Protein AF-0000000084984931 (afdb_homodimer)

Nearest PDB structures (foldseek):
  3od1-assembly1_A  TM=8.377E-01  e=1.224E-27  Halalkalibacterium halodurans
  3od1-assembly1_B  TM=8.258E-01  e=3.278E-27  Halalkalibacterium halodurans
  8oy0-assembly1_C  TM=7.424E-01  e=1.842E-23  Acinetobacter baumannii ATCC 17978
  8oy0-assembly1_D  TM=7.097E-01  e=2.322E-23  Acinetobacter baumannii ATCC 17978
  8oy0-assembly1_A  TM=7.352E-01  e=3.749E-22  Acinetobacter baumannii ATCC 17978

Foldseek 3Di:
DPPPLVPDQLLVSLVVVLVVLLVVVPAAEDDDPDFDAPCLCVVVVLQAPAPDWAWDADPVGGITTFAQDDVSVCLLPDPEEQVRKHKYKYWDWGWHQDPPPRDIDIFTKIKIKIKHADDLVNVLVQVVSVLVSQVSLPVAKAKEKAWLLQVVQLVVVQPFDPVLSVQLLVCLLVLPLPSNLVSCVVRVGDPLSNVLSNQLSVQKDQQVVSLVSQVVNDDDDSNVVQSVSSVSSLVSPCPDPCNVRYMYRNSPCPSSQFAHTMWMFMDGPPQPDTQKIWHKGVNSSVVSPHPITMIMMMGTSVSSSVVDDCPPQFPWQEEEAEAPPPPVVLVVVVQVVCVVVPTGYDYDNDDDPPGGYNFYWYDDPSDTHGDPPPD/DPPPLVVDQLLVSLVVVLVVLLVVVPAAEDDDPDFDAPCLCVVVVLQAPAPDWAWDADPVGGITTQAQDDVSVCLLPDPEEQVRKHKYKYWDWGWHQDPVPRDIDIFTKIKIKIKHADDLVNVLVQVVSVLVSQVSLPVAKAKEKAWLLQVVQLVVVQPFDPVLSVQLLVCLLVLPLPSNLVSCVVRVGDPLSNVLSNQLSVQKDQQVVSLVSQVVSDDDDSNVVQSVSSVSSLVSPCPDPCNVRYMYRNSPCPSSQFAHTMWMFMDGPPQPDTQKIWHKGCNSSVVSPHDITMIMMMGTSVSSSVVDDPPPQFPWQEEEAEAPPPPVVLVVVVQVVCVVVVTGYDYDNDDDPPGGYNFYWYDDPSDTHGDPPPD

InterPro domains:
  IPR004516 Histidine-tRNA ligase/ATP phosphoribosyltransferase regulatory subunit [PIRSF001549] (6-356)
  IPR004516 Histidine-tRNA ligase/ATP phosphoribosyltransferase regulatory subunit [PTHR43707] (7-310)
  IPR004517 ATP phosphoribosyltransferase regulatory subunit [MF_00125] (6-357)
  IPR041715 Class II Histidinyl-tRNA synthetase (HisRS)-like catalytic core domain [PF13393] (7-304)
  IPR045864 Class II Aminoacyl-tRNA synthetase/Biotinyl protein ligase (BPL) and lipoyl protein ligase (LPL) [G3DSA:3.30.930.10] (1-315)
  IPR045864 Class II Aminoacyl-tRNA synthetase/Biotinyl protein ligase (BPL) and lipoyl protein ligase (LPL) [SSF55681] (11-303)

Structure (mmCIF, N/CA/C/O backbone):
data_AF-0000000084984931-model_v1
#
loop_
_entity.id
_entity.type
_entity.pdbx_description
1 polymer 'ATP phosphoribosyltransferase regulatory subunit'
#
loop_
_atom_site.group_PDB
_atom_site.id
_atom_site.type_symbol
_atom_site.label_atom_id
_atom_site.label_alt_id
_atom_site.label_comp_id
_atom_site.label_asym_id
_atom_site.label_entity_id
_atom_site.label_seq_id
_atom_site.pdbx_PDB_ins_code
_atom_site.Cartn_x
_atom_site.Cartn_y
_atom_site.Cartn_z
_atom_site.occupancy
_atom_site.B_iso_or_equiv
_atom_site.auth_seq_id
_atom_site.auth_comp_id
_atom_site.auth_asym_id
_atom_site.auth_atom_id
_atom_site.pdbx_PDB_model_num
ATOM 1 N N . MET A 1 1 ? -5.527 3.311 -22.297 1 26.02 1 MET A N 1
ATOM 2 C CA . MET A 1 1 ? -6.633 2.643 -21.625 1 26.02 1 MET A CA 1
ATOM 3 C C . MET A 1 1 ? -7.109 3.461 -20.422 1 26.02 1 MET A C 1
ATOM 5 O O . MET A 1 1 ? -6.305 3.848 -19.578 1 26.02 1 MET A O 1
ATOM 9 N N . GLU A 1 2 ? -8.102 4.195 -20.562 1 30.39 2 GLU A N 1
ATOM 10 C CA . GLU A 1 2 ? -8.797 5 -19.562 1 30.39 2 GLU A CA 1
ATOM 11 C C . GLU A 1 2 ? -9.227 4.148 -18.375 1 30.39 2 GLU A C 1
ATOM 13 O O . GLU A 1 2 ? -9.812 3.074 -18.547 1 30.39 2 GLU A O 1
ATOM 18 N N . VAL A 1 3 ? -8.461 4.066 -17.375 1 37.25 3 VAL A N 1
ATOM 19 C CA . VAL A 1 3 ? -8.922 3.328 -16.203 1 37.25 3 VAL A CA 1
ATOM 20 C C . VAL A 1 3 ? -10.25 3.91 -15.719 1 37.25 3 VAL A C 1
ATOM 22 O O . VAL A 1 3 ? -10.359 5.113 -15.477 1 37.25 3 VAL A O 1
ATOM 25 N N . PHE A 1 4 ? -11.305 3.365 -16.062 1 36.44 4 PHE A N 1
ATOM 26 C CA . PHE A 1 4 ? -12.594 3.756 -15.508 1 36.44 4 PHE A CA 1
ATOM 27 C C . PHE A 1 4 ? -12.562 3.697 -13.984 1 36.44 4 PHE A C 1
ATOM 29 O O . PHE A 1 4 ? -12.492 2.613 -13.406 1 36.44 4 PHE A O 1
ATOM 36 N N . LEU A 1 5 ? -12.172 4.738 -13.297 1 42.72 5 LEU A N 1
ATOM 37 C CA . LEU A 1 5 ? -12.141 4.992 -11.859 1 42.72 5 LEU A CA 1
ATOM 38 C C . LEU A 1 5 ? -13.391 4.445 -11.18 1 42.72 5 LEU A C 1
ATOM 40 O O . LEU A 1 5 ? -13.367 4.125 -9.992 1 42.72 5 LEU A O 1
ATOM 44 N N . ASP A 1 6 ? -14.461 4.449 -11.906 1 42.84 6 ASP A N 1
ATOM 45 C CA . ASP A 1 6 ? -15.742 4.16 -11.281 1 42.84 6 ASP A CA 1
ATOM 46 C C . ASP A 1 6 ? -15.758 2.756 -10.68 1 42.84 6 ASP A C 1
ATOM 48 O O . ASP A 1 6 ? -16.516 2.484 -9.742 1 42.84 6 ASP A O 1
ATOM 52 N N . SER A 1 7 ? -14.883 1.911 -11.242 1 43.75 7 SER A N 1
ATOM 53 C CA . SER A 1 7 ? -14.953 0.525 -10.797 1 43.75 7 SER A CA 1
ATOM 54 C C . SER A 1 7 ? -14.031 0.281 -9.609 1 43.75 7 SER A C 1
ATOM 56 O O . SER A 1 7 ? -14.062 -0.791 -9 1 43.75 7 SER A O 1
ATOM 58 N N . LEU A 1 8 ? -13.281 1.268 -9.281 1 51.81 8 LEU A N 1
ATOM 59 C CA . LEU A 1 8 ? -12.312 1.102 -8.195 1 51.81 8 LEU A CA 1
ATOM 60 C C . LEU A 1 8 ? -12.984 1.285 -6.84 1 51.81 8 LEU A C 1
ATOM 62 O O . LEU A 1 8 ? -13.977 2.004 -6.723 1 51.81 8 LEU A O 1
ATOM 66 N N . ARG A 1 9 ? -12.414 0.412 -5.863 1 60.5 9 ARG A N 1
ATOM 67 C CA . ARG A 1 9 ? -12.805 0.757 -4.496 1 60.5 9 ARG A CA 1
ATOM 68 C C . ARG A 1 9 ? -12.453 2.205 -4.18 1 60.5 9 ARG A C 1
ATOM 70 O O . ARG A 1 9 ? -11.5 2.758 -4.738 1 60.5 9 ARG A O 1
ATOM 77 N N . LYS A 1 10 ? -13.242 2.779 -3.523 1 63.16 10 LYS A N 1
ATOM 78 C CA . LYS A 1 10 ? -13.141 4.203 -3.215 1 63.16 10 LYS A CA 1
ATOM 79 C C . LYS A 1 10 ? -11.766 4.543 -2.639 1 63.16 10 LYS A C 1
ATOM 81 O O . LYS A 1 10 ? -11.164 5.555 -3.008 1 63.16 10 LYS A O 1
ATOM 86 N N . GLU A 1 11 ? -11.125 3.631 -1.794 1 71.06 11 GLU A N 1
ATOM 87 C CA . GLU A 1 11 ? -9.828 3.914 -1.173 1 71.06 11 GLU A CA 1
ATOM 88 C C . GLU A 1 11 ? -8.727 4.027 -2.221 1 71.06 11 GLU A C 1
ATOM 90 O O . GLU A 1 11 ? -7.887 4.926 -2.148 1 71.06 11 GLU A O 1
ATOM 95 N N . GLU A 1 12 ? -8.789 3.203 -3.08 1 68.19 12 GLU A N 1
ATOM 96 C CA . GLU A 1 12 ? -7.766 3.207 -4.121 1 68.19 12 GLU A CA 1
ATOM 97 C C . GLU A 1 12 ? -7.922 4.414 -5.043 1 68.19 12 GLU A C 1
ATOM 99 O O . GLU A 1 12 ? -6.93 5.027 -5.441 1 68.19 12 GLU A O 1
ATOM 104 N N . GLN A 1 13 ? -9.188 4.621 -5.332 1 71.06 13 GLN A N 1
ATOM 105 C CA . GLN A 1 13 ? -9.445 5.809 -6.141 1 71.06 13 GLN A CA 1
ATOM 106 C C . GLN A 1 13 ? -8.93 7.066 -5.449 1 71.06 13 GLN A C 1
ATOM 108 O O . GLN A 1 13 ? -8.32 7.926 -6.086 1 71.06 13 GLN A O 1
ATOM 113 N N . VAL A 1 14 ? -9.172 7.051 -4.207 1 79.94 14 VAL A N 1
ATOM 114 C CA . VAL A 1 14 ? -8.758 8.203 -3.414 1 79.94 14 VAL A CA 1
ATOM 115 C C . VAL A 1 14 ? -7.234 8.305 -3.4 1 79.94 14 VAL A C 1
ATOM 117 O O . VAL A 1 14 ? -6.676 9.375 -3.625 1 79.94 14 VAL A O 1
ATOM 120 N N . THR A 1 15 ? -6.586 7.176 -3.209 1 81.75 15 THR A N 1
ATOM 121 C CA . THR A 1 15 ? -5.133 7.168 -3.119 1 81.75 15 THR 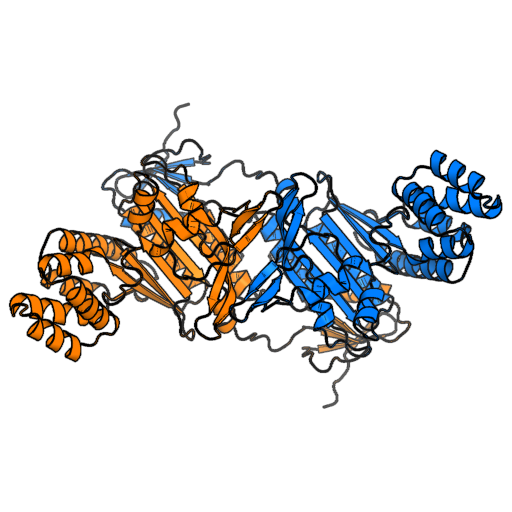A CA 1
ATOM 122 C C . THR A 1 15 ? -4.508 7.633 -4.434 1 81.75 15 THR A C 1
ATOM 124 O O . THR A 1 15 ? -3.562 8.422 -4.43 1 81.75 15 THR A O 1
ATOM 127 N N . LEU A 1 16 ? -5.031 7.203 -5.484 1 76.12 16 LEU A N 1
ATOM 128 C CA . LEU A 1 16 ? -4.504 7.582 -6.793 1 76.12 16 LEU A CA 1
ATOM 129 C C . LEU A 1 16 ? -4.723 9.07 -7.055 1 76.12 16 LEU A C 1
ATOM 131 O O . LEU A 1 16 ? -3.836 9.75 -7.574 1 76.12 16 LEU A O 1
ATOM 135 N N . ASN A 1 17 ? -5.906 9.492 -6.727 1 81.81 17 ASN A N 1
ATOM 136 C CA . ASN A 1 17 ? -6.227 10.906 -6.926 1 81.81 17 ASN A CA 1
ATOM 137 C C . ASN A 1 17 ? -5.363 11.805 -6.051 1 81.81 17 ASN A C 1
ATOM 139 O O . ASN A 1 17 ? -4.953 12.883 -6.48 1 81.81 17 ASN A O 1
ATOM 143 N N . LEU A 1 18 ? -5.098 11.367 -4.883 1 89.44 18 LEU A N 1
ATOM 144 C CA . LEU A 1 18 ? -4.285 12.156 -3.965 1 89.44 18 LEU A CA 1
ATOM 145 C C . LEU A 1 18 ? -2.832 12.203 -4.43 1 89.44 18 LEU A C 1
ATOM 147 O O . LEU A 1 18 ? -2.178 13.242 -4.332 1 89.44 18 LEU A O 1
ATOM 151 N N . ARG A 1 19 ? -2.342 11.133 -4.809 1 86.56 19 ARG A N 1
ATOM 152 C CA . ARG A 1 19 ? -0.99 11.109 -5.359 1 86.56 19 ARG A CA 1
ATOM 153 C C . ARG A 1 19 ? -0.849 12.109 -6.504 1 86.56 19 ARG A C 1
ATOM 155 O O . ARG A 1 19 ? 0.124 12.859 -6.559 1 86.56 19 ARG A O 1
ATOM 162 N N . ARG A 1 20 ? -1.78 12.016 -7.43 1 82.12 20 ARG A N 1
ATOM 163 C CA . ARG A 1 20 ? -1.776 12.945 -8.555 1 82.12 20 ARG A CA 1
ATOM 164 C C . ARG A 1 20 ? -1.791 14.391 -8.07 1 82.12 20 ARG A C 1
ATOM 166 O O . ARG A 1 20 ? -1.036 15.227 -8.57 1 82.12 20 ARG A O 1
ATOM 173 N N . LEU A 1 21 ? -2.646 14.617 -7.191 1 88.75 21 LEU A N 1
ATOM 174 C CA . LEU A 1 21 ? -2.771 15.953 -6.625 1 88.75 21 LEU A CA 1
ATOM 175 C C . LEU A 1 21 ? -1.436 16.438 -6.066 1 88.75 21 LEU A C 1
ATOM 177 O O . LEU A 1 21 ? -0.985 17.531 -6.379 1 88.75 21 LEU A O 1
ATOM 181 N N . TYR A 1 22 ? -0.757 15.617 -5.266 1 93.75 22 TYR A N 1
ATOM 182 C CA . TYR A 1 22 ? 0.495 16 -4.625 1 93.75 22 TYR A CA 1
ATOM 183 C C . TYR A 1 22 ? 1.601 16.188 -5.656 1 93.75 22 TYR A C 1
ATOM 185 O O . TYR A 1 22 ? 2.375 17.141 -5.57 1 93.75 22 TYR A O 1
ATOM 193 N N . GLU A 1 23 ? 1.607 15.344 -6.598 1 87.81 23 GLU A N 1
ATOM 194 C CA . GLU A 1 23 ? 2.629 15.445 -7.633 1 87.81 23 GLU A CA 1
ATOM 195 C C . GLU A 1 23 ? 2.402 16.672 -8.516 1 87.81 23 GLU A C 1
ATOM 197 O O . GLU A 1 23 ? 3.357 17.297 -8.992 1 87.81 23 GLU A O 1
ATOM 202 N N . GLN A 1 24 ? 1.129 17 -8.742 1 88.19 24 GLN A N 1
ATOM 203 C CA . GLN A 1 24 ? 0.806 18.188 -9.516 1 88.19 24 GLN A CA 1
ATOM 204 C C . GLN A 1 24 ? 1.32 19.453 -8.828 1 88.19 24 GLN A C 1
ATOM 206 O O . GLN A 1 24 ? 1.617 20.453 -9.492 1 88.19 24 GLN A O 1
ATOM 211 N N . PHE A 1 25 ? 1.457 19.391 -7.547 1 93.25 25 PHE A N 1
ATOM 212 C CA . PHE A 1 25 ? 1.976 20.531 -6.809 1 93.25 25 PHE A CA 1
ATOM 213 C C . PHE A 1 25 ? 3.475 20.391 -6.57 1 93.25 25 PHE A C 1
ATOM 215 O O . PHE A 1 25 ? 4.051 21.109 -5.754 1 93.25 25 PHE A O 1
ATOM 222 N N . GLY A 1 26 ? 4.082 19.359 -7.219 1 89.06 26 GLY A N 1
ATOM 223 C CA . GLY A 1 26 ? 5.535 19.234 -7.234 1 89.06 26 GLY A CA 1
ATOM 224 C C . GLY A 1 26 ? 6.078 18.438 -6.074 1 89.06 26 GLY A C 1
ATOM 225 O O . GLY A 1 26 ? 7.281 18.453 -5.805 1 89.06 26 GLY A O 1
ATOM 226 N N . TYR A 1 27 ? 5.242 17.75 -5.324 1 93.25 27 TYR A N 1
ATOM 227 C CA . TYR A 1 27 ? 5.719 16.875 -4.262 1 93.25 27 TYR A CA 1
ATOM 228 C C . TYR A 1 27 ? 6.273 15.57 -4.832 1 93.25 27 TYR A C 1
ATOM 230 O O . TYR A 1 27 ? 5.75 15.055 -5.82 1 93.25 27 TYR A O 1
ATOM 238 N N . LYS A 1 28 ? 7.312 15.117 -4.125 1 88.94 28 LYS A N 1
ATOM 239 C CA . LYS A 1 28 ? 7.938 13.859 -4.539 1 88.94 28 LYS A CA 1
ATOM 240 C C . LYS A 1 28 ? 7.641 12.742 -3.545 1 88.94 28 LYS A C 1
ATOM 242 O O . LYS A 1 28 ? 7.551 12.984 -2.338 1 88.94 28 LYS A O 1
ATOM 247 N N . LYS A 1 29 ? 7.551 11.547 -4.094 1 87.81 29 LYS A N 1
ATOM 248 C CA . LYS A 1 29 ? 7.27 10.398 -3.238 1 87.81 29 LYS A CA 1
ATOM 249 C C . LYS A 1 29 ? 8.469 10.062 -2.355 1 87.81 29 LYS A C 1
ATOM 251 O O . LYS A 1 29 ? 9.594 9.961 -2.844 1 87.81 29 LYS A O 1
ATOM 256 N N . TYR A 1 30 ? 8.18 9.984 -1.112 1 89.31 30 TYR A N 1
ATOM 257 C CA . TYR A 1 30 ? 9.156 9.516 -0.136 1 89.31 30 TYR A CA 1
ATOM 258 C C . TYR A 1 30 ? 9.031 8.016 0.082 1 89.31 30 TYR A C 1
ATOM 260 O O . TYR A 1 30 ? 7.922 7.492 0.223 1 89.31 30 TYR A O 1
ATOM 268 N N . ARG A 1 31 ? 10.078 7.254 0 1 78.25 31 ARG A N 1
ATOM 269 C CA . ARG A 1 31 ? 10.078 5.824 0.29 1 78.25 31 ARG A CA 1
ATOM 270 C C . ARG A 1 31 ? 11.086 5.488 1.384 1 78.25 31 ARG A C 1
ATOM 272 O O . ARG A 1 31 ? 12.266 5.844 1.284 1 78.25 31 ARG A O 1
ATOM 279 N N . MET A 1 32 ? 10.453 4.891 2.387 1 74.81 32 MET A N 1
ATOM 280 C CA . MET A 1 32 ? 11.344 4.426 3.451 1 74.81 32 MET A CA 1
ATOM 281 C C . MET A 1 32 ? 11.984 3.092 3.082 1 74.81 32 MET A C 1
ATOM 283 O O . MET A 1 32 ? 11.281 2.111 2.83 1 74.81 32 MET A O 1
ATOM 287 N N . GLY A 1 33 ? 13.133 3.055 2.803 1 67.94 33 GLY A N 1
ATOM 288 C CA . GLY A 1 33 ? 13.734 1.833 2.299 1 67.94 33 GLY A CA 1
ATOM 289 C C . GLY A 1 33 ? 14.188 0.892 3.398 1 67.94 33 GLY A C 1
ATOM 290 O O . GLY A 1 33 ? 14.469 -0.282 3.145 1 67.94 33 GLY A O 1
ATOM 291 N N . LYS A 1 34 ? 14.328 1.352 4.594 1 78.12 34 LYS A N 1
ATOM 292 C CA . LYS A 1 34 ? 14.914 0.522 5.645 1 78.12 34 LYS A CA 1
ATOM 293 C C . LYS A 1 34 ? 14.203 0.747 6.977 1 78.12 34 LYS A C 1
ATOM 295 O O . LYS A 1 34 ? 13.547 1.771 7.172 1 78.12 34 LYS A O 1
ATOM 300 N N . PHE A 1 35 ? 14.344 -0.281 7.84 1 89 35 PHE A N 1
ATOM 301 C CA . PHE A 1 35 ? 13.852 -0.129 9.203 1 89 35 PHE A CA 1
ATOM 302 C C . PHE A 1 35 ? 14.711 0.856 9.984 1 89 35 PHE A C 1
ATOM 304 O O . PHE A 1 35 ? 15.938 0.877 9.828 1 89 35 PHE A O 1
ATOM 311 N N . GLU A 1 36 ? 14.062 1.7 10.773 1 91.62 36 GLU A N 1
ATOM 312 C CA . GLU A 1 36 ? 14.789 2.604 11.664 1 91.62 36 GLU A CA 1
ATOM 313 C C . GLU A 1 36 ? 15.164 1.911 12.977 1 91.62 36 GLU A C 1
ATOM 315 O O . GLU A 1 36 ? 14.508 0.944 13.375 1 91.62 36 GLU A O 1
ATOM 320 N N . GLU A 1 37 ? 16.203 2.396 13.516 1 93.56 37 GLU A N 1
ATOM 321 C CA . GLU A 1 37 ? 16.562 1.922 14.852 1 93.56 37 GLU A CA 1
ATOM 322 C C . GLU A 1 37 ? 15.523 2.361 15.883 1 93.56 37 GLU A C 1
ATOM 324 O O . GLU A 1 37 ? 14.992 3.471 15.805 1 93.56 37 GLU A O 1
ATOM 329 N N . TYR A 1 38 ? 15.297 1.455 16.891 1 94.12 38 TYR A N 1
ATOM 330 C CA . TYR A 1 38 ? 14.391 1.757 18 1 94.12 38 TYR A CA 1
ATOM 331 C C . TYR A 1 38 ? 14.773 3.066 18.672 1 94.12 38 TYR A C 1
ATOM 333 O O . TYR A 1 38 ? 13.898 3.818 19.125 1 94.12 38 TYR A O 1
ATOM 341 N N . ALA A 1 39 ? 16 3.367 18.719 1 94.12 39 ALA A N 1
ATOM 342 C CA . ALA A 1 39 ? 16.531 4.547 19.391 1 94.12 39 ALA A CA 1
ATOM 343 C C . ALA A 1 39 ? 15.922 5.828 18.812 1 94.12 39 ALA A C 1
ATOM 345 O O . ALA A 1 39 ? 15.695 6.789 19.547 1 94.12 39 ALA A O 1
ATOM 346 N N . LEU A 1 40 ? 15.648 5.855 17.578 1 93.56 40 LEU A N 1
ATOM 347 C CA . LEU A 1 40 ? 15.055 7.027 16.938 1 93.56 40 LEU A CA 1
ATOM 348 C C . LEU A 1 40 ? 13.727 7.383 17.609 1 93.56 40 LEU A C 1
ATOM 350 O O . LEU A 1 40 ? 13.477 8.547 17.922 1 93.56 40 LEU A O 1
ATOM 354 N N . TYR A 1 41 ? 12.984 6.402 17.891 1 92.69 41 TYR A N 1
ATOM 355 C CA . TYR A 1 41 ? 11.617 6.625 18.344 1 92.69 41 TYR A CA 1
ATOM 356 C C . TYR A 1 41 ? 11.57 6.859 19.844 1 92.69 41 TYR A C 1
ATOM 358 O O . TYR A 1 41 ? 10.852 7.742 20.328 1 92.69 41 TYR A O 1
ATOM 366 N N . ILE A 1 42 ? 12.383 6.137 20.547 1 91.25 42 ILE A N 1
ATOM 367 C CA . ILE A 1 42 ? 12.344 6.273 22 1 91.25 42 ILE A CA 1
ATOM 368 C C . ILE A 1 42 ? 12.93 7.625 22.406 1 91.25 42 ILE A C 1
ATOM 370 O O . ILE A 1 42 ? 12.477 8.234 23.375 1 91.25 42 ILE A O 1
ATOM 374 N N . GLU A 1 43 ? 13.922 8.109 21.688 1 92.19 43 GLU A N 1
ATOM 375 C CA . GLU A 1 43 ? 14.531 9.398 21.984 1 92.19 43 GLU A CA 1
ATOM 376 C C . GLU A 1 43 ? 13.586 10.547 21.641 1 92.19 43 GLU A C 1
ATOM 378 O O . GLU A 1 43 ? 13.758 11.672 22.125 1 92.19 43 GLU A O 1
ATOM 383 N N . ASN A 1 44 ? 12.625 10.273 20.812 1 91.06 44 ASN A N 1
ATOM 384 C CA . ASN A 1 44 ? 11.68 11.305 20.375 1 91.06 44 ASN A CA 1
ATOM 385 C C . ASN A 1 44 ? 10.242 10.93 20.734 1 91.06 44 ASN A C 1
ATOM 387 O O . ASN A 1 44 ? 9.312 11.25 19.984 1 91.06 44 ASN A O 1
ATOM 391 N N . LYS A 1 45 ? 10.062 10.242 21.797 1 87.62 45 LYS A N 1
ATOM 392 C CA . LYS A 1 45 ? 8.781 9.68 22.203 1 87.62 45 LYS A CA 1
ATOM 393 C C . LYS A 1 45 ? 7.734 10.773 22.391 1 87.62 45 LYS A C 1
ATOM 395 O O . LYS A 1 45 ? 6.543 10.555 22.172 1 87.62 45 LYS A O 1
ATOM 400 N N . ASN A 1 46 ? 8.164 11.961 22.703 1 82.62 46 ASN A N 1
ATOM 401 C CA . ASN A 1 46 ? 7.262 13.078 22.953 1 82.62 46 ASN A CA 1
ATOM 402 C C . ASN A 1 46 ? 6.559 13.531 21.688 1 82.62 46 ASN A C 1
ATOM 404 O O . ASN A 1 46 ? 5.547 14.227 21.734 1 82.62 46 ASN A O 1
ATOM 408 N N . PHE A 1 47 ? 7.094 13.047 20.562 1 83.62 47 PHE A N 1
ATOM 409 C CA . PHE A 1 47 ? 6.523 13.438 19.281 1 83.62 47 PHE A CA 1
ATOM 410 C C . PHE A 1 47 ? 5.699 12.305 18.688 1 83.62 47 PHE A C 1
ATOM 412 O O . PHE A 1 47 ? 5.273 12.383 17.531 1 83.62 47 PHE A O 1
ATOM 419 N N . LEU A 1 48 ? 5.527 11.258 19.438 1 84.38 48 LEU A N 1
ATOM 420 C CA . LEU A 1 48 ? 4.781 10.102 18.953 1 84.38 48 LEU A CA 1
ATOM 421 C C . LEU A 1 48 ? 3.389 10.047 19.562 1 84.38 48 LEU A C 1
ATOM 423 O O . LEU A 1 48 ? 3.195 10.477 20.703 1 84.38 48 LEU A O 1
ATOM 427 N N . GLN A 1 49 ? 2.457 9.57 18.828 1 73.06 49 GLN A N 1
ATOM 428 C CA . GLN A 1 49 ? 1.084 9.422 19.297 1 73.06 49 GLN A CA 1
ATOM 429 C C . GLN A 1 49 ? 0.913 8.125 20.094 1 73.06 49 GLN A C 1
ATOM 431 O O . GLN A 1 49 ? -0.12 7.918 20.734 1 73.06 49 GLN A O 1
ATOM 436 N N . SER A 1 50 ? 1.849 7.223 19.859 1 70.25 50 SER A N 1
ATOM 437 C CA . SER A 1 50 ? 1.772 5.949 20.578 1 70.25 50 SER A CA 1
ATOM 438 C C . SER A 1 50 ? 3.033 5.695 21.391 1 70.25 50 SER A C 1
ATOM 440 O O . SER A 1 50 ? 4.141 5.988 20.938 1 70.25 50 SER A O 1
ATOM 442 N N . GLU A 1 51 ? 2.736 5.203 22.562 1 72.12 51 GLU A N 1
ATOM 443 C CA . GLU A 1 51 ? 3.879 4.871 23.406 1 72.12 51 GLU A CA 1
ATOM 444 C C . GLU A 1 51 ? 4.414 3.477 23.078 1 72.12 51 GLU A C 1
ATOM 446 O O . GLU A 1 51 ? 5.609 3.215 23.234 1 72.12 51 GLU A O 1
ATOM 451 N N . ALA A 1 52 ? 3.545 2.695 22.625 1 84.69 52 ALA A N 1
ATOM 452 C CA . ALA A 1 52 ? 4 1.331 22.375 1 84.69 52 ALA A CA 1
ATOM 453 C C . ALA A 1 52 ? 4.539 1.187 20.953 1 84.69 52 ALA A C 1
ATOM 455 O O . ALA A 1 52 ? 3.891 1.604 19.984 1 84.69 52 ALA A O 1
ATOM 456 N N . ILE A 1 53 ? 5.77 0.723 20.906 1 91.69 53 ILE A N 1
ATOM 457 C CA . ILE A 1 53 ? 6.461 0.548 19.625 1 91.69 53 ILE A CA 1
ATOM 458 C C . ILE A 1 53 ? 6.867 -0.913 19.453 1 91.69 53 ILE A C 1
ATOM 460 O O . ILE A 1 53 ? 7.465 -1.506 20.359 1 91.69 53 ILE A O 1
ATOM 464 N N . ILE A 1 54 ? 6.531 -1.497 18.359 1 92.12 54 ILE A N 1
ATOM 465 C CA . ILE A 1 54 ? 6.949 -2.865 18.062 1 92.12 54 ILE A CA 1
ATOM 466 C C . ILE A 1 54 ? 8.438 -2.891 17.719 1 92.12 54 ILE A C 1
ATOM 468 O O . ILE A 1 54 ? 8.898 -2.133 16.859 1 92.12 54 ILE A O 1
ATOM 472 N N . THR A 1 55 ? 9.141 -3.762 18.453 1 92.69 55 THR A N 1
ATOM 473 C CA . THR A 1 55 ? 10.578 -3.865 18.203 1 92.69 55 THR A CA 1
ATOM 474 C C . THR A 1 55 ? 10.961 -5.297 17.844 1 92.69 55 THR A C 1
ATOM 476 O O . THR A 1 55 ? 10.211 -6.234 18.109 1 92.69 55 THR A O 1
ATOM 479 N N . PHE A 1 56 ? 12.047 -5.422 17.125 1 91.19 56 PHE A N 1
ATOM 480 C CA . PHE A 1 56 ? 12.641 -6.707 16.781 1 91.19 56 PHE A CA 1
ATOM 481 C C . PHE A 1 56 ? 14.148 -6.562 16.578 1 91.19 56 PHE A C 1
ATOM 483 O O . PHE A 1 56 ? 14.648 -5.457 16.375 1 91.19 56 PHE A O 1
ATOM 490 N N . ASN A 1 57 ? 14.883 -7.648 16.656 1 90.94 57 ASN A N 1
ATOM 491 C CA . ASN A 1 57 ? 16.328 -7.625 16.438 1 90.94 57 ASN A CA 1
ATOM 492 C C . ASN A 1 57 ? 16.688 -8.016 15.016 1 90.94 57 ASN A C 1
ATOM 494 O O . ASN A 1 57 ? 16.094 -8.93 14.445 1 90.94 57 ASN A O 1
ATOM 498 N N . ASP A 1 58 ? 17.656 -7.188 14.531 1 87.62 58 ASP A N 1
ATOM 499 C CA . ASP A 1 58 ? 18.203 -7.668 13.266 1 87.62 58 ASP A CA 1
ATOM 500 C C . ASP A 1 58 ? 19.219 -8.789 13.5 1 87.62 58 ASP A C 1
ATOM 502 O O . ASP A 1 58 ? 19.359 -9.281 14.617 1 87.62 58 ASP A O 1
ATOM 506 N N . LEU A 1 59 ? 19.891 -9.258 12.461 1 84 59 LEU A N 1
ATOM 507 C CA . LEU A 1 59 ? 20.781 -10.406 12.547 1 84 59 LEU A CA 1
ATOM 508 C C . LEU A 1 59 ? 22.031 -10.07 13.344 1 84 59 LEU A C 1
ATOM 510 O O . LEU A 1 59 ? 22.703 -10.969 13.875 1 84 59 LEU A O 1
ATOM 514 N N . GLU A 1 60 ? 22.375 -8.797 13.422 1 87.06 60 GLU A N 1
ATOM 515 C CA . GLU A 1 60 ? 23.547 -8.352 14.164 1 87.06 60 GLU A CA 1
ATOM 516 C C . GLU A 1 60 ? 23.188 -7.969 15.594 1 87.06 60 GLU A C 1
ATOM 518 O O . GLU A 1 60 ? 24.047 -7.543 16.359 1 87.06 60 GLU A O 1
ATOM 523 N N . GLY A 1 61 ? 21.969 -8.07 15.875 1 88.19 61 GLY A N 1
ATOM 524 C CA . GLY A 1 61 ? 21.531 -7.789 17.234 1 88.19 61 GLY A CA 1
ATOM 525 C C . GLY A 1 61 ? 21.078 -6.359 17.438 1 88.19 61 GLY A C 1
ATOM 526 O O . GLY A 1 61 ? 20.719 -5.965 18.547 1 88.19 61 GLY A O 1
ATOM 527 N N . LYS A 1 62 ? 21.094 -5.621 16.391 1 90.75 62 LYS A N 1
ATOM 528 C CA . LYS A 1 62 ? 20.594 -4.25 16.484 1 90.75 62 LYS A CA 1
ATOM 529 C C . LYS A 1 62 ? 19.078 -4.227 16.656 1 90.75 62 LYS A C 1
ATOM 531 O O . LYS A 1 62 ? 18.359 -4.941 15.953 1 90.75 62 LYS A O 1
ATOM 536 N N . LEU A 1 63 ? 18.672 -3.395 17.609 1 93.88 63 LEU A N 1
ATOM 537 C CA . LEU A 1 63 ? 17.234 -3.291 17.891 1 93.88 63 LEU A CA 1
ATOM 538 C C . LEU A 1 63 ? 16.562 -2.346 16.891 1 93.88 63 LEU A C 1
ATOM 540 O O . LEU A 1 63 ? 16.828 -1.142 16.906 1 93.88 63 LEU A O 1
ATOM 544 N N . LEU A 1 64 ? 15.711 -2.902 16.062 1 93.75 64 LEU A N 1
ATOM 545 C CA . LEU A 1 64 ? 14.953 -2.146 15.062 1 93.75 64 LEU A CA 1
ATOM 546 C C . LEU A 1 64 ? 13.5 -2.002 15.484 1 93.75 64 LEU A C 1
ATOM 548 O O . LEU A 1 64 ? 13.07 -2.621 16.469 1 93.75 64 LEU A O 1
ATOM 552 N N . ALA A 1 65 ? 12.789 -1.108 14.844 1 93.31 65 ALA A N 1
ATOM 553 C CA . ALA A 1 65 ? 11.391 -0.873 15.188 1 93.31 65 ALA A CA 1
ATOM 554 C C . ALA A 1 65 ? 10.523 -0.815 13.938 1 93.31 65 ALA A C 1
ATOM 556 O O . ALA A 1 65 ? 10.984 -0.405 12.867 1 93.31 65 ALA A O 1
ATOM 557 N N . LEU A 1 66 ? 9.289 -1.346 14.117 1 91.94 66 LEU A N 1
ATOM 558 C CA . LEU A 1 66 ? 8.273 -0.974 13.141 1 91.94 66 LEU A CA 1
ATOM 559 C C . LEU A 1 66 ? 7.828 0.469 13.344 1 91.94 66 LEU A C 1
ATOM 561 O O . LEU A 1 66 ? 7.562 0.889 14.477 1 91.94 66 LEU A O 1
ATOM 565 N N . LYS A 1 67 ? 7.859 1.191 12.312 1 91.31 67 LYS A N 1
ATOM 566 C CA . LYS A 1 67 ? 7.695 2.639 12.422 1 91.31 67 LYS A CA 1
ATOM 567 C C . LYS A 1 67 ? 6.309 2.996 12.953 1 91.31 67 LYS A C 1
ATOM 569 O O . LYS A 1 67 ? 5.297 2.662 12.336 1 91.31 67 LYS A O 1
ATOM 574 N N . PRO A 1 68 ? 6.203 3.674 14.062 1 92.62 68 PRO A N 1
ATOM 575 C CA . PRO A 1 68 ? 4.938 4.227 14.555 1 92.62 68 PRO A CA 1
ATOM 576 C C . PRO A 1 68 ? 4.594 5.566 13.914 1 92.62 68 PRO A C 1
ATOM 578 O O . PRO A 1 68 ? 3.477 6.066 14.078 1 92.62 68 PRO A O 1
ATOM 581 N N . ASP A 1 69 ? 5.586 6.109 13.172 1 91.81 69 ASP A N 1
ATOM 582 C CA . ASP A 1 69 ? 5.461 7.434 12.57 1 91.81 69 ASP A CA 1
ATOM 583 C C . ASP A 1 69 ? 6.387 7.578 11.367 1 91.81 69 ASP A C 1
ATOM 585 O O . ASP A 1 69 ? 7.555 7.184 11.43 1 91.81 69 ASP A O 1
ATOM 589 N N . VAL A 1 70 ? 5.875 8.164 10.305 1 93.31 70 VAL A N 1
ATOM 590 C CA . VAL A 1 70 ? 6.66 8.328 9.086 1 93.31 70 VAL A CA 1
ATOM 591 C C . VAL A 1 70 ? 7.453 9.633 9.148 1 93.31 70 VAL A C 1
ATOM 593 O O . VAL A 1 70 ? 8.586 9.703 8.664 1 93.31 70 VAL A O 1
ATOM 596 N N . THR A 1 71 ? 6.879 10.648 9.758 1 93.88 71 THR A N 1
ATOM 597 C CA . THR A 1 71 ? 7.43 12 9.766 1 93.88 71 THR A CA 1
ATOM 598 C C . THR A 1 71 ? 8.812 12.016 10.406 1 93.88 71 THR A C 1
ATOM 600 O O . THR A 1 71 ? 9.703 12.742 9.961 1 93.88 71 THR A O 1
ATOM 603 N N . LEU A 1 72 ? 8.992 11.25 11.484 1 93.44 72 LEU A N 1
ATOM 604 C CA . LEU A 1 72 ? 10.281 11.227 12.172 1 93.44 72 LEU A CA 1
ATOM 605 C C . LEU A 1 72 ? 11.398 10.797 11.227 1 93.44 72 LEU A C 1
ATOM 607 O O . LEU A 1 72 ? 12.492 11.352 11.258 1 93.44 72 LEU A O 1
ATOM 611 N N . SER A 1 73 ? 11.07 9.766 10.453 1 93.25 73 SER A N 1
ATOM 612 C CA . SER A 1 73 ? 12.055 9.297 9.484 1 93.25 73 SER A CA 1
ATOM 613 C C . SER A 1 73 ? 12.352 10.359 8.43 1 93.25 73 SER A C 1
ATOM 615 O O . SER A 1 73 ? 13.508 10.555 8.047 1 93.25 73 SER A O 1
ATOM 617 N N . ILE A 1 74 ? 11.352 11.047 7.922 1 95.75 74 ILE A N 1
ATOM 618 C CA . ILE A 1 74 ? 11.516 12.086 6.91 1 95.75 74 ILE A CA 1
ATOM 619 C C . ILE A 1 74 ? 12.391 13.211 7.461 1 95.75 74 ILE A C 1
ATOM 621 O O . ILE A 1 74 ? 13.32 13.664 6.797 1 95.75 74 ILE A O 1
ATOM 625 N N . VAL A 1 75 ? 12.102 13.625 8.68 1 95.25 75 VAL A N 1
ATOM 626 C CA . VAL A 1 75 ? 12.828 14.727 9.305 1 95.25 75 VAL A CA 1
ATOM 627 C C . VAL A 1 75 ? 14.281 14.312 9.539 1 95.25 75 VAL A C 1
ATOM 629 O O . VAL A 1 75 ? 15.203 15.109 9.312 1 95.25 75 VAL A O 1
ATOM 632 N N . LYS A 1 76 ? 14.5 13.086 10.008 1 94.12 76 LYS A N 1
ATOM 633 C CA . LYS A 1 76 ? 15.844 12.578 10.25 1 94.12 76 LYS A CA 1
ATOM 634 C C . LYS A 1 76 ? 16.703 12.648 8.992 1 94.12 76 LYS A C 1
ATOM 636 O O . LYS A 1 76 ? 17.891 12.984 9.055 1 94.12 76 LYS A O 1
ATOM 641 N N . HIS A 1 77 ? 16.109 12.414 7.828 1 93.75 77 HIS A N 1
ATOM 642 C CA . HIS A 1 77 ? 16.906 12.203 6.625 1 93.75 77 HIS A CA 1
ATOM 643 C C . HIS A 1 77 ? 16.812 13.398 5.688 1 93.75 77 HIS A C 1
ATOM 645 O O . HIS A 1 77 ? 17.531 13.461 4.68 1 93.75 77 HIS A O 1
ATOM 651 N N . THR A 1 78 ? 15.992 14.398 5.957 1 94.44 78 THR A N 1
ATOM 652 C CA . THR A 1 78 ? 15.789 15.523 5.055 1 94.44 78 THR A CA 1
ATOM 653 C C . THR A 1 78 ? 17.062 16.344 4.926 1 94.44 78 THR A C 1
ATOM 655 O O . THR A 1 78 ? 17.812 16.5 5.898 1 94.44 78 THR A O 1
ATOM 658 N N . ASN A 1 79 ? 17.25 16.859 3.75 1 91 79 ASN A N 1
ATOM 659 C CA . ASN A 1 79 ? 18.344 17.781 3.475 1 91 79 ASN A CA 1
ATOM 660 C C . ASN A 1 79 ? 17.828 19.188 3.148 1 91 79 ASN A C 1
ATOM 662 O O . ASN A 1 79 ? 18.531 19.984 2.523 1 91 79 ASN A O 1
ATOM 666 N N . ALA A 1 80 ? 16.609 19.422 3.541 1 92.62 80 ALA A N 1
ATOM 667 C CA . ALA A 1 80 ? 16 20.719 3.248 1 92.62 80 ALA A CA 1
ATOM 668 C C . ALA A 1 80 ? 16.797 21.859 3.865 1 92.62 80 ALA A C 1
ATOM 670 O O . ALA A 1 80 ? 17.359 21.703 4.957 1 92.62 80 ALA A O 1
ATOM 671 N N . THR A 1 81 ? 16.844 22.953 3.148 1 90.19 81 THR A N 1
ATOM 672 C CA . THR A 1 81 ? 17.438 24.203 3.625 1 90.19 81 THR A CA 1
ATOM 673 C C . THR A 1 81 ? 16.453 25.359 3.475 1 90.19 81 THR A C 1
ATOM 675 O O . THR A 1 81 ? 15.367 25.188 2.934 1 90.19 81 THR A O 1
ATOM 678 N N . ARG A 1 82 ? 16.859 26.453 4.004 1 87.31 82 ARG A N 1
ATOM 679 C CA . ARG A 1 82 ? 16.031 27.641 3.861 1 87.31 82 ARG A CA 1
ATOM 680 C C . ARG A 1 82 ? 15.875 28.031 2.396 1 87.31 82 ARG A C 1
ATOM 682 O O . ARG A 1 82 ? 14.859 28.625 2.006 1 87.31 82 ARG A O 1
ATOM 689 N N . LYS A 1 83 ? 16.781 27.625 1.559 1 83.81 83 LYS A N 1
ATOM 690 C CA . LYS A 1 83 ? 16.797 28 0.148 1 83.81 83 LYS A CA 1
ATOM 691 C C . LYS A 1 83 ? 16.188 26.891 -0.722 1 83.81 83 LYS A C 1
ATOM 693 O O . LYS A 1 83 ? 15.836 27.125 -1.876 1 83.81 83 LYS A O 1
ATOM 698 N N . SER A 1 84 ? 16.156 25.812 -0.099 1 86.94 84 SER A N 1
ATOM 699 C CA . SER A 1 84 ? 15.664 24.672 -0.854 1 86.94 84 SER A CA 1
ATOM 700 C C . SER A 1 84 ? 14.742 23.797 -0.004 1 86.94 84 SER A C 1
ATOM 702 O O . SER A 1 84 ? 15.203 22.953 0.751 1 86.94 84 SER A O 1
ATOM 704 N N . ALA A 1 85 ? 13.438 23.984 -0.293 1 93.19 85 ALA A N 1
ATOM 705 C CA . ALA A 1 85 ? 12.453 23.234 0.485 1 93.19 85 ALA A CA 1
ATOM 706 C C . ALA A 1 85 ? 12.359 21.781 0.001 1 93.19 85 ALA A C 1
ATOM 708 O O . ALA A 1 85 ? 12.617 21.5 -1.17 1 93.19 85 ALA A O 1
ATOM 709 N N . GLU A 1 86 ? 12.125 20.906 0.859 1 95.06 86 GLU A N 1
ATOM 710 C CA . GLU A 1 86 ? 11.789 19.531 0.52 1 95.06 86 GLU A CA 1
ATOM 711 C C . GLU A 1 86 ? 10.289 19.281 0.641 1 95.06 86 GLU A C 1
ATOM 713 O O . GLU A 1 86 ? 9.711 19.453 1.715 1 95.06 86 GLU A O 1
ATOM 718 N N . LYS A 1 87 ? 9.703 19.047 -0.494 1 95.81 87 LYS A N 1
ATOM 719 C CA . LYS A 1 87 ? 8.281 18.703 -0.585 1 95.81 87 LYS A CA 1
ATOM 720 C C . LYS A 1 87 ? 8.094 17.234 -0.923 1 95.81 87 LYS A C 1
ATOM 722 O O . LYS A 1 87 ? 8.352 16.812 -2.053 1 95.81 87 LYS A O 1
ATOM 727 N N . VAL A 1 88 ? 7.566 16.484 0.113 1 95.75 88 VAL A N 1
ATOM 728 C CA . VAL A 1 88 ? 7.457 15.047 -0.123 1 95.75 88 VAL A CA 1
ATOM 729 C C . VAL A 1 88 ? 6.078 14.555 0.316 1 95.75 88 VAL A C 1
ATOM 731 O O . VAL A 1 88 ? 5.438 15.172 1.174 1 95.75 88 VAL A O 1
ATOM 734 N N . TYR A 1 89 ? 5.59 13.531 -0.339 1 95.94 89 TYR A N 1
ATOM 735 C CA . TYR A 1 89 ? 4.418 12.789 0.12 1 95.94 89 TYR A CA 1
ATOM 736 C C . TYR A 1 89 ? 4.738 11.312 0.292 1 95.94 89 TYR A C 1
ATOM 738 O O . TYR A 1 89 ? 5.773 10.836 -0.179 1 95.94 89 TYR A O 1
ATOM 746 N N . TYR A 1 90 ? 3.951 10.672 1.067 1 92.38 90 TYR A N 1
ATOM 747 C CA . TYR A 1 90 ? 4.195 9.25 1.312 1 92.38 90 TYR A CA 1
ATOM 748 C C . TYR A 1 90 ? 2.887 8.477 1.397 1 92.38 90 TYR A C 1
ATOM 750 O O . TYR A 1 90 ? 1.838 9.055 1.701 1 92.38 90 TYR A O 1
ATOM 758 N N . THR A 1 91 ? 2.938 7.258 1 1 88.38 91 THR A N 1
ATOM 759 C CA . THR A 1 91 ? 1.956 6.223 1.296 1 88.38 91 THR A CA 1
ATOM 760 C C . THR A 1 91 ? 2.602 5.07 2.064 1 88.38 91 THR A C 1
ATOM 762 O O . THR A 1 91 ? 3.324 4.258 1.483 1 88.38 91 THR A O 1
ATOM 765 N N . GLU A 1 92 ? 2.408 5.055 3.309 1 88.5 92 GLU A N 1
ATOM 766 C CA . GLU A 1 92 ? 3.119 4.113 4.164 1 88.5 92 GLU A CA 1
ATOM 767 C C . GLU A 1 92 ? 2.189 3.51 5.215 1 88.5 92 GLU A C 1
ATOM 769 O O . GLU A 1 92 ? 1.136 4.074 5.516 1 88.5 92 GLU A O 1
ATOM 774 N N . ASN A 1 93 ? 2.564 2.355 5.672 1 86 93 ASN A N 1
ATOM 775 C CA . ASN A 1 93 ? 1.924 1.771 6.844 1 86 93 ASN A CA 1
ATOM 776 C C . ASN A 1 93 ? 2.678 2.117 8.125 1 86 93 ASN A C 1
ATOM 778 O O . ASN A 1 93 ? 3.91 2.148 8.141 1 86 93 ASN A O 1
ATOM 782 N N . ILE A 1 94 ? 1.919 2.434 9.086 1 90.12 94 ILE A N 1
ATOM 783 C CA . ILE A 1 94 ? 2.486 2.607 10.422 1 90.12 94 ILE A CA 1
ATOM 784 C C . ILE A 1 94 ? 1.832 1.626 11.391 1 90.12 94 ILE A C 1
ATOM 786 O O . ILE A 1 94 ? 0.79 1.042 11.086 1 90.12 94 ILE A O 1
ATOM 790 N N . TYR A 1 95 ? 2.49 1.426 12.523 1 90.31 95 TYR A N 1
ATOM 791 C CA . TYR A 1 95 ? 2.027 0.445 13.5 1 90.31 95 TYR A CA 1
ATOM 792 C C . TYR A 1 95 ? 1.845 1.084 14.875 1 90.31 95 TYR A C 1
ATOM 794 O O . TYR A 1 95 ? 2.77 1.703 15.398 1 90.31 95 TYR A O 1
ATOM 802 N N . ARG A 1 96 ? 0.649 0.922 15.375 1 89.19 96 ARG A N 1
ATOM 803 C CA . ARG A 1 96 ? 0.342 1.518 16.672 1 89.19 96 ARG A CA 1
ATOM 804 C C . ARG A 1 96 ? -0.523 0.584 17.516 1 89.19 96 ARG A C 1
ATOM 806 O O . ARG A 1 96 ? -1.108 -0.367 16.984 1 89.19 96 ARG A O 1
ATOM 813 N N . LEU A 1 97 ? -0.441 0.873 18.781 1 86.75 97 LEU A N 1
ATOM 814 C CA . LEU A 1 97 ? -1.325 0.161 19.688 1 86.75 97 LEU A CA 1
ATOM 815 C C . LEU A 1 97 ? -2.717 0.785 19.703 1 86.75 97 LEU A C 1
ATOM 817 O O . LEU A 1 97 ? -2.857 1.994 19.891 1 86.75 97 LEU A O 1
ATOM 821 N N . SER A 1 98 ? -3.646 -0.106 19.375 1 80.94 98 SER A N 1
ATOM 822 C CA . SER A 1 98 ? -5.023 0.369 19.438 1 80.94 98 SER A CA 1
ATOM 823 C C . SER A 1 98 ? -5.465 0.588 20.891 1 80.94 98 SER A C 1
ATOM 825 O O . SER A 1 98 ? -5.32 -0.302 21.719 1 80.94 98 SER A O 1
ATOM 827 N N . LYS A 1 99 ? -5.996 1.75 21.141 1 71.69 99 LYS A N 1
ATOM 828 C CA . LYS A 1 99 ? -6.484 2.055 22.484 1 71.69 99 LYS A CA 1
ATOM 829 C C . LYS A 1 99 ? -7.758 1.273 22.797 1 71.69 99 LYS A C 1
ATOM 831 O O . LYS A 1 99 ? -8.031 0.961 23.953 1 71.69 99 LYS A O 1
ATOM 836 N N . ARG A 1 100 ? -8.445 0.865 21.703 1 71.19 100 ARG A N 1
ATOM 837 C CA . ARG A 1 100 ? -9.75 0.229 21.859 1 71.19 100 ARG A CA 1
ATOM 838 C C . ARG A 1 100 ? -9.594 -1.237 22.25 1 71.19 100 ARG A C 1
ATOM 840 O O . ARG A 1 100 ? -10.234 -1.697 23.203 1 71.19 100 ARG A O 1
ATOM 847 N N . ASN A 1 101 ? -8.781 -1.949 21.516 1 75.25 101 ASN A N 1
ATOM 848 C CA . ASN A 1 101 ? -8.727 -3.393 21.734 1 75.25 101 ASN A CA 1
ATOM 849 C C . ASN A 1 101 ? -7.367 -3.824 22.281 1 75.25 101 ASN A C 1
ATOM 851 O O . ASN A 1 101 ? -7.137 -5.012 22.5 1 75.25 101 ASN A O 1
ATOM 855 N N . HIS A 1 102 ? -6.516 -2.789 22.469 1 80.38 102 HIS A N 1
ATOM 856 C CA . HIS A 1 102 ? -5.191 -3.031 23.031 1 80.38 102 HIS A CA 1
ATOM 857 C C . HIS A 1 102 ? -4.398 -4.016 22.188 1 80.38 102 HIS A C 1
ATOM 859 O O . HIS A 1 102 ? -3.764 -4.93 22.703 1 80.38 102 HIS A O 1
ATOM 865 N N . GLU A 1 103 ? -4.676 -3.961 20.922 1 85.25 103 GLU A N 1
ATOM 866 C CA . GLU A 1 103 ? -3.912 -4.738 19.938 1 85.25 103 GLU A CA 1
ATOM 867 C C . GLU A 1 103 ? -3.172 -3.828 18.969 1 85.25 103 GLU A C 1
ATOM 869 O O . GLU A 1 103 ? -3.648 -2.738 18.641 1 85.25 103 GLU A O 1
ATOM 874 N N . TYR A 1 104 ? -1.994 -4.332 18.641 1 87.06 104 TYR A N 1
ATOM 875 C CA . TYR A 1 104 ? -1.279 -3.604 17.609 1 87.06 104 TYR A CA 1
ATOM 876 C C . TYR A 1 104 ? -2.035 -3.66 16.281 1 87.06 104 TYR A C 1
ATOM 878 O O . TYR A 1 104 ? -2.602 -4.695 15.93 1 87.06 104 TYR A O 1
ATOM 886 N N . LYS A 1 105 ? -2.047 -2.541 15.695 1 84.38 105 LYS A N 1
ATOM 887 C CA . LYS A 1 105 ? -2.723 -2.467 14.406 1 84.38 105 LYS A CA 1
ATOM 888 C C . LYS A 1 105 ? -1.832 -1.807 13.352 1 84.38 105 LYS A C 1
ATOM 890 O O . LYS A 1 105 ? -0.996 -0.963 13.688 1 84.38 105 LYS A O 1
ATOM 895 N N . GLU A 1 106 ? -1.972 -2.314 12.18 1 86.44 106 GLU A N 1
ATOM 896 C CA . GLU A 1 106 ? -1.379 -1.674 11.008 1 86.44 106 GLU A CA 1
ATOM 897 C C . GLU A 1 106 ? -2.305 -0.604 10.438 1 86.44 106 GLU A C 1
ATOM 899 O O . GLU A 1 106 ? -3.49 -0.855 10.211 1 86.44 106 GLU A O 1
ATOM 904 N N . ILE A 1 107 ? -1.761 0.589 10.258 1 86.5 107 ILE A N 1
ATOM 905 C CA . ILE A 1 107 ? -2.549 1.711 9.758 1 86.5 107 ILE A CA 1
ATOM 906 C C . ILE A 1 107 ? -1.956 2.213 8.445 1 86.5 107 ILE A C 1
ATOM 908 O O . ILE A 1 107 ? -0.776 2.564 8.383 1 86.5 107 ILE A O 1
ATOM 912 N N . SER A 1 108 ? -2.768 2.234 7.414 1 85.62 108 SER A N 1
ATOM 913 C CA . SER A 1 108 ? -2.336 2.799 6.137 1 85.62 108 SER A CA 1
ATOM 914 C C . SER A 1 108 ? -2.537 4.309 6.105 1 85.62 108 SER A C 1
ATOM 916 O O . SER A 1 108 ? -3.645 4.801 6.34 1 85.62 108 SER A O 1
ATOM 918 N N . GLN A 1 109 ? -1.469 4.996 5.828 1 90.19 109 GLN A N 1
ATOM 919 C CA . GLN A 1 109 ? -1.528 6.453 5.828 1 90.19 109 GLN A CA 1
ATOM 920 C C . GLN A 1 109 ? -0.917 7.027 4.555 1 90.19 109 GLN A C 1
ATOM 922 O O . GLN A 1 109 ? 0.054 6.484 4.023 1 90.19 109 GLN A O 1
ATOM 927 N N . MET A 1 110 ? -1.569 8.086 4.176 1 92.62 110 MET A N 1
ATOM 928 C CA . MET A 1 110 ? -0.976 8.961 3.17 1 92.62 110 MET A CA 1
ATOM 929 C C . MET A 1 110 ? -0.753 10.359 3.73 1 92.62 110 MET A C 1
ATOM 931 O O . MET A 1 110 ? -1.596 10.883 4.465 1 92.62 110 MET A O 1
ATOM 935 N N . GLY A 1 111 ? 0.406 10.891 3.428 1 95.31 111 GLY A N 1
ATOM 936 C CA . GLY A 1 111 ? 0.658 12.219 3.955 1 95.31 111 GLY A CA 1
ATOM 937 C C . GLY A 1 111 ? 1.651 13.016 3.125 1 95.31 111 GLY A C 1
ATOM 938 O O . GLY A 1 111 ? 2.125 12.531 2.092 1 95.31 111 GLY A O 1
ATOM 939 N N . LEU A 1 112 ? 1.833 14.258 3.471 1 97.19 112 LEU A N 1
ATOM 940 C CA . LEU A 1 112 ? 2.83 15.102 2.816 1 97.19 112 LEU A CA 1
ATOM 941 C C . LEU A 1 112 ? 3.531 16 3.826 1 97.19 112 LEU A C 1
ATOM 943 O O . LEU A 1 112 ? 2.998 16.266 4.906 1 97.19 112 LEU A O 1
ATOM 947 N N . GLU A 1 113 ? 4.746 16.297 3.533 1 97.75 113 GLU A N 1
ATOM 948 C CA . GLU A 1 113 ? 5.598 17.172 4.344 1 97.75 113 GLU A CA 1
ATOM 949 C C . GLU A 1 113 ? 6.195 18.297 3.51 1 97.75 113 GLU A C 1
ATOM 951 O O . GLU A 1 113 ? 6.695 18.062 2.408 1 97.75 113 GLU A O 1
ATOM 956 N N . PHE A 1 114 ? 5.977 19.469 3.992 1 97.94 114 PHE A N 1
ATOM 957 C CA . PHE A 1 114 ? 6.68 20.641 3.502 1 97.94 114 PHE A CA 1
ATOM 958 C C . PHE A 1 114 ? 7.73 21.109 4.508 1 97.94 114 PHE A C 1
ATOM 960 O O . PHE A 1 114 ? 7.395 21.578 5.594 1 97.94 114 PHE A O 1
ATOM 967 N N . ILE A 1 115 ? 9.008 20.922 4.18 1 97.69 115 ILE A N 1
ATOM 968 C CA . ILE A 1 115 ? 10.109 21.297 5.055 1 97.69 115 ILE A CA 1
ATOM 969 C C . ILE A 1 115 ? 10.961 22.375 4.395 1 97.69 115 ILE A C 1
ATOM 971 O O . ILE A 1 115 ? 11.43 22.203 3.268 1 97.69 115 ILE A O 1
ATOM 975 N N . GLY A 1 116 ? 11.117 23.484 5.035 1 95.88 116 GLY A N 1
ATOM 976 C CA . GLY A 1 116 ? 11.875 24.594 4.488 1 95.88 116 GLY A CA 1
ATOM 977 C C . GLY A 1 116 ? 11.547 25.922 5.152 1 95.88 116 GLY A C 1
ATOM 978 O O . GLY A 1 116 ? 11.273 25.969 6.355 1 95.88 116 GLY A O 1
ATOM 979 N N . ASP A 1 117 ? 11.703 26.938 4.375 1 91.88 117 ASP A N 1
ATOM 980 C CA . ASP A 1 117 ? 11.305 28.266 4.836 1 91.88 117 ASP A CA 1
ATOM 981 C C . ASP A 1 117 ? 9.789 28.438 4.77 1 91.88 117 ASP A C 1
ATOM 983 O O . ASP A 1 117 ? 9.227 28.594 3.684 1 91.88 117 ASP A O 1
ATOM 987 N N . LEU A 1 118 ? 9.156 28.453 5.926 1 93.56 118 LEU A N 1
ATOM 988 C CA . LEU A 1 118 ? 7.703 28.469 5.98 1 93.56 118 LEU A CA 1
ATOM 989 C C . LEU A 1 118 ? 7.176 29.906 5.949 1 93.56 118 LEU A C 1
ATOM 991 O O . LEU A 1 118 ? 6.949 30.516 6.996 1 93.56 118 LEU A O 1
ATOM 995 N N . ASP A 1 119 ? 6.961 30.375 4.828 1 92.19 119 ASP A N 1
ATOM 996 C CA . ASP A 1 119 ? 6.27 31.641 4.656 1 92.19 119 ASP A CA 1
ATOM 997 C C . ASP A 1 119 ? 4.766 31.438 4.504 1 92.19 119 ASP A C 1
ATOM 999 O O . ASP A 1 119 ? 4.281 30.312 4.559 1 92.19 119 ASP A O 1
ATOM 1003 N N . PRO A 1 120 ? 3.969 32.469 4.391 1 93.38 120 PRO A N 1
ATOM 1004 C CA . PRO A 1 120 ? 2.514 32.312 4.324 1 93.38 120 PRO A CA 1
ATOM 1005 C C . PRO A 1 120 ? 2.064 31.453 3.156 1 93.38 120 PRO A C 1
ATOM 1007 O O . PRO A 1 120 ? 1.066 30.734 3.266 1 93.38 120 PRO A O 1
ATOM 1010 N N . TYR A 1 121 ? 2.783 31.438 2.055 1 93.81 121 TYR A N 1
ATOM 1011 C CA . TYR A 1 121 ? 2.402 30.609 0.917 1 93.81 121 TYR A CA 1
ATOM 1012 C C . TYR A 1 121 ? 2.482 29.141 1.271 1 93.81 121 TYR A C 1
ATOM 1014 O O . TYR A 1 121 ? 1.621 28.344 0.872 1 93.81 121 TYR A O 1
ATOM 1022 N N . ALA A 1 122 ? 3.604 28.781 1.921 1 94.69 122 ALA A N 1
ATOM 1023 C CA . ALA A 1 122 ? 3.764 27.391 2.334 1 94.69 122 ALA A CA 1
ATOM 1024 C C . ALA A 1 122 ? 2.555 26.922 3.131 1 94.69 122 ALA A C 1
ATOM 1026 O O . ALA A 1 122 ? 2.066 25.797 2.924 1 94.69 122 ALA A O 1
ATOM 1027 N N . MET A 1 123 ? 2.062 27.781 4.023 1 95.75 123 MET A N 1
ATOM 1028 C CA . MET A 1 123 ? 0.896 27.453 4.836 1 95.75 123 MET A CA 1
ATOM 1029 C C . MET A 1 123 ? -0.346 27.297 3.965 1 95.75 123 MET A C 1
ATOM 1031 O O . MET A 1 123 ? -1.102 26.328 4.121 1 95.75 123 MET A O 1
ATOM 1035 N N . ILE A 1 124 ? -0.521 28.219 3.076 1 95.44 124 ILE A N 1
ATOM 1036 C CA . ILE A 1 124 ? -1.682 28.219 2.193 1 95.44 124 ILE A CA 1
ATOM 1037 C C . ILE A 1 124 ? -1.66 26.969 1.313 1 95.44 124 ILE A C 1
ATOM 1039 O O . ILE A 1 124 ? -2.689 26.328 1.124 1 95.44 124 ILE A O 1
ATOM 1043 N N . GLU A 1 125 ? -0.501 26.641 0.801 1 96.12 125 GLU A N 1
ATOM 1044 C CA . GLU A 1 125 ? -0.347 25.484 -0.074 1 96.12 125 GLU A CA 1
ATOM 1045 C C . GLU A 1 125 ? -0.712 24.188 0.651 1 96.12 125 GLU A C 1
ATOM 1047 O O . GLU A 1 125 ? -1.504 23.391 0.147 1 96.12 125 GLU A O 1
ATOM 1052 N N . VAL A 1 126 ? -0.159 24 1.861 1 97.94 126 VAL A N 1
ATOM 1053 C CA . VAL A 1 126 ? -0.367 22.766 2.602 1 97.94 126 VAL A CA 1
ATOM 1054 C C . VAL A 1 126 ? -1.829 22.656 3.027 1 97.94 126 VAL A C 1
ATOM 1056 O O . VAL A 1 126 ? -2.443 21.594 2.895 1 97.94 126 VAL A O 1
ATOM 1059 N N . ILE A 1 127 ? -2.395 23.75 3.482 1 98 127 ILE A N 1
ATOM 1060 C CA . ILE A 1 127 ? -3.793 23.734 3.898 1 98 127 ILE A CA 1
ATOM 1061 C C . ILE A 1 127 ? -4.691 23.547 2.678 1 98 127 ILE A C 1
ATOM 1063 O O . ILE A 1 127 ? -5.699 22.844 2.74 1 98 127 ILE A O 1
ATOM 1067 N N . GLY A 1 128 ? -4.348 24.203 1.6 1 96.38 128 GLY A N 1
ATOM 1068 C CA . GLY A 1 128 ? -5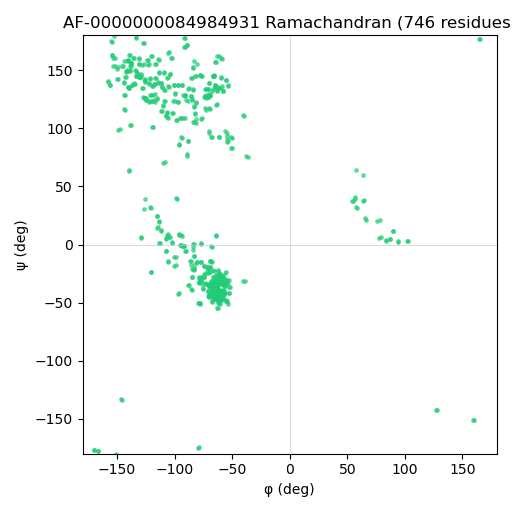.07 23.984 0.358 1 96.38 128 GLY A CA 1
ATOM 1069 C C . GLY A 1 128 ? -5.07 22.547 -0.087 1 96.38 128 GLY A C 1
ATOM 1070 O O . GLY A 1 128 ? -6.102 22.016 -0.512 1 96.38 128 GLY A O 1
ATOM 1071 N N . LEU A 1 129 ? -3.926 21.922 0.028 1 96.81 129 LEU A N 1
ATOM 1072 C CA . LEU A 1 129 ? -3.807 20.516 -0.34 1 96.81 129 LEU A CA 1
ATOM 1073 C C . LEU A 1 129 ? -4.605 19.641 0.614 1 96.81 129 LEU A C 1
ATOM 1075 O O . LEU A 1 129 ? -5.164 18.625 0.203 1 96.81 129 LEU A O 1
ATOM 1079 N N . ALA A 1 130 ? -4.613 20.047 1.893 1 97.94 130 ALA A N 1
ATOM 1080 C CA . ALA A 1 130 ? -5.445 19.328 2.852 1 97.94 130 ALA A CA 1
ATOM 1081 C C . ALA A 1 130 ? -6.918 19.391 2.453 1 97.94 130 ALA A C 1
ATOM 1083 O O . ALA A 1 130 ? -7.613 18.375 2.453 1 97.94 130 ALA A O 1
ATOM 1084 N N . LEU A 1 131 ? -7.398 20.547 2.064 1 96.94 131 LEU A N 1
ATOM 1085 C CA . LEU A 1 131 ? -8.781 20.75 1.642 1 96.94 131 LEU A CA 1
ATOM 1086 C C . LEU A 1 131 ? -9.086 19.938 0.389 1 96.94 131 LEU A C 1
ATOM 1088 O O . LEU A 1 131 ? -10.102 19.234 0.331 1 96.94 131 LEU A O 1
ATOM 1092 N N . SER A 1 132 ? -8.188 20 -0.534 1 94.81 132 SER A N 1
ATOM 1093 C CA . SER A 1 132 ? -8.367 19.234 -1.766 1 94.81 132 SER A CA 1
ATOM 1094 C C . SER A 1 132 ? -8.383 17.734 -1.49 1 94.81 132 SER A C 1
ATOM 1096 O O . SER A 1 132 ? -9.109 16.984 -2.141 1 94.81 132 SER A O 1
ATOM 1098 N N . SER A 1 133 ? -7.527 17.344 -0.571 1 95.12 133 SER A N 1
ATOM 1099 C CA . SER A 1 133 ? -7.473 15.922 -0.202 1 95.12 133 SER A CA 1
ATOM 1100 C C . SER A 1 133 ? -8.805 15.453 0.375 1 95.12 133 SER A C 1
ATOM 1102 O O . SER A 1 133 ? -9.312 14.398 -0.002 1 95.12 133 SER A O 1
ATOM 1104 N N . LEU A 1 134 ? -9.383 16.266 1.229 1 94.81 134 LEU A N 1
ATOM 1105 C CA . LEU A 1 134 ? -10.672 15.93 1.824 1 94.81 134 LEU A CA 1
ATOM 1106 C C . LEU A 1 134 ? -11.766 15.906 0.766 1 94.81 134 LEU A C 1
ATOM 1108 O O . LEU A 1 134 ? -12.617 15.008 0.763 1 94.81 134 LEU A O 1
ATOM 1112 N N . ASN A 1 135 ? -11.688 16.828 -0.113 1 92.44 135 ASN A N 1
ATOM 1113 C CA . ASN A 1 135 ? -12.672 16.891 -1.188 1 92.44 135 ASN A CA 1
ATOM 1114 C C . ASN A 1 135 ? -12.609 15.664 -2.086 1 92.44 135 ASN A C 1
ATOM 1116 O O . ASN A 1 135 ? -13.633 15.227 -2.621 1 92.44 135 ASN A O 1
ATOM 1120 N N . THR A 1 136 ? -11.391 15.211 -2.26 1 86.12 136 THR A N 1
ATOM 1121 C CA . THR A 1 136 ? -11.203 13.992 -3.045 1 86.12 136 THR A CA 1
ATOM 1122 C C . THR A 1 136 ? -11.906 12.812 -2.387 1 86.12 136 THR A C 1
ATOM 1124 O O . THR A 1 136 ? -12.406 11.914 -3.074 1 86.12 136 THR A O 1
ATOM 1127 N N . ILE A 1 137 ? -11.953 12.828 -1.089 1 85.94 137 ILE A N 1
ATOM 1128 C CA . ILE A 1 137 ? -12.594 11.758 -0.333 1 85.94 137 ILE A CA 1
ATOM 1129 C C . ILE A 1 137 ? -14.109 11.93 -0.368 1 85.94 137 ILE A C 1
ATOM 1131 O O . ILE A 1 137 ? -14.844 10.977 -0.654 1 85.94 137 ILE A O 1
ATOM 1135 N N . SER A 1 138 ? -14.578 13.133 -0.047 1 85.62 138 SER A N 1
ATOM 1136 C CA . SER A 1 138 ? -16 13.469 -0.017 1 85.62 138 SER A CA 1
ATOM 1137 C C . SER A 1 138 ? -16.219 14.969 -0.163 1 85.62 138 SER A C 1
ATOM 1139 O O . SER A 1 138 ? -15.477 15.766 0.415 1 85.62 138 SER A O 1
ATOM 1141 N N . PRO A 1 139 ? -17.266 15.281 -0.943 1 87.31 139 PRO A N 1
ATOM 1142 C CA . PRO A 1 139 ? -17.578 16.719 -1.012 1 87.31 139 PRO A CA 1
ATOM 1143 C C . PRO A 1 139 ? -18.125 17.266 0.307 1 87.31 139 PRO A C 1
ATOM 1145 O O . PRO A 1 139 ? -18.156 18.484 0.506 1 87.31 139 PRO A O 1
ATOM 1148 N N . GLN A 1 140 ? -18.609 16.328 1.147 1 92.88 140 GLN A N 1
ATOM 1149 C CA . GLN A 1 140 ? -19.125 16.734 2.457 1 92.88 140 GLN A CA 1
ATOM 1150 C C . GLN A 1 140 ? -18.047 16.578 3.529 1 92.88 140 GLN A C 1
ATOM 1152 O O . GLN A 1 140 ? -17.984 15.555 4.215 1 92.88 140 GLN A O 1
ATOM 1157 N N . PHE A 1 141 ? -17.25 17.562 3.66 1 96 141 PHE A N 1
ATOM 1158 C CA . PHE A 1 141 ? -16.156 17.531 4.621 1 96 141 PHE A CA 1
ATOM 1159 C C . PHE A 1 141 ? -16.016 18.875 5.324 1 96 141 PHE A C 1
ATOM 1161 O O . PHE A 1 141 ? -16.625 19.859 4.914 1 96 141 PHE A O 1
ATOM 1168 N N . LEU A 1 142 ? -15.289 18.844 6.465 1 97.25 142 LEU A N 1
ATOM 1169 C CA . LEU A 1 142 ? -14.938 20.047 7.215 1 97.25 142 LEU A CA 1
ATOM 1170 C C . LEU A 1 142 ? -13.484 20 7.676 1 97.25 142 LEU A C 1
ATOM 1172 O O . LEU A 1 142 ? -12.992 18.938 8.078 1 97.25 142 LEU A O 1
ATOM 1176 N N . LEU A 1 143 ? -12.836 21.094 7.539 1 98.12 143 LEU A N 1
ATOM 1177 C CA . LEU A 1 143 ? -11.492 21.25 8.086 1 98.12 143 LEU A CA 1
ATOM 1178 C C . LEU A 1 143 ? -11.5 22.234 9.258 1 98.12 143 LEU A C 1
ATOM 1180 O O . LEU A 1 143 ? -11.797 23.422 9.086 1 98.12 143 LEU A O 1
ATOM 1184 N N . ASP A 1 144 ? -11.195 21.719 10.438 1 97.31 144 ASP A N 1
ATOM 1185 C CA . ASP A 1 144 ? -11.039 22.562 11.617 1 97.31 144 ASP A CA 1
ATOM 1186 C C . ASP A 1 144 ? -9.586 23.016 11.781 1 97.31 144 ASP A C 1
ATOM 1188 O O . ASP A 1 144 ? -8.672 22.188 11.766 1 97.31 144 ASP A O 1
ATOM 1192 N N . ILE A 1 145 ? -9.453 24.266 11.906 1 97.75 145 ILE A N 1
ATOM 1193 C CA . ILE A 1 145 ? -8.117 24.844 12.008 1 97.75 145 ILE A CA 1
ATOM 1194 C C . ILE A 1 145 ? -7.953 25.531 13.359 1 97.75 145 ILE A C 1
ATOM 1196 O O . ILE A 1 145 ? -8.891 26.156 13.859 1 97.75 145 ILE A O 1
ATOM 1200 N N . SER A 1 146 ? -6.844 25.375 13.977 1 96.81 146 SER A N 1
ATOM 1201 C CA . SER A 1 146 ? -6.438 26.031 15.219 1 96.81 146 SER A CA 1
ATOM 1202 C C . SER A 1 146 ? -5.016 26.578 15.117 1 96.81 146 SER A C 1
ATOM 1204 O O . SER A 1 146 ? -4.418 26.562 14.039 1 96.81 146 SER A O 1
ATOM 1206 N N . HIS A 1 147 ? -4.594 27.203 16.156 1 96.81 147 HIS A N 1
ATOM 1207 C CA . HIS A 1 147 ? -3.232 27.719 16.203 1 96.81 147 HIS A CA 1
ATOM 1208 C C . HIS A 1 147 ? -2.641 27.594 17.609 1 96.81 147 HIS A C 1
ATOM 1210 O O . HIS A 1 147 ? -3.076 28.281 18.531 1 96.81 147 HIS A O 1
ATOM 1216 N N . MET A 1 148 ? -1.622 26.828 17.703 1 94.31 148 MET A N 1
ATOM 1217 C CA . MET A 1 148 ? -1.022 26.547 19 1 94.31 148 MET A CA 1
ATOM 1218 C C . MET A 1 148 ? -0.348 27.797 19.562 1 94.31 148 MET A C 1
ATOM 1220 O O . MET A 1 148 ? -0.297 27.984 20.781 1 94.31 148 MET A O 1
ATOM 1224 N N . GLY A 1 149 ? 0.178 28.672 18.703 1 94.12 149 GLY A N 1
ATOM 1225 C CA . GLY A 1 149 ? 0.76 29.922 19.156 1 94.12 149 GLY A CA 1
ATOM 1226 C C . GLY A 1 149 ? -0.229 30.812 19.891 1 94.12 149 GLY A C 1
ATOM 1227 O O . GLY A 1 149 ? 0.145 31.531 20.812 1 94.12 149 GLY A O 1
ATOM 1228 N N . PHE A 1 150 ? -1.488 30.734 19.484 1 96.06 150 PHE A N 1
ATOM 1229 C CA . PHE A 1 150 ? -2.523 31.516 20.156 1 96.06 150 PHE A CA 1
ATOM 1230 C C . PHE A 1 150 ? -2.795 30.984 21.562 1 96.06 150 PHE A C 1
ATOM 1232 O O . PHE A 1 150 ? -2.857 31.75 22.516 1 96.06 150 PHE A O 1
ATOM 1239 N N . VAL A 1 151 ? -2.895 29.688 21.625 1 93.44 151 VAL A N 1
ATOM 1240 C CA . VAL A 1 151 ? -3.205 29.016 22.891 1 93.44 151 VAL A CA 1
ATOM 1241 C C . VAL A 1 151 ? -2.041 29.188 23.859 1 93.44 151 VAL A C 1
ATOM 1243 O O . VAL A 1 151 ? -2.234 29.578 25.016 1 93.44 151 VAL A O 1
ATOM 1246 N N . THR A 1 152 ? -0.874 28.906 23.406 1 91.88 152 THR A N 1
ATOM 1247 C CA . THR A 1 152 ? 0.293 29 24.281 1 91.88 152 THR A CA 1
ATOM 1248 C C . THR A 1 152 ? 0.557 30.438 24.688 1 91.88 152 THR A C 1
ATOM 1250 O O . THR A 1 152 ? 1.019 30.703 25.797 1 91.88 152 THR A O 1
ATOM 1253 N N . GLY A 1 153 ? 0.319 31.328 23.75 1 93.5 153 GLY A N 1
ATOM 1254 C CA . GLY A 1 153 ? 0.456 32.75 24.094 1 93.5 153 GLY A CA 1
ATOM 1255 C C . GLY A 1 153 ? -0.431 33.156 25.234 1 93.5 153 GLY A C 1
ATOM 1256 O O . GLY A 1 153 ? -0.009 33.938 26.109 1 93.5 153 GLY A O 1
ATOM 1257 N N . LEU A 1 154 ? -1.624 32.688 25.266 1 94.38 154 LEU A N 1
ATOM 1258 C CA . LEU A 1 154 ? -2.541 32.969 26.359 1 94.38 154 LEU A CA 1
ATOM 1259 C C . LEU A 1 154 ? -2.01 32.406 27.672 1 94.38 154 LEU A C 1
ATOM 1261 O O . LEU A 1 154 ? -1.998 33.094 28.688 1 94.38 154 LEU A O 1
ATOM 1265 N N . PHE A 1 155 ? -1.455 31.25 27.656 1 92.25 155 PHE A N 1
ATOM 1266 C CA . PHE A 1 155 ? -1.026 30.562 28.875 1 92.25 155 PHE A CA 1
ATOM 1267 C C . PHE A 1 155 ? 0.286 31.141 29.391 1 92.25 155 PHE A C 1
ATOM 1269 O O . PHE A 1 155 ? 0.534 31.156 30.594 1 92.25 155 PHE A O 1
ATOM 1276 N N . ASP A 1 156 ? 1.041 31.578 28.438 1 91.19 156 ASP A N 1
ATOM 1277 C CA . ASP A 1 156 ? 2.271 32.25 28.828 1 91.19 156 ASP A CA 1
ATOM 1278 C C . ASP A 1 156 ? 1.969 33.5 29.641 1 91.19 156 ASP A C 1
ATOM 1280 O O . ASP A 1 156 ? 2.752 33.906 30.516 1 91.19 156 ASP A O 1
ATOM 1284 N N . SER A 1 157 ? 0.886 34.094 29.406 1 90.62 157 SER A N 1
ATOM 1285 C CA . SER A 1 157 ? 0.504 35.312 30.062 1 90.62 157 SER A CA 1
ATOM 1286 C C . SER A 1 157 ? -0.123 35.062 31.422 1 90.62 157 SER A C 1
ATOM 1288 O O . SER A 1 157 ? -0.172 35.938 32.281 1 90.62 157 SER A O 1
ATOM 1290 N N . LEU A 1 158 ? -0.645 33.906 31.672 1 89.69 158 LEU A N 1
ATOM 1291 C CA . LEU A 1 158 ? -1.367 33.562 32.906 1 89.69 158 LEU A CA 1
ATOM 1292 C C . LEU A 1 158 ? -0.411 33.469 34.094 1 89.69 158 LEU A C 1
ATOM 1294 O O . LEU A 1 158 ? -0.784 33.781 35.219 1 89.69 158 LEU A O 1
ATOM 1298 N N . GLY A 1 159 ? 0.737 33.031 33.875 1 82.94 159 GLY A N 1
ATOM 1299 C CA . GLY A 1 159 ? 1.682 32.812 34.969 1 82.94 159 GLY A CA 1
ATOM 1300 C C . GLY A 1 159 ? 1.253 31.719 35.906 1 82.94 159 GLY A C 1
ATOM 1301 O O . GLY A 1 159 ? 1.608 31.75 37.094 1 82.94 159 GLY A O 1
ATOM 1302 N N . ALA A 1 160 ? 0.458 30.906 35.469 1 89.25 160 ALA A N 1
ATOM 1303 C CA . ALA A 1 160 ? -0.02 29.797 36.281 1 89.25 160 ALA A CA 1
ATOM 1304 C C . ALA A 1 160 ? 0.986 28.656 36.312 1 89.25 160 ALA A C 1
ATOM 1306 O O . ALA A 1 160 ? 1.803 28.516 35.406 1 89.25 160 ALA A O 1
ATOM 1307 N N . GLU A 1 161 ? 0.943 27.844 37.344 1 91.31 161 GLU A N 1
ATOM 1308 C CA . GLU A 1 161 ? 1.786 26.656 37.469 1 91.31 161 GLU A CA 1
ATOM 1309 C C . GLU A 1 161 ? 1.458 25.641 36.375 1 91.31 161 GLU A C 1
ATOM 1311 O O . GLU A 1 161 ? 0.337 25.609 35.844 1 91.31 161 GLU A O 1
ATOM 1316 N N . TYR A 1 162 ? 2.408 24.797 36.094 1 88.94 162 TYR A N 1
ATOM 1317 C CA . TYR A 1 162 ? 2.311 23.844 35 1 88.94 162 TYR A CA 1
ATOM 1318 C C . TYR A 1 162 ? 1.105 22.922 35.188 1 88.94 162 TYR A C 1
ATOM 1320 O O . TYR A 1 162 ? 0.361 22.672 34.25 1 88.94 162 TYR A O 1
ATOM 1328 N N . HIS A 1 163 ? 0.945 22.438 36.375 1 92 163 HIS A N 1
ATOM 1329 C CA . HIS A 1 163 ? -0.154 21.5 36.594 1 92 163 HIS A CA 1
ATOM 1330 C C . HIS A 1 163 ? -1.504 22.188 36.406 1 92 163 HIS A C 1
ATOM 1332 O O . HIS A 1 163 ? -2.441 21.562 35.875 1 92 163 HIS A O 1
ATOM 1338 N N . VAL A 1 164 ? -1.615 23.422 36.781 1 93.81 164 VAL A N 1
ATOM 1339 C CA . VAL A 1 164 ? -2.838 24.188 36.594 1 93.81 164 VAL A CA 1
ATOM 1340 C C . VAL A 1 164 ? -3.068 24.406 35.094 1 93.81 164 VAL A C 1
ATOM 1342 O O . VAL A 1 164 ? -4.195 24.281 34.625 1 93.81 164 VAL A O 1
ATOM 1345 N N . GLN A 1 165 ? -2.018 24.719 34.406 1 91.75 165 GLN A N 1
ATOM 1346 C CA . GLN A 1 165 ? -2.113 24.922 32.969 1 91.75 165 GLN A CA 1
ATOM 1347 C C . GLN A 1 165 ? -2.637 23.672 32.281 1 91.75 165 GLN A C 1
ATOM 1349 O O . GLN A 1 165 ? -3.482 23.781 31.391 1 91.75 165 GLN A O 1
ATOM 1354 N N . GLU A 1 166 ? -2.123 22.562 32.656 1 90.56 166 GLU A N 1
ATOM 1355 C CA . GLU A 1 166 ? -2.557 21.297 32.062 1 90.56 166 GLU A CA 1
ATOM 1356 C C . GLU A 1 166 ? -4.051 21.078 32.281 1 90.56 166 GLU A C 1
ATOM 1358 O O . GLU A 1 166 ? -4.746 20.594 31.391 1 90.56 166 GLU A O 1
ATOM 1363 N N . GLN A 1 167 ? -4.477 21.391 33.438 1 93.81 167 GLN A N 1
ATOM 1364 C CA . GLN A 1 167 ? -5.895 21.234 33.75 1 93.81 167 GLN A CA 1
ATOM 1365 C C . GLN A 1 167 ? -6.746 22.188 32.938 1 93.81 167 GLN A C 1
ATOM 1367 O O . GLN A 1 167 ? -7.797 21.797 32.406 1 93.81 167 GLN A O 1
ATOM 1372 N N . LEU A 1 168 ? -6.289 23.406 32.875 1 94.19 168 LEU A N 1
ATOM 1373 C CA . LEU A 1 168 ? -7.02 24.406 32.094 1 94.19 168 LEU A CA 1
ATOM 1374 C C . LEU A 1 168 ? -7.066 24.016 30.609 1 94.19 168 LEU A C 1
ATOM 1376 O O . LEU A 1 168 ? -8.109 24.156 29.969 1 94.19 168 LEU A O 1
ATOM 1380 N N . LEU A 1 169 ? -5.965 23.516 30.094 1 91.69 169 LEU A N 1
ATOM 1381 C CA . LEU A 1 169 ? -5.902 23.062 28.703 1 91.69 169 LEU A CA 1
ATOM 1382 C C . LEU A 1 169 ? -6.887 21.922 28.453 1 91.69 169 LEU A C 1
ATOM 1384 O O . LEU A 1 169 ? -7.539 21.875 27.406 1 91.69 169 LEU A O 1
ATOM 1388 N N . SER A 1 170 ? -6.926 21.078 29.391 1 92.19 170 SER A N 1
ATOM 1389 C CA . SER A 1 170 ? -7.879 19.969 29.297 1 92.19 170 SER A CA 1
ATOM 1390 C C . SER A 1 170 ? -9.312 20.484 29.234 1 92.19 170 SER A C 1
ATOM 1392 O O . SER A 1 170 ? -10.141 19.938 28.484 1 92.19 170 SER A O 1
ATOM 1394 N N . CYS A 1 171 ? -9.609 21.469 30.016 1 93.69 171 CYS A N 1
ATOM 1395 C CA . CYS A 1 171 ? -10.945 22.062 30.016 1 93.69 171 CYS A CA 1
ATOM 1396 C C . CYS A 1 171 ? -11.266 22.703 28.672 1 93.69 171 CYS A C 1
ATOM 1398 O O . CYS A 1 171 ? -12.391 22.609 28.188 1 93.69 171 CYS A O 1
ATOM 1400 N N . ILE A 1 172 ? -10.312 23.328 28.062 1 92.94 172 ILE A N 1
ATOM 1401 C CA . ILE A 1 172 ? -10.5 23.969 26.766 1 92.94 172 ILE A CA 1
ATOM 1402 C C . ILE A 1 172 ? -10.75 22.906 25.688 1 92.94 172 ILE A C 1
ATOM 1404 O O . ILE A 1 172 ? -11.656 23.047 24.875 1 92.94 172 ILE A O 1
ATOM 1408 N N . ARG A 1 173 ? -10.023 21.828 25.719 1 91.31 173 ARG A N 1
ATOM 1409 C CA . ARG A 1 173 ? -10.164 20.719 24.781 1 91.31 173 ARG A CA 1
ATOM 1410 C C . ARG A 1 173 ? -11.578 20.156 24.812 1 91.31 173 ARG A C 1
ATOM 1412 O O . ARG A 1 173 ? -12.141 19.812 23.766 1 91.31 173 ARG A O 1
ATOM 1419 N N . SER A 1 174 ? -12.062 20.078 26.047 1 92.25 174 SER A N 1
ATOM 1420 C CA . SER A 1 174 ? -13.375 19.469 26.219 1 92.25 174 SER A CA 1
ATOM 1421 C C . SER A 1 174 ? -14.477 20.531 26.234 1 92.25 174 SER A C 1
ATOM 1423 O O . SER A 1 174 ? -15.648 20.203 26.469 1 92.25 174 SER A O 1
ATOM 1425 N N . LYS A 1 175 ? -14.078 21.734 26.109 1 92.56 175 LYS A N 1
ATOM 1426 C CA . LYS A 1 175 ? -15.016 22.859 26.125 1 92.56 175 LYS A CA 1
ATOM 1427 C C . LYS A 1 175 ? -15.844 22.859 27.406 1 92.56 175 LYS A C 1
ATOM 1429 O O . LYS A 1 175 ? -17.062 23.047 27.359 1 92.56 175 LYS A O 1
ATOM 1434 N N . ASN A 1 176 ? -15.164 22.562 28.422 1 94.06 176 ASN A N 1
ATOM 1435 C CA . ASN A 1 176 ? -15.805 22.531 29.734 1 94.06 176 ASN A CA 1
ATOM 1436 C C . ASN A 1 176 ? -15.625 23.859 30.469 1 94.06 176 ASN A C 1
ATOM 1438 O O . ASN A 1 176 ? -14.75 23.984 31.328 1 94.06 176 ASN A O 1
ATOM 1442 N N . LEU A 1 177 ? -16.578 24.719 30.297 1 94.38 177 LEU A N 1
ATOM 1443 C CA . LEU A 1 177 ? -16.5 26.078 30.828 1 94.38 177 LEU A CA 1
ATOM 1444 C C . LEU A 1 177 ? -16.641 26.078 32.344 1 94.38 177 LEU A C 1
ATOM 1446 O O . LEU A 1 177 ? -15.961 26.844 33.031 1 94.38 177 LEU A O 1
ATOM 1450 N N . HIS A 1 178 ? -17.5 25.266 32.844 1 94.75 178 HIS A N 1
ATOM 1451 C CA . HIS A 1 178 ? -17.766 25.219 34.281 1 94.75 178 HIS A CA 1
ATOM 1452 C C . HIS A 1 178 ? -16.516 24.812 35.031 1 94.75 178 HIS A C 1
ATOM 1454 O O . HIS A 1 178 ? -16.109 25.484 36 1 94.75 178 HIS A O 1
ATOM 1460 N N . GLU A 1 179 ? -15.93 23.797 34.625 1 96.12 179 GLU A N 1
ATOM 1461 C CA . GLU A 1 179 ? -14.719 23.312 35.25 1 96.12 179 GLU A CA 1
ATOM 1462 C C . GLU A 1 179 ? -13.562 24.297 35.094 1 96.12 179 GLU A C 1
ATOM 1464 O O . GLU A 1 179 ? -12.75 24.469 36 1 96.12 179 GLU A O 1
ATOM 1469 N N . LEU A 1 180 ? -13.5 24.891 33.938 1 96.12 180 LEU A N 1
ATOM 1470 C CA . LEU A 1 180 ? -12.469 25.891 33.688 1 96.12 180 LEU A CA 1
ATOM 1471 C C . LEU A 1 180 ? -12.539 27.047 34.688 1 96.12 180 LEU A C 1
ATOM 1473 O O . LEU A 1 180 ? -11.523 27.438 35.25 1 96.12 180 LEU A O 1
ATOM 1477 N N . ARG A 1 181 ? -13.695 27.5 34.969 1 95.12 181 ARG A N 1
ATOM 1478 C CA . ARG A 1 181 ? -13.922 28.609 35.875 1 95.12 181 ARG A CA 1
ATOM 1479 C C . ARG A 1 181 ? -13.484 28.234 37.312 1 95.12 181 ARG A C 1
ATOM 1481 O O . ARG A 1 181 ? -12.828 29.016 38 1 95.12 181 ARG A O 1
ATOM 1488 N N . SER A 1 182 ? -13.859 27.047 37.625 1 96.38 182 SER A N 1
ATOM 1489 C CA . SER A 1 182 ? -13.539 26.562 38.969 1 96.38 182 SER A CA 1
ATOM 1490 C C . SER A 1 182 ? -12.031 26.469 39.156 1 96.38 182 SER A C 1
ATOM 1492 O O . SER A 1 182 ? -11.492 26.953 40.156 1 96.38 182 SER A O 1
ATOM 1494 N N . ILE A 1 183 ? -11.352 25.906 38.219 1 96.5 183 ILE A N 1
ATOM 1495 C CA . ILE A 1 183 ? -9.914 25.719 38.312 1 96.5 183 ILE A CA 1
ATOM 1496 C C . ILE A 1 183 ? -9.211 27.062 38.312 1 96.5 183 ILE A C 1
ATOM 1498 O O . ILE A 1 183 ? -8.281 27.297 39.094 1 96.5 183 ILE A O 1
ATOM 1502 N N . ALA A 1 184 ? -9.656 27.984 37.469 1 95.69 184 ALA A N 1
ATOM 1503 C CA . ALA A 1 184 ? -9.047 29.312 37.375 1 95.69 184 ALA A CA 1
ATOM 1504 C C . ALA A 1 184 ? -9.219 30.094 38.688 1 95.69 184 ALA A C 1
ATOM 1506 O O . ALA A 1 184 ? -8.281 30.766 39.125 1 95.69 184 ALA A O 1
ATOM 1507 N N . ALA A 1 185 ? -10.375 29.969 39.281 1 94.06 185 ALA A N 1
ATOM 1508 C CA . ALA A 1 185 ? -10.648 30.656 40.531 1 94.06 185 ALA A CA 1
ATOM 1509 C C . ALA A 1 185 ? -9.797 30.094 41.656 1 94.06 185 ALA A C 1
ATOM 1511 O O . ALA A 1 185 ? -9.219 30.844 42.438 1 94.06 185 ALA A O 1
ATOM 1512 N N . GLN A 1 186 ? -9.727 28.844 41.688 1 95.38 186 GLN A N 1
ATOM 1513 C CA . GLN A 1 186 ? -8.961 28.172 42.719 1 95.38 186 GLN A CA 1
ATOM 1514 C C . GLN A 1 186 ? -7.473 28.5 42.594 1 95.38 186 GLN A C 1
ATOM 1516 O O . GLN A 1 186 ? -6.762 28.562 43.625 1 95.38 186 GLN A O 1
ATOM 1521 N N . ALA A 1 187 ? -7.031 28.703 41.406 1 94.94 187 ALA A N 1
ATOM 1522 C CA . ALA A 1 187 ? -5.617 28.969 41.156 1 94.94 187 ALA A CA 1
ATOM 1523 C C . ALA A 1 187 ? -5.285 30.438 41.344 1 94.94 187 ALA A C 1
ATOM 1525 O O . ALA A 1 187 ? -4.125 30.844 41.25 1 94.94 187 ALA A O 1
ATOM 1526 N N . GLY A 1 188 ? -6.273 31.297 41.656 1 93.31 188 GLY A N 1
ATOM 1527 C CA . GLY A 1 188 ? -6.055 32.719 41.906 1 93.31 188 GLY A CA 1
ATOM 1528 C C . GLY A 1 188 ? -5.816 33.531 40.656 1 93.31 188 GLY A C 1
ATOM 1529 O O . GLY A 1 188 ? -5.156 34.562 40.688 1 93.31 188 GLY A O 1
ATOM 1530 N N . ILE A 1 189 ? -6.234 32.969 39.562 1 94.56 189 ILE A N 1
ATOM 1531 C CA . ILE A 1 189 ? -6.109 33.719 38.312 1 94.56 189 ILE A CA 1
ATOM 1532 C C . ILE A 1 189 ? -7.027 34.938 38.344 1 94.56 189 ILE A C 1
ATOM 1534 O O . ILE A 1 189 ? -8.18 34.844 38.75 1 94.56 189 ILE A O 1
ATOM 1538 N N . SER A 1 190 ? -6.562 36.094 37.969 1 94.06 190 SER A N 1
ATOM 1539 C CA . SER A 1 190 ? -7.309 37.344 38.031 1 94.06 190 SER A CA 1
ATOM 1540 C C . SER A 1 190 ? -8.539 37.312 37.125 1 94.06 190 SER A C 1
ATOM 1542 O O . SER A 1 190 ? -8.602 36.531 36.188 1 94.06 190 SER A O 1
ATOM 1544 N N . ASP A 1 191 ? -9.461 38.188 37.344 1 93.88 191 ASP A N 1
ATOM 1545 C CA . ASP A 1 191 ? -10.688 38.281 36.562 1 93.88 191 ASP A CA 1
ATOM 1546 C C . ASP A 1 191 ? -10.383 38.594 35.094 1 93.88 191 ASP A C 1
ATOM 1548 O O . ASP A 1 191 ? -11.078 38.125 34.188 1 93.88 191 ASP A O 1
ATOM 1552 N N . PHE A 1 192 ? -9.383 39.344 34.938 1 94.88 192 PHE A N 1
ATOM 1553 C CA . PHE A 1 192 ? -8.977 39.75 33.594 1 94.88 192 PHE A CA 1
ATOM 1554 C C . PHE A 1 192 ? -8.602 38.531 32.781 1 94.88 192 PHE A C 1
ATOM 1556 O O . PHE A 1 192 ? -9.109 38.312 31.672 1 94.88 192 PHE A O 1
ATOM 1563 N N . TYR A 1 193 ? -7.77 37.719 33.344 1 94.69 193 TYR A N 1
ATOM 1564 C CA . TYR A 1 193 ? -7.297 36.531 32.625 1 94.69 193 TYR A CA 1
ATOM 1565 C C . TYR A 1 193 ? -8.359 35.438 32.625 1 94.69 193 TYR A C 1
ATOM 1567 O O . TYR A 1 193 ? -8.461 34.688 31.641 1 94.69 193 TYR A O 1
ATOM 1575 N N . ARG A 1 194 ? -9.148 35.344 33.594 1 94.31 194 ARG A N 1
ATOM 1576 C CA . ARG A 1 194 ? -10.25 34.375 33.625 1 94.31 194 ARG A CA 1
ATOM 1577 C C . ARG A 1 194 ? -11.242 34.625 32.5 1 94.31 194 ARG A C 1
ATOM 1579 O O . ARG A 1 194 ? -11.742 33.688 31.891 1 94.31 194 ARG A O 1
ATOM 1586 N N . ASP A 1 195 ? -11.523 35.875 32.312 1 95.19 195 ASP A N 1
ATOM 1587 C CA . ASP A 1 195 ? -12.406 36.25 31.203 1 95.19 195 ASP A CA 1
ATOM 1588 C C . ASP A 1 195 ? -11.867 35.781 29.859 1 95.19 195 ASP A C 1
ATOM 1590 O O . ASP A 1 195 ? -12.617 35.25 29.031 1 95.19 195 ASP A O 1
ATOM 1594 N N . LYS A 1 196 ? -10.586 35.938 29.656 1 95.44 196 LYS A N 1
ATOM 1595 C CA . LYS A 1 196 ? -9.945 35.5 28.422 1 95.44 196 LYS A CA 1
ATOM 1596 C C . LYS A 1 196 ? -10 33.969 28.281 1 95.44 196 LYS A C 1
ATOM 1598 O O . LYS A 1 196 ? -10.25 33.469 27.188 1 95.44 196 LYS A O 1
ATOM 1603 N N . LEU A 1 197 ? -9.789 33.312 29.375 1 95.06 197 LEU A N 1
ATOM 1604 C CA . LEU A 1 197 ? -9.844 31.844 29.406 1 95.06 197 LEU A CA 1
ATOM 1605 C C . LEU A 1 197 ? -11.234 31.344 29.031 1 95.06 197 LEU A C 1
ATOM 1607 O O . LEU A 1 197 ? -11.367 30.375 28.297 1 95.06 197 LEU A O 1
ATOM 1611 N N . GLU A 1 198 ? -12.18 31.969 29.531 1 95 198 GLU A N 1
ATOM 1612 C CA . GLU A 1 198 ? -13.555 31.594 29.219 1 95 198 GLU A CA 1
ATOM 1613 C C . GLU A 1 198 ? -13.875 31.828 27.75 1 95 198 GLU A C 1
ATOM 1615 O O . GLU A 1 198 ? -14.531 31 27.109 1 95 198 GLU A O 1
ATOM 1620 N N . LYS A 1 199 ? -13.414 32.906 27.266 1 95 199 LYS A N 1
ATOM 1621 C CA . LYS A 1 199 ? -13.703 33.281 25.891 1 95 199 LYS A CA 1
ATOM 1622 C C . LYS A 1 199 ? -13.055 32.312 24.906 1 95 199 LYS A C 1
ATOM 1624 O O . LYS A 1 199 ? -13.633 31.969 23.875 1 95 199 LYS A O 1
ATOM 1629 N N . ILE A 1 200 ? -11.812 31.891 25.219 1 94.88 200 ILE A N 1
ATOM 1630 C CA . ILE A 1 200 ? -11.125 31 24.297 1 94.88 200 ILE A CA 1
ATOM 1631 C C . ILE A 1 200 ? -11.906 29.703 24.141 1 94.88 200 ILE A C 1
ATOM 1633 O O . ILE A 1 200 ? -11.922 29.109 23.062 1 94.88 200 ILE A O 1
ATOM 1637 N N . THR A 1 201 ? -12.609 29.266 25.156 1 93.06 201 THR A N 1
ATOM 1638 C CA . THR A 1 201 ? -13.406 28.047 25.125 1 93.06 201 THR A CA 1
ATOM 1639 C C . THR A 1 201 ? -14.586 28.188 24.172 1 93.06 201 THR A C 1
ATOM 1641 O O . THR A 1 201 ? -15.164 27.188 23.75 1 93.06 201 THR A O 1
ATOM 1644 N N . LEU A 1 202 ? -14.859 29.438 23.797 1 93.88 202 LEU A N 1
ATOM 1645 C CA . LEU A 1 202 ? -16.016 29.703 22.938 1 93.88 202 LEU A CA 1
ATOM 1646 C C . LEU A 1 202 ? -15.562 30.062 21.516 1 93.88 202 LEU A C 1
ATOM 1648 O O . LEU A 1 202 ? -16.391 30.406 20.672 1 93.88 202 LEU A O 1
ATOM 1652 N N . LEU A 1 203 ? -14.281 29.953 21.297 1 96.06 203 LEU A N 1
ATOM 1653 C CA . LEU A 1 203 ? -13.742 30.344 20 1 96.06 203 LEU A CA 1
ATOM 1654 C C . LEU A 1 203 ? -13.75 29.172 19.031 1 96.06 203 LEU A C 1
ATOM 1656 O O . LEU A 1 203 ? -12.695 28.625 18.703 1 96.06 203 LEU A O 1
ATOM 1660 N N . TYR A 1 204 ? -14.93 28.891 18.5 1 96.31 204 TYR A N 1
ATOM 1661 C CA . TYR A 1 204 ? -15.109 27.891 17.453 1 96.31 204 TYR A CA 1
ATOM 1662 C C . TYR A 1 204 ? -16.281 28.25 16.547 1 96.31 204 TYR A C 1
ATOM 1664 O O . TYR A 1 204 ? -17.203 28.938 16.969 1 96.31 204 TYR A O 1
ATOM 1672 N N . GLY A 1 205 ? -16.219 27.828 15.305 1 96.38 205 GLY A N 1
ATOM 1673 C CA . GLY A 1 205 ? -17.297 28.094 14.375 1 96.38 205 GLY A CA 1
ATOM 1674 C C . GLY A 1 205 ? -16.828 28.734 13.086 1 96.38 205 GLY A C 1
ATOM 1675 O O . GLY A 1 205 ? -15.781 28.359 12.547 1 96.38 205 GLY A O 1
ATOM 1676 N N . ASP A 1 206 ? -17.641 29.641 12.602 1 96.5 206 ASP A N 1
ATOM 1677 C CA . ASP A 1 206 ? -17.328 30.328 11.359 1 96.5 206 ASP A CA 1
ATOM 1678 C C . ASP A 1 206 ? -15.938 30.969 11.414 1 96.5 206 ASP A C 1
ATOM 1680 O O . ASP A 1 206 ? -15.586 31.609 12.406 1 96.5 206 ASP A O 1
ATOM 1684 N N . PHE A 1 207 ? -15.195 30.859 10.367 1 97.31 207 PHE A N 1
ATOM 1685 C CA . PHE A 1 207 ? -13.789 31.219 10.375 1 97.31 207 PHE A CA 1
ATOM 1686 C C . PHE A 1 207 ? -13.617 32.719 10.656 1 97.31 207 PHE A C 1
ATOM 1688 O O . PHE A 1 207 ? -12.914 33.094 11.586 1 97.31 207 PHE A O 1
ATOM 1695 N N . GLU A 1 208 ? -14.234 33.562 9.914 1 95.94 208 GLU A N 1
ATOM 1696 C CA . GLU A 1 208 ? -14.062 35 10.008 1 95.94 208 GLU A CA 1
ATOM 1697 C C . GLU A 1 208 ? -14.578 35.531 11.344 1 95.94 208 GLU A C 1
ATOM 1699 O O . GLU A 1 208 ? -13.898 36.312 12.016 1 95.94 208 GLU A O 1
ATOM 1704 N N . GLN A 1 209 ? -15.742 35.094 11.742 1 97.25 209 GLN A N 1
ATOM 1705 C CA . GLN A 1 209 ? -16.344 35.562 13 1 97.25 209 GLN A CA 1
ATOM 1706 C C . GLN A 1 209 ? -15.492 35.125 14.195 1 97.25 209 GLN A C 1
ATOM 1708 O O . GLN A 1 209 ? -15.273 35.938 15.109 1 97.25 209 GLN A O 1
ATOM 1713 N N . THR A 1 210 ? -15.07 33.906 14.133 1 98.12 210 THR A N 1
ATOM 1714 C CA . THR A 1 210 ? -14.25 33.375 15.227 1 98.12 210 THR A CA 1
ATOM 1715 C C . THR A 1 210 ? -12.906 34.094 15.281 1 98.12 210 THR A C 1
ATOM 1717 O O . THR A 1 210 ? -12.383 34.375 16.359 1 98.12 210 THR A O 1
ATOM 1720 N N . LEU A 1 211 ? -12.367 34.406 14.133 1 97.81 211 LEU A N 1
ATOM 1721 C CA . LEU A 1 211 ? -11.102 35.125 14.047 1 97.81 211 LEU A CA 1
ATOM 1722 C C . LEU A 1 211 ? -11.242 36.531 14.633 1 97.81 211 LEU A C 1
ATOM 1724 O O . LEU A 1 211 ? -10.352 37 15.352 1 97.81 211 LEU A O 1
ATOM 1728 N N . ASP A 1 212 ? -12.336 37.188 14.344 1 97.81 212 ASP A N 1
ATOM 1729 C CA . ASP A 1 212 ? -12.609 38.5 14.898 1 97.81 212 ASP A CA 1
ATOM 1730 C C . ASP A 1 212 ? -12.742 38.438 16.422 1 97.81 212 ASP A C 1
ATOM 1732 O O . ASP A 1 212 ? -12.227 39.312 17.125 1 97.81 212 ASP A O 1
ATOM 1736 N N . ALA A 1 213 ? -13.438 37.469 16.875 1 97.88 213 ALA A N 1
ATOM 1737 C CA . ALA A 1 213 ? -13.578 37.281 18.312 1 97.88 213 ALA A CA 1
ATOM 1738 C C . ALA A 1 213 ? -12.227 37 18.969 1 97.88 213 ALA A C 1
ATOM 1740 O O . ALA A 1 213 ? -11.961 37.469 20.078 1 97.88 213 ALA A O 1
ATOM 1741 N N . ALA A 1 214 ? -11.398 36.219 18.312 1 98.25 214 ALA A N 1
ATOM 1742 C CA . ALA A 1 214 ? -10.055 35.938 18.812 1 98.25 214 ALA A CA 1
ATOM 1743 C C . ALA A 1 214 ? -9.219 37.219 18.938 1 98.25 214 ALA A C 1
ATOM 1745 O O . ALA A 1 214 ? -8.469 37.375 19.891 1 98.25 214 ALA A O 1
ATOM 1746 N N . GLN A 1 215 ? -9.359 38.062 17.953 1 97.94 215 GLN A N 1
ATOM 1747 C CA . GLN A 1 215 ? -8.633 39.344 17.953 1 97.94 215 GLN A CA 1
ATOM 1748 C C . GLN A 1 215 ? -8.922 40.156 19.219 1 97.94 215 GLN A C 1
ATOM 1750 O O . GLN A 1 215 ? -8.047 40.844 19.734 1 97.94 215 GLN A O 1
ATOM 1755 N N . GLU A 1 216 ? -10.039 40 19.75 1 97 216 GLU A N 1
ATOM 1756 C CA . GLU A 1 216 ? -10.5 40.781 20.891 1 97 216 GLU A CA 1
ATOM 1757 C C . GLU A 1 216 ? -9.812 40.344 22.172 1 97 216 GLU A C 1
ATOM 1759 O O . GLU A 1 216 ? -9.82 41.094 23.172 1 97 216 GLU A O 1
ATOM 1764 N N . ILE A 1 217 ? -9.258 39.188 22.156 1 96.56 217 ILE A N 1
ATOM 1765 C CA . ILE A 1 217 ? -8.719 38.719 23.438 1 96.56 217 ILE A CA 1
ATOM 1766 C C . ILE A 1 217 ? -7.195 38.594 23.344 1 96.56 217 ILE A C 1
ATOM 1768 O O . ILE A 1 217 ? -6.566 37.969 24.172 1 96.56 217 ILE A O 1
ATOM 1772 N N . VAL A 1 218 ? -6.602 39.156 22.344 1 97.56 218 VAL A N 1
ATOM 1773 C CA . VAL A 1 218 ? -5.156 39.094 22.141 1 97.56 218 VAL A CA 1
ATOM 1774 C C . VAL A 1 218 ? -4.453 39.844 23.297 1 97.56 218 VAL A C 1
ATOM 1776 O O . VAL A 1 218 ? -4.82 40.969 23.641 1 97.56 218 VAL A O 1
ATOM 1779 N N . LEU A 1 219 ? -3.4 39.219 23.812 1 96.44 219 LEU A N 1
ATOM 1780 C CA . LEU A 1 219 ? -2.727 39.781 24.984 1 96.44 219 LEU A CA 1
ATOM 1781 C C . LEU A 1 219 ? -1.266 40.094 24.672 1 96.44 219 LEU A C 1
ATOM 1783 O O . LEU A 1 219 ? -0.623 40.844 25.406 1 96.44 219 LEU A O 1
ATOM 1787 N N . ASN A 1 220 ? -0.688 39.469 23.734 1 96.75 220 ASN A N 1
ATOM 1788 C CA . ASN A 1 220 ? 0.739 39.594 23.453 1 96.75 220 ASN A CA 1
ATOM 1789 C C . ASN A 1 220 ? 1.044 39.375 21.969 1 96.75 220 ASN A C 1
ATOM 1791 O O . ASN A 1 220 ? 0.14 39.094 21.188 1 96.75 220 ASN A O 1
ATOM 1795 N N . ASP A 1 221 ? 2.312 39.469 21.641 1 97.06 221 ASP A N 1
ATOM 1796 C CA . ASP A 1 221 ? 2.736 39.406 20.25 1 97.06 221 ASP A CA 1
ATOM 1797 C C . ASP A 1 221 ? 2.549 38.031 19.672 1 97.06 221 ASP A C 1
ATOM 1799 O O . ASP A 1 221 ? 2.252 37.875 18.484 1 97.06 221 ASP A O 1
ATOM 1803 N N . GLN A 1 222 ? 2.73 37.062 20.5 1 96.25 222 GLN A N 1
ATOM 1804 C CA . GLN A 1 222 ? 2.576 35.688 20.047 1 96.25 222 GLN A CA 1
ATOM 1805 C C . GLN A 1 222 ? 1.148 35.406 19.594 1 96.25 222 GLN A C 1
ATOM 1807 O O . GLN A 1 222 ? 0.934 34.812 18.531 1 96.25 222 GLN A O 1
ATOM 1812 N N . MET A 1 223 ? 0.202 35.844 20.359 1 97.38 223 MET A N 1
ATOM 1813 C CA . MET A 1 223 ? -1.209 35.688 20.016 1 97.38 223 MET A CA 1
ATOM 1814 C C . MET A 1 223 ? -1.549 36.531 18.781 1 97.38 223 MET A C 1
ATOM 1816 O O . MET A 1 223 ? -2.275 36.062 17.906 1 97.38 223 MET A O 1
ATOM 1820 N N . GLN A 1 224 ? -0.969 37.688 18.719 1 97.94 224 GLN A N 1
ATOM 1821 C CA . GLN A 1 224 ? -1.217 38.562 17.562 1 97.94 224 GLN A CA 1
ATOM 1822 C C . GLN A 1 224 ? -0.684 37.938 16.281 1 97.94 224 GLN A C 1
ATOM 1824 O O . GLN A 1 224 ? -1.338 38 15.242 1 97.94 224 GLN A O 1
ATOM 1829 N N . ASN A 1 225 ? 0.529 37.438 16.359 1 96.75 225 ASN A N 1
ATOM 1830 C CA . ASN A 1 225 ? 1.118 36.75 15.211 1 96.75 225 ASN A CA 1
ATOM 1831 C C . ASN A 1 225 ? 0.248 35.594 14.734 1 96.75 225 ASN A C 1
ATOM 1833 O O . ASN A 1 225 ? 0.096 35.375 13.531 1 96.75 225 ASN A O 1
ATOM 1837 N N . ALA A 1 226 ? -0.289 34.844 15.688 1 97.19 226 ALA A N 1
ATOM 1838 C CA . ALA A 1 226 ? -1.172 33.75 15.359 1 97.19 226 ALA A CA 1
ATOM 1839 C C . ALA A 1 226 ? -2.406 34.219 14.602 1 97.19 226 ALA A C 1
ATOM 1841 O O . ALA A 1 226 ? -2.779 33.656 13.578 1 97.19 226 ALA A O 1
ATOM 1842 N N . VAL A 1 227 ? -3.018 35.281 15.062 1 97.88 227 VAL A N 1
ATOM 1843 C CA . VAL A 1 227 ? -4.207 35.844 14.43 1 97.88 227 VAL A CA 1
ATOM 1844 C C . VAL A 1 227 ? -3.859 36.344 13.031 1 97.88 227 VAL A C 1
ATOM 1846 O O . VAL A 1 227 ? -4.629 36.156 12.086 1 97.88 227 VAL A O 1
ATOM 1849 N N . SER A 1 228 ? -2.723 36.969 12.914 1 96.31 228 SER A N 1
ATOM 1850 C CA . SER A 1 228 ? -2.287 37.469 11.625 1 96.31 228 SER A CA 1
ATOM 1851 C C . SER A 1 228 ? -2.08 36.375 10.609 1 96.31 228 SER A C 1
ATOM 1853 O O . SER A 1 228 ? -2.451 36.5 9.445 1 96.31 228 SER A O 1
ATOM 1855 N N . GLU A 1 229 ? -1.485 35.312 11.055 1 96.06 229 GLU A N 1
ATOM 1856 C CA . GLU A 1 229 ? -1.266 34.156 10.188 1 96.06 229 GLU A CA 1
ATOM 1857 C C . GLU A 1 229 ? -2.59 33.531 9.734 1 96.06 229 GLU A C 1
ATOM 1859 O O . GLU A 1 229 ? -2.756 33.188 8.562 1 96.06 229 GLU A O 1
ATOM 1864 N N . LEU A 1 230 ? -3.494 33.438 10.664 1 97.81 230 LEU A N 1
ATOM 1865 C CA . LEU A 1 230 ? -4.805 32.875 10.352 1 97.81 230 LEU A CA 1
ATOM 1866 C C . LEU A 1 230 ? -5.578 33.781 9.406 1 97.81 230 LEU A C 1
ATOM 1868 O O . LEU A 1 230 ? -6.316 33.312 8.539 1 97.81 230 LEU A O 1
ATOM 1872 N N . ARG A 1 231 ? -5.43 35.062 9.609 1 95.81 231 ARG A N 1
ATOM 1873 C CA . ARG A 1 231 ? -6.09 36 8.727 1 95.81 231 ARG A CA 1
ATOM 1874 C C . ARG A 1 231 ? -5.566 35.906 7.301 1 95.81 231 ARG A C 1
ATOM 1876 O O . ARG A 1 231 ? -6.34 35.938 6.344 1 95.81 231 ARG A O 1
ATOM 1883 N N . ALA A 1 232 ? -4.25 35.812 7.176 1 93.06 232 ALA A N 1
ATOM 1884 C CA . ALA A 1 232 ? -3.65 35.625 5.859 1 93.06 232 ALA A CA 1
ATOM 1885 C C . ALA A 1 232 ? -4.176 34.344 5.188 1 93.06 232 ALA A C 1
ATOM 1887 O O . ALA A 1 232 ? -4.457 34.344 3.988 1 93.06 232 ALA A O 1
ATOM 1888 N N . LEU A 1 233 ? -4.238 33.312 5.945 1 95.94 233 LEU A N 1
ATOM 1889 C CA . LEU A 1 233 ? -4.773 32.031 5.441 1 95.94 233 LEU A CA 1
ATOM 1890 C C . LEU A 1 233 ? -6.219 32.219 4.98 1 95.94 233 LEU A C 1
ATOM 1892 O O . LEU A 1 233 ? -6.582 31.766 3.891 1 95.94 233 LEU A O 1
ATOM 1896 N N . PHE A 1 234 ? -7.051 32.875 5.777 1 95.19 234 PHE A N 1
ATOM 1897 C CA . PHE A 1 234 ? -8.461 33.094 5.461 1 95.19 234 PHE A CA 1
ATOM 1898 C C . PHE A 1 234 ? -8.609 33.875 4.168 1 95.19 234 PHE A C 1
ATOM 1900 O O . PHE A 1 234 ? -9.43 33.531 3.314 1 95.19 234 PHE A O 1
ATOM 1907 N N . GLU A 1 235 ? -7.82 34.844 3.994 1 93.12 235 GLU A N 1
ATOM 1908 C CA . GLU A 1 235 ? -7.883 35.688 2.803 1 93.12 235 GLU A CA 1
ATOM 1909 C C . GLU A 1 235 ? -7.59 34.906 1.541 1 93.12 235 GLU A C 1
ATOM 1911 O O . GLU A 1 235 ? -8.18 35.156 0.487 1 93.12 235 GLU A O 1
ATOM 1916 N N . ALA A 1 236 ? -6.734 33.969 1.697 1 91.5 236 ALA A N 1
ATOM 1917 C CA . ALA A 1 236 ? -6.344 33.156 0.547 1 91.5 236 ALA A CA 1
ATOM 1918 C C . ALA A 1 236 ? -7.43 32.125 0.206 1 91.5 236 ALA A C 1
ATOM 1920 O O . ALA A 1 236 ? -7.586 31.766 -0.957 1 91.5 236 ALA A O 1
ATOM 1921 N N . LEU A 1 237 ? -8.203 31.703 1.236 1 93.44 237 LEU A N 1
ATOM 1922 C CA . LEU A 1 237 ? -9.078 30.547 1.034 1 93.44 237 LEU A CA 1
ATOM 1923 C C . LEU A 1 237 ? -10.531 30.984 0.913 1 93.44 237 LEU A C 1
ATOM 1925 O O . LEU A 1 237 ? -11.375 30.234 0.427 1 93.44 237 LEU A O 1
ATOM 1929 N N . LYS A 1 238 ? -10.875 32.219 1.28 1 91.88 238 LYS A N 1
ATOM 1930 C CA . LYS A 1 238 ? -12.258 32.656 1.387 1 91.88 238 LYS A CA 1
ATOM 1931 C C . LYS A 1 238 ? -12.93 32.688 0.017 1 91.88 238 LYS A C 1
ATOM 1933 O O . LYS A 1 238 ? -14.156 32.594 -0.084 1 91.88 238 LYS A O 1
ATOM 1938 N N . ASN A 1 239 ? -12.18 32.781 -1.074 1 87.12 239 ASN A N 1
ATOM 1939 C CA . ASN A 1 239 ? -12.766 32.875 -2.408 1 87.12 239 ASN A CA 1
ATOM 1940 C C . ASN A 1 239 ? -12.609 31.578 -3.18 1 87.12 239 ASN A C 1
ATOM 1942 O O . ASN A 1 239 ? -12.867 31.516 -4.383 1 87.12 239 ASN A O 1
ATOM 1946 N N . THR A 1 240 ? -12.164 30.578 -2.541 1 88.38 240 THR A N 1
ATOM 1947 C CA . THR A 1 240 ? -12.047 29.266 -3.17 1 88.38 240 THR A CA 1
ATOM 1948 C C . THR A 1 240 ? -13.328 28.469 -2.99 1 88.38 240 THR A C 1
ATOM 1950 O O . THR A 1 240 ? -14.242 28.891 -2.275 1 88.38 240 THR A O 1
ATOM 1953 N N . GLU A 1 241 ? -13.422 27.359 -3.633 1 88.19 241 GLU A N 1
ATOM 1954 C CA . GLU A 1 241 ? -14.586 26.484 -3.535 1 88.19 241 GLU A CA 1
ATOM 1955 C C . GLU A 1 241 ? -14.688 25.859 -2.148 1 88.19 241 GLU A C 1
ATOM 1957 O O . GLU A 1 241 ? -15.727 25.281 -1.798 1 88.19 241 GLU A O 1
ATOM 1962 N N . PHE A 1 242 ? -13.695 26.188 -1.279 1 92.88 242 PHE A N 1
ATOM 1963 C CA . PHE A 1 242 ? -13.656 25.516 0.018 1 92.88 242 PHE A CA 1
ATOM 1964 C C . PHE A 1 242 ? -13.977 26.5 1.14 1 92.88 242 PHE A C 1
ATOM 1966 O O . PHE A 1 242 ? -13.852 26.156 2.318 1 92.88 242 PHE A O 1
ATOM 1973 N N . ALA A 1 243 ? -14.445 27.625 0.773 1 92.06 243 ALA A N 1
ATOM 1974 C CA . ALA A 1 243 ? -14.672 28.688 1.746 1 92.06 243 ALA A CA 1
ATOM 1975 C C . ALA A 1 243 ? -15.625 28.219 2.846 1 92.06 243 ALA A C 1
ATOM 1977 O O . ALA A 1 243 ? -15.461 28.594 4.012 1 92.06 243 ALA A O 1
ATOM 1978 N N . ASP A 1 244 ? -16.562 27.375 2.502 1 94.31 244 ASP A N 1
ATOM 1979 C CA . ASP A 1 244 ? -17.594 26.953 3.457 1 94.31 244 ASP A CA 1
ATOM 1980 C C . ASP A 1 244 ? -17.172 25.688 4.199 1 94.31 244 ASP A C 1
ATOM 1982 O O . ASP A 1 244 ? -17.859 25.234 5.102 1 94.31 244 ASP A O 1
ATOM 1986 N N . ASN A 1 245 ? -16.016 25.141 3.896 1 97.31 245 ASN A N 1
ATOM 1987 C CA . ASN A 1 245 ? -15.57 23.875 4.477 1 97.31 245 ASN A CA 1
ATOM 1988 C C . ASN A 1 245 ? -14.539 24.094 5.578 1 97.31 245 ASN A C 1
ATOM 1990 O O . ASN A 1 245 ? -14.016 23.141 6.152 1 97.31 245 ASN A O 1
ATOM 1994 N N . ILE A 1 246 ? -14.227 25.3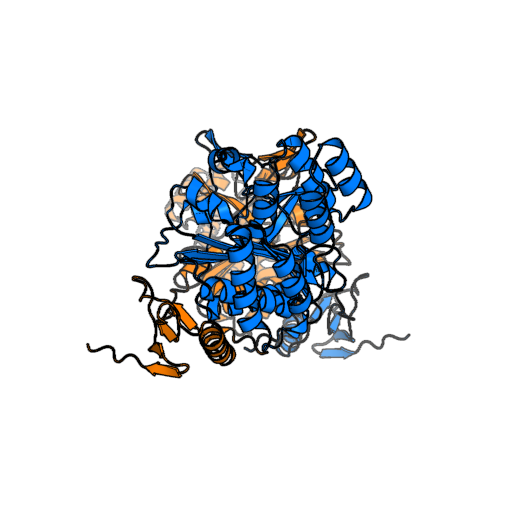75 5.867 1 97.75 246 ILE A N 1
ATOM 1995 C CA . ILE A 1 246 ? -13.188 25.656 6.844 1 97.75 246 ILE A CA 1
ATOM 1996 C C . ILE A 1 246 ? -13.797 26.344 8.07 1 97.75 246 ILE A C 1
ATOM 1998 O O . ILE A 1 246 ? -14.711 27.156 7.941 1 97.75 246 ILE A O 1
ATOM 2002 N N . ARG A 1 247 ? -13.344 25.969 9.227 1 97.88 247 ARG A N 1
ATOM 2003 C CA . ARG A 1 247 ? -13.742 26.547 10.5 1 97.88 247 ARG A CA 1
ATOM 2004 C C . ARG A 1 247 ? -12.547 26.719 11.422 1 97.88 247 ARG A C 1
ATOM 2006 O O . ARG A 1 247 ? -11.484 26.141 11.188 1 97.88 247 ARG A O 1
ATOM 2013 N N . LEU A 1 248 ? -12.711 27.609 12.328 1 97.81 248 LEU A N 1
ATOM 2014 C CA . LEU A 1 248 ? -11.742 27.75 13.406 1 97.81 248 LEU A CA 1
ATOM 2015 C C . LEU A 1 248 ? -12.242 27.078 14.68 1 97.81 248 LEU A C 1
ATOM 2017 O O . LEU A 1 248 ? -13.438 27.156 14.992 1 97.81 248 LEU A O 1
ATOM 2021 N N . ASP A 1 249 ? -11.383 26.391 15.344 1 97 249 ASP A N 1
ATOM 2022 C CA . ASP A 1 249 ? -11.695 25.766 16.625 1 97 249 ASP A CA 1
ATOM 2023 C C . ASP A 1 249 ? -10.461 25.703 17.516 1 97 249 ASP A C 1
ATOM 2025 O O . ASP A 1 249 ? -9.68 24.75 17.453 1 97 249 ASP A O 1
ATOM 2029 N N . PHE A 1 250 ? -10.367 26.641 18.422 1 95.75 250 PHE A N 1
ATOM 2030 C CA . PHE A 1 250 ? -9.164 26.766 19.234 1 95.75 250 PHE A CA 1
ATOM 2031 C C . PHE A 1 250 ? -9.133 25.703 20.328 1 95.75 250 PHE A C 1
ATOM 2033 O O . PHE A 1 250 ? -8.164 25.609 21.094 1 95.75 250 PHE A O 1
ATOM 2040 N N . SER A 1 251 ? -10.156 24.844 20.359 1 92.94 251 SER A N 1
ATOM 2041 C CA . SER A 1 251 ? -10.125 23.719 21.297 1 92.94 251 SER A CA 1
ATOM 2042 C C . SER A 1 251 ? -9.266 22.578 20.75 1 92.94 251 SER A C 1
ATOM 2044 O O . SER A 1 251 ? -8.922 21.656 21.484 1 92.94 251 SER A O 1
ATOM 2046 N N . ILE A 1 252 ? -8.977 22.656 19.438 1 91.62 252 ILE A N 1
ATOM 2047 C CA . ILE A 1 252 ? -8.055 21.688 18.875 1 91.62 252 ILE A CA 1
ATOM 2048 C C . ILE A 1 252 ? -6.641 21.953 19.375 1 91.62 252 ILE A C 1
ATOM 2050 O O . ILE A 1 252 ? -5.961 22.859 18.859 1 91.62 252 ILE A O 1
ATOM 2054 N N . ILE A 1 253 ? -6.23 21.266 20.391 1 82.81 253 ILE A N 1
ATOM 2055 C CA . ILE A 1 253 ? -4.949 21.453 21.047 1 82.81 253 ILE A CA 1
ATOM 2056 C C . ILE A 1 253 ? -4.184 20.125 21.094 1 82.81 253 ILE A C 1
ATOM 2058 O O . ILE A 1 253 ? -3.225 19.984 21.844 1 82.81 253 ILE A O 1
ATOM 2062 N N . ASN A 1 254 ? -4.242 19.359 20.094 1 67.12 254 ASN A N 1
ATOM 2063 C CA . ASN A 1 254 ? -3.598 18.047 20.156 1 67.12 254 ASN A CA 1
ATOM 2064 C C . ASN A 1 254 ? -2.08 18.172 20.062 1 67.12 254 ASN A C 1
ATOM 2066 O O . ASN A 1 254 ? -1.567 19.016 19.312 1 67.12 254 ASN A O 1
ATOM 2070 N N . ASP A 1 255 ? -1.429 17.453 20.938 1 67 255 ASP A N 1
ATOM 2071 C CA . ASP A 1 255 ? 0.012 17.234 20.984 1 67 255 ASP A CA 1
ATOM 2072 C C . ASP A 1 255 ? 0.774 18.547 21.078 1 67 255 ASP A C 1
ATOM 2074 O O . ASP A 1 255 ? 1.528 18.906 20.172 1 67 255 ASP A O 1
ATOM 2078 N N . VAL A 1 256 ? 0.63 19.266 22.078 1 63.19 256 VAL A N 1
ATOM 2079 C CA . VAL A 1 256 ? 1.173 20.594 22.328 1 63.19 256 VAL A CA 1
ATOM 2080 C C . VAL A 1 256 ? 2.691 20.578 22.172 1 63.19 256 VAL A C 1
ATOM 2082 O O . VAL A 1 256 ? 3.297 21.578 21.781 1 63.19 256 VAL A O 1
ATOM 2085 N N . ASN A 1 257 ? 3.166 19.516 22.328 1 73.19 257 ASN A N 1
ATOM 2086 C CA . ASN A 1 257 ? 4.613 19.406 22.188 1 73.19 257 ASN A CA 1
ATOM 2087 C C . ASN A 1 257 ? 5.02 19.172 20.734 1 73.19 257 ASN A C 1
ATOM 2089 O O . ASN A 1 257 ? 6.176 19.391 20.375 1 73.19 257 ASN A O 1
ATOM 2093 N N . TYR A 1 258 ? 4.086 18.844 20.031 1 81.94 258 TYR A N 1
ATOM 2094 C CA . TYR A 1 258 ? 4.383 18.469 18.656 1 81.94 258 TYR A CA 1
ATOM 2095 C C . TYR A 1 258 ? 4.176 19.641 17.703 1 81.94 258 TYR A C 1
ATOM 2097 O O . TYR A 1 258 ? 5.09 20.016 16.969 1 81.94 258 TYR A O 1
ATOM 2105 N N . TYR A 1 259 ? 3.133 20.344 17.938 1 88.25 259 TYR A N 1
ATOM 2106 C CA . TYR A 1 259 ? 2.797 21.438 17.047 1 88.25 259 TYR A CA 1
ATOM 2107 C C . TYR A 1 259 ? 3.088 22.781 17.688 1 88.25 259 TYR A C 1
ATOM 2109 O O . TYR A 1 259 ? 2.869 22.969 18.891 1 88.25 259 TYR A O 1
ATOM 2117 N N . ASN A 1 260 ? 3.559 23.812 16.938 1 91.12 260 ASN A N 1
ATOM 2118 C CA . ASN A 1 260 ? 3.865 25.141 17.484 1 91.12 260 ASN A CA 1
ATOM 2119 C C . ASN A 1 260 ? 3.195 26.25 16.672 1 91.12 260 ASN A C 1
ATOM 2121 O O . ASN A 1 260 ? 3.461 27.422 16.891 1 91.12 260 ASN A O 1
ATOM 2125 N N . GLY A 1 261 ? 2.396 26 15.758 1 94.56 261 GLY A N 1
ATOM 2126 C CA . GLY A 1 261 ? 1.678 26.938 14.906 1 94.56 261 GLY A CA 1
ATOM 2127 C C . GLY A 1 261 ? 0.296 26.438 14.516 1 94.56 261 GLY A C 1
ATOM 2128 O O . GLY A 1 261 ? -0.494 26.047 15.375 1 94.56 261 GLY A O 1
ATOM 2129 N N . ILE A 1 262 ? 0.048 26.562 13.273 1 96.56 262 ILE A N 1
ATOM 2130 C CA . ILE A 1 262 ? -1.238 26.125 12.742 1 96.56 262 ILE A CA 1
ATOM 2131 C C . ILE A 1 262 ? -1.382 24.609 12.93 1 96.56 262 ILE A C 1
ATOM 2133 O O . ILE A 1 262 ? -0.425 23.859 12.727 1 96.56 262 ILE A O 1
ATOM 2137 N N . ILE A 1 263 ? -2.506 24.172 13.43 1 96.62 263 ILE A N 1
ATOM 2138 C CA . ILE A 1 263 ? -2.895 22.766 13.539 1 96.62 263 ILE A CA 1
ATOM 2139 C C . ILE A 1 263 ? -4.289 22.578 12.953 1 96.62 263 ILE A C 1
ATOM 2141 O O . ILE A 1 263 ? -5.117 23.484 12.977 1 96.62 263 ILE A O 1
ATOM 2145 N N . PHE A 1 264 ? -4.5 21.453 12.375 1 97.06 264 PHE A N 1
ATOM 2146 C CA . PHE A 1 264 ? -5.797 21.281 11.734 1 97.06 264 PHE A CA 1
ATOM 2147 C C . PHE A 1 264 ? -6.188 19.797 11.68 1 97.06 264 PHE A C 1
ATOM 2149 O O . PHE A 1 264 ? -5.324 18.922 11.711 1 97.06 264 PHE A O 1
ATOM 2156 N N . ARG A 1 265 ? -7.492 19.594 11.641 1 96.56 265 ARG A N 1
ATOM 2157 C CA . ARG A 1 265 ? -8.109 18.266 11.539 1 96.56 265 ARG A CA 1
ATOM 2158 C C . ARG A 1 265 ? -9.242 18.281 10.516 1 96.56 265 ARG A C 1
ATOM 2160 O O . ARG A 1 265 ? -9.992 19.25 10.422 1 96.56 265 ARG A O 1
ATOM 2167 N N . GLY A 1 266 ? -9.281 17.234 9.773 1 96.62 266 GLY A N 1
ATOM 2168 C CA . GLY A 1 266 ? -10.312 17.094 8.758 1 96.62 266 GLY A CA 1
ATOM 2169 C C . GLY A 1 266 ? -11.305 15.992 9.062 1 96.62 266 GLY A C 1
ATOM 2170 O O . GLY A 1 266 ? -10.914 14.906 9.5 1 96.62 266 GLY A O 1
ATOM 2171 N N . TYR A 1 267 ? -12.562 16.359 8.766 1 95.12 267 TYR A N 1
ATOM 2172 C CA . TYR A 1 267 ? -13.664 15.438 9.008 1 95.12 267 TYR A CA 1
ATOM 2173 C C . TYR A 1 267 ? -14.492 15.227 7.746 1 95.12 267 TYR A C 1
ATOM 2175 O O . TYR A 1 267 ? -14.664 16.141 6.949 1 95.12 267 TYR A O 1
ATOM 2183 N N . VAL A 1 268 ? -14.867 14.023 7.59 1 91.69 268 VAL A N 1
ATOM 2184 C CA . VAL A 1 268 ? -15.781 13.68 6.508 1 91.69 268 VAL A CA 1
ATOM 2185 C C . VAL A 1 268 ? -17.109 13.219 7.09 1 91.69 268 VAL A C 1
ATOM 2187 O O . VAL A 1 268 ? -17.156 12.609 8.164 1 91.69 268 VAL A O 1
ATOM 2190 N N . GLU A 1 269 ? -18.125 13.5 6.348 1 88.5 269 GLU A N 1
ATOM 2191 C CA . GLU A 1 269 ? -19.453 13.141 6.809 1 88.5 269 GLU A CA 1
ATOM 2192 C C . GLU A 1 269 ? -19.578 11.633 7.035 1 88.5 269 GLU A C 1
ATOM 2194 O O . GLU A 1 269 ? -19.062 10.844 6.246 1 88.5 269 GLU A O 1
ATOM 2199 N N . ASN A 1 270 ? -20.141 11.18 8.086 1 82.25 270 ASN A N 1
ATOM 2200 C CA . ASN A 1 270 ? -20.469 9.797 8.445 1 82.25 270 ASN A CA 1
ATOM 2201 C C . ASN A 1 270 ? -19.234 9.055 8.953 1 82.25 270 ASN A C 1
ATOM 2203 O O . ASN A 1 270 ? -19.25 7.824 9.086 1 82.25 270 ASN A O 1
ATOM 2207 N N . VAL A 1 271 ? -18.188 9.773 9.094 1 85.06 271 VAL A N 1
ATOM 2208 C CA . VAL A 1 271 ? -17.031 9.195 9.758 1 85.06 271 VAL A CA 1
ATOM 2209 C C . VAL A 1 271 ? -16.828 9.852 11.125 1 85.06 271 VAL A C 1
ATOM 2211 O O . VAL A 1 271 ? -16.688 11.07 11.219 1 85.06 271 VAL A O 1
ATOM 2214 N N . PRO A 1 272 ? -16.891 9.094 12.117 1 82.75 272 PRO A N 1
ATOM 2215 C CA . PRO A 1 272 ? -16.906 9.672 13.469 1 82.75 272 PRO A CA 1
ATOM 2216 C C . PRO A 1 272 ? -15.547 10.25 13.875 1 82.75 272 PRO A C 1
ATOM 2218 O O . PRO A 1 272 ? -15.477 11.078 14.781 1 82.75 272 PRO A O 1
ATOM 2221 N N . ARG A 1 273 ? -14.508 9.883 13.273 1 88.06 273 ARG A N 1
ATOM 2222 C CA . ARG A 1 273 ? -13.18 10.359 13.641 1 88.06 273 ARG A CA 1
ATOM 2223 C C . ARG A 1 273 ? -12.578 11.219 12.531 1 88.06 273 ARG A C 1
ATOM 2225 O O . ARG A 1 273 ? -13.031 11.164 11.383 1 88.06 273 ARG A O 1
ATOM 2232 N N . ALA A 1 274 ? -11.617 12.023 12.953 1 92.31 274 ALA A N 1
ATOM 2233 C CA . ALA A 1 274 ? -10.891 12.797 11.945 1 92.31 274 ALA A CA 1
ATOM 2234 C C . ALA A 1 274 ? -10.164 11.875 10.969 1 92.31 274 ALA A C 1
ATOM 2236 O O . ALA A 1 274 ? -9.547 10.883 11.375 1 92.31 274 ALA A O 1
ATOM 2237 N N . VAL A 1 275 ? -10.266 12.164 9.688 1 93.25 275 VAL A N 1
ATOM 2238 C CA . VAL A 1 275 ? -9.609 11.336 8.68 1 93.25 275 VAL A CA 1
ATOM 2239 C C . VAL A 1 275 ? -8.297 11.984 8.242 1 93.25 275 VAL A C 1
ATOM 2241 O O . VAL A 1 275 ? -7.504 11.367 7.523 1 93.25 275 VAL A O 1
ATOM 2244 N N . LEU A 1 276 ? -8.125 13.242 8.68 1 96.12 276 LEU A N 1
ATOM 2245 C CA . LEU A 1 276 ? -6.926 14.008 8.344 1 96.12 276 LEU A CA 1
ATOM 2246 C C . LEU A 1 276 ? -6.461 14.836 9.531 1 96.12 276 LEU A C 1
ATOM 2248 O O . LEU A 1 276 ? -7.281 15.43 10.234 1 96.12 276 LEU A O 1
ATOM 2252 N N . ALA A 1 277 ? -5.176 14.844 9.805 1 95.12 277 ALA A N 1
ATOM 2253 C CA . ALA A 1 277 ? -4.594 15.672 10.859 1 95.12 277 ALA A CA 1
ATOM 2254 C C . ALA A 1 277 ? -3.213 16.188 10.461 1 95.12 277 ALA A C 1
ATOM 2256 O O . ALA A 1 277 ? -2.43 15.453 9.844 1 95.12 277 ALA A O 1
ATOM 2257 N N . GLY A 1 278 ? -2.953 17.422 10.781 1 95.75 278 GLY A N 1
ATOM 2258 C CA . GLY A 1 278 ? -1.66 18 10.469 1 95.75 278 GLY A CA 1
ATOM 2259 C C . GLY A 1 278 ? -1.402 19.312 11.188 1 95.75 278 GLY A C 1
ATOM 2260 O O . GLY A 1 278 ? -2.178 19.703 12.055 1 95.75 278 GLY A O 1
ATOM 2261 N N . GLY A 1 279 ? -0.246 19.859 10.875 1 96.56 279 GLY A N 1
ATOM 2262 C CA . GLY A 1 279 ? 0.143 21.125 11.477 1 96.56 279 GLY A CA 1
ATOM 2263 C C . GLY A 1 279 ? 1.614 21.438 11.289 1 96.56 279 GLY A C 1
ATOM 2264 O O . GLY A 1 279 ? 2.342 20.688 10.641 1 96.56 279 GLY A O 1
ATOM 2265 N N . ARG A 1 280 ? 1.87 22.609 11.789 1 96.69 280 ARG A N 1
ATOM 2266 C CA . ARG A 1 280 ? 3.256 23.062 11.789 1 96.69 280 ARG A CA 1
ATOM 2267 C C . ARG A 1 280 ? 4.012 22.516 13 1 96.69 280 ARG A C 1
ATOM 2269 O O . ARG A 1 280 ? 3.521 22.594 14.133 1 96.69 280 ARG A O 1
ATOM 2276 N N . TYR A 1 281 ? 5.273 21.953 12.797 1 95.25 281 TYR A N 1
ATOM 2277 C CA . TYR A 1 281 ? 5.965 21.266 13.867 1 95.25 281 TYR A CA 1
ATOM 2278 C C . TYR A 1 281 ? 7.453 21.594 13.867 1 95.25 281 TYR A C 1
ATOM 2280 O O . TYR A 1 281 ? 8.297 20.703 13.875 1 95.25 281 TYR A O 1
ATOM 2288 N N . ASP A 1 282 ? 7.781 22.828 14.094 1 94.75 282 ASP A N 1
ATOM 2289 C CA . ASP A 1 282 ? 9.156 23.328 14.062 1 94.75 282 ASP A CA 1
ATOM 2290 C C . ASP A 1 282 ? 9.977 22.719 15.211 1 94.75 282 ASP A C 1
ATOM 2292 O O . ASP A 1 282 ? 11.195 22.609 15.109 1 94.75 282 ASP A O 1
ATOM 2296 N N . ASN A 1 283 ? 9.32 22.375 16.281 1 91.62 283 ASN A N 1
ATOM 2297 C CA . ASN A 1 283 ? 10.039 21.859 17.438 1 91.62 283 ASN A CA 1
ATOM 2298 C C . ASN A 1 283 ? 10.75 20.547 17.109 1 91.62 283 ASN A C 1
ATOM 2300 O O . ASN A 1 283 ? 11.812 20.25 17.656 1 91.62 283 ASN A O 1
ATOM 2304 N N . LEU A 1 284 ? 10.125 19.734 16.281 1 92.88 284 LEU A N 1
ATOM 2305 C CA . LEU A 1 284 ? 10.766 18.5 15.859 1 92.88 284 LEU A CA 1
ATOM 2306 C C . LEU A 1 284 ? 12.016 18.797 15.031 1 92.88 284 LEU A C 1
ATOM 2308 O O . LEU A 1 284 ? 13.031 18.109 15.172 1 92.88 284 LEU A O 1
ATOM 2312 N N . MET A 1 285 ? 11.938 19.812 14.219 1 95.62 285 MET A N 1
ATOM 2313 C CA . MET A 1 285 ? 13.094 20.203 13.422 1 95.62 285 MET A CA 1
ATOM 2314 C C . MET A 1 285 ? 14.25 20.641 14.32 1 95.62 285 MET A C 1
ATOM 2316 O O . MET A 1 285 ? 15.398 20.266 14.086 1 95.62 285 MET A O 1
ATOM 2320 N N . LYS A 1 286 ? 13.938 21.375 15.312 1 93.19 286 LYS A N 1
ATOM 2321 C CA . LYS A 1 286 ? 14.953 21.844 16.266 1 93.19 286 LYS A CA 1
ATOM 2322 C C . LYS A 1 286 ? 15.609 20.672 16.984 1 93.19 286 LYS A C 1
ATOM 2324 O O . LYS A 1 286 ? 16.812 20.672 17.219 1 93.19 286 LYS A O 1
ATOM 2329 N N . ARG A 1 287 ? 14.773 19.75 17.344 1 92.62 287 ARG A N 1
ATOM 2330 C CA . ARG A 1 287 ? 15.281 18.547 18.016 1 92.62 287 ARG A CA 1
ATOM 2331 C C . ARG A 1 287 ? 16.344 17.859 17.156 1 92.62 287 ARG A C 1
ATOM 2333 O O . ARG A 1 287 ? 17.266 17.25 17.688 1 92.62 287 ARG A O 1
ATOM 2340 N N . PHE A 1 288 ? 16.203 17.891 15.883 1 94.88 288 PHE A N 1
ATOM 2341 C CA . PHE A 1 288 ? 17.141 17.25 14.969 1 94.88 288 PHE A CA 1
ATOM 2342 C C . PHE A 1 288 ? 18.203 18.234 14.508 1 94.88 288 PHE A C 1
ATOM 2344 O O . PHE A 1 288 ? 18.922 17.969 13.547 1 94.88 288 PHE A O 1
ATOM 2351 N N . ASN A 1 289 ? 18.234 19.453 15.102 1 94.19 289 ASN A N 1
ATOM 2352 C CA . ASN A 1 289 ? 19.219 20.5 14.836 1 94.19 289 ASN A CA 1
ATOM 2353 C C . ASN A 1 289 ? 19.109 21 13.398 1 94.19 289 ASN A C 1
ATOM 2355 O O . ASN A 1 289 ? 20.125 21.203 12.734 1 94.19 289 ASN A O 1
ATOM 2359 N N . LYS A 1 290 ? 17.953 21.078 12.984 1 94.69 290 LYS A N 1
ATOM 2360 C CA . LYS A 1 290 ? 17.688 21.641 11.664 1 94.69 290 LYS A CA 1
ATOM 2361 C C . LYS A 1 290 ? 17.109 23.047 11.766 1 94.69 290 LYS A C 1
ATOM 2363 O O . LYS A 1 290 ? 16.203 23.281 12.562 1 94.69 290 LYS A O 1
ATOM 2368 N N . ASP A 1 291 ? 17.594 23.953 10.961 1 93.5 291 ASP A N 1
ATOM 2369 C CA . ASP A 1 291 ? 17.219 25.359 11.039 1 93.5 291 ASP A CA 1
ATOM 2370 C C . ASP A 1 291 ? 16.141 25.703 10.016 1 93.5 291 ASP A C 1
ATOM 2372 O O . ASP A 1 291 ? 16.25 26.688 9.297 1 93.5 291 ASP A O 1
ATOM 2376 N N . VAL A 1 292 ? 15.219 24.859 9.805 1 95.88 292 VAL A N 1
ATOM 2377 C CA . VAL A 1 292 ? 14.086 25.078 8.914 1 95.88 292 VAL A CA 1
ATOM 2378 C C . VAL A 1 292 ? 12.789 24.719 9.633 1 95.88 292 VAL A C 1
ATOM 2380 O O . VAL A 1 292 ? 12.812 24.094 10.688 1 95.88 292 VAL A O 1
ATOM 2383 N N . GLY A 1 293 ? 11.711 25.266 9.094 1 96.44 293 GLY A N 1
ATOM 2384 C CA . GLY A 1 293 ? 10.398 24.891 9.586 1 96.44 293 GLY A CA 1
ATOM 2385 C C . GLY A 1 293 ? 9.789 23.719 8.828 1 96.44 293 GLY A C 1
ATOM 2386 O O . GLY A 1 293 ? 10.344 23.266 7.836 1 96.44 293 GLY A O 1
ATOM 2387 N N . ALA A 1 294 ? 8.68 23.203 9.383 1 97.44 294 ALA A N 1
ATOM 2388 C CA . ALA A 1 294 ? 8 22.094 8.727 1 97.44 294 ALA A CA 1
ATOM 2389 C C . ALA A 1 294 ? 6.5 22.125 9 1 97.44 294 ALA A C 1
ATOM 2391 O O . ALA A 1 294 ? 6.07 22.531 10.086 1 97.44 294 ALA A O 1
ATOM 2392 N N . ILE A 1 295 ? 5.738 21.797 8.062 1 97.69 295 ILE A N 1
ATOM 2393 C CA . ILE A 1 295 ? 4.293 21.609 8.164 1 97.69 295 ILE A CA 1
ATOM 2394 C C . ILE A 1 295 ? 3.854 20.438 7.293 1 97.69 295 ILE A C 1
ATOM 2396 O O . ILE A 1 295 ? 4.465 20.156 6.258 1 97.69 295 ILE A O 1
ATOM 2400 N N . GLY A 1 296 ? 2.924 19.719 7.703 1 97.56 296 GLY A N 1
ATOM 2401 C CA . GLY A 1 296 ? 2.412 18.594 6.941 1 97.56 296 GLY A CA 1
ATOM 2402 C C . GLY A 1 296 ? 1.133 18.016 7.52 1 97.56 296 GLY A C 1
ATOM 2403 O O . GLY A 1 296 ? 0.523 18.609 8.414 1 97.56 296 GLY A O 1
ATOM 2404 N N . PHE A 1 297 ? 0.703 16.953 6.875 1 97.69 297 PHE A N 1
ATOM 2405 C CA . PHE A 1 297 ? -0.475 16.266 7.387 1 97.69 297 PHE A CA 1
ATOM 2406 C C . PHE A 1 297 ? -0.471 14.797 6.961 1 97.69 297 PHE A C 1
ATOM 2408 O O . PHE A 1 297 ? 0.32 14.398 6.102 1 97.69 297 PHE A O 1
ATOM 2415 N N . ALA A 1 298 ? -1.271 14.07 7.645 1 95.75 298 ALA A N 1
ATOM 2416 C CA . ALA A 1 298 ? -1.52 12.68 7.297 1 95.75 298 ALA A CA 1
ATOM 2417 C C . ALA A 1 298 ? -3.012 12.406 7.133 1 95.75 298 ALA A C 1
ATOM 2419 O O . ALA A 1 298 ? -3.836 12.992 7.836 1 95.75 298 ALA A O 1
ATOM 2420 N N . LEU A 1 299 ? -3.287 11.586 6.156 1 94.5 299 LEU A N 1
ATOM 2421 C CA . LEU A 1 299 ? -4.625 11.07 5.898 1 94.5 299 LEU A CA 1
ATOM 2422 C C . LEU A 1 299 ? -4.715 9.594 6.258 1 94.5 299 LEU A C 1
ATOM 2424 O O . LEU A 1 299 ? -3.863 8.797 5.852 1 94.5 299 LEU A O 1
ATOM 2428 N N . TYR A 1 300 ? -5.777 9.227 6.984 1 89.31 300 TYR A N 1
ATOM 2429 C CA . TYR A 1 300 ? -5.977 7.852 7.418 1 89.31 300 TYR A CA 1
ATOM 2430 C C . TYR A 1 300 ? -6.945 7.125 6.496 1 89.31 300 TYR A C 1
ATOM 2432 O O . TYR A 1 300 ? -8.164 7.285 6.609 1 89.31 300 TYR A O 1
ATOM 2440 N N . LEU A 1 301 ? -6.402 6.23 5.699 1 81.38 301 LEU A N 1
ATOM 2441 C CA . LEU A 1 301 ? -7.137 5.625 4.594 1 81.38 301 LEU A CA 1
ATOM 2442 C C . LEU A 1 301 ? -8.07 4.527 5.09 1 81.38 301 LEU A C 1
ATOM 2444 O O . LEU A 1 301 ? -9.094 4.25 4.469 1 81.38 301 LEU A O 1
ATOM 2448 N N . ASP A 1 302 ? -7.715 3.898 6.172 1 74.75 302 ASP A N 1
ATOM 2449 C CA . ASP A 1 302 ? -8.516 2.793 6.691 1 74.75 302 ASP A CA 1
ATOM 2450 C C . ASP A 1 302 ? -9.922 3.258 7.055 1 74.75 302 ASP A C 1
ATOM 2452 O O . ASP A 1 302 ? -10.883 2.48 6.98 1 74.75 302 ASP A O 1
ATOM 2456 N N . GLU A 1 303 ? -10.039 4.48 7.402 1 71.69 303 GLU A N 1
ATOM 2457 C CA . GLU A 1 303 ? -11.32 5.035 7.824 1 71.69 303 GLU A CA 1
ATOM 2458 C C . GLU A 1 303 ? -12.219 5.312 6.625 1 71.69 303 GLU A C 1
ATOM 2460 O O . GLU A 1 303 ? -13.43 5.488 6.781 1 71.69 303 GLU A O 1
ATOM 2465 N N . LEU A 1 304 ? -11.609 5.309 5.484 1 73.5 304 LEU A N 1
ATOM 2466 C CA . LEU A 1 304 ? -12.352 5.66 4.281 1 73.5 304 LEU A CA 1
ATOM 2467 C C . LEU A 1 304 ? -13.203 4.484 3.809 1 73.5 304 LEU A C 1
ATOM 2469 O O . LEU A 1 304 ? -14.219 4.684 3.141 1 73.5 304 LEU A O 1
ATOM 2473 N N . GLY A 1 305 ? -12.703 3.311 4.051 1 62.75 305 GLY A N 1
ATOM 2474 C CA . GLY A 1 305 ? -13.469 2.137 3.666 1 62.75 305 GLY A CA 1
ATOM 2475 C C . GLY A 1 305 ? -14.852 2.09 4.301 1 62.75 305 GLY A C 1
ATOM 2476 O O . GLY A 1 305 ? -15.781 1.519 3.732 1 62.75 305 GLY A O 1
ATOM 2477 N N . ARG A 1 306 ? -14.875 2.715 5.426 1 58.38 306 ARG A N 1
ATOM 2478 C CA . ARG A 1 306 ? -16.141 2.693 6.148 1 58.38 306 ARG A CA 1
ATOM 2479 C C . ARG A 1 306 ? -17.156 3.621 5.496 1 58.38 306 ARG A C 1
ATOM 2481 O O . ARG A 1 306 ? -18.359 3.447 5.672 1 58.38 306 ARG A O 1
ATOM 2488 N N . THR A 1 307 ? -16.609 4.605 4.879 1 58.06 307 THR A N 1
ATOM 2489 C CA . THR A 1 307 ? -17.469 5.613 4.277 1 58.06 307 THR A CA 1
ATOM 2490 C C . THR A 1 307 ? -18.141 5.07 3.02 1 58.06 307 THR A C 1
ATOM 2492 O O . THR A 1 307 ? -19.141 5.621 2.555 1 58.06 307 THR A O 1
ATOM 2495 N N . TYR A 1 308 ? -17.469 4.09 2.441 1 53.16 308 TYR A N 1
ATOM 2496 C CA . TYR A 1 308 ? -18 3.686 1.145 1 53.16 308 TYR A CA 1
ATOM 2497 C C . TYR A 1 308 ? -18.641 2.305 1.223 1 53.16 308 TYR A C 1
ATOM 2499 O O . TYR A 1 308 ? -17.953 1.312 1.483 1 53.16 308 TYR A O 1
ATOM 2507 N N . LYS A 1 309 ? -19.75 2.297 1.906 1 50.56 309 LYS A N 1
ATOM 2508 C CA . LYS A 1 309 ? -20.516 1.063 1.699 1 50.56 309 LYS A CA 1
ATOM 2509 C C . LYS A 1 309 ? -20.453 0.623 0.239 1 50.56 309 LYS A C 1
ATOM 2511 O O . LYS A 1 309 ? -20.547 1.45 -0.669 1 50.56 309 LYS A O 1
ATOM 2516 N N . ASN A 1 310 ? -19.703 -0.549 0.052 1 50.69 310 ASN A N 1
ATOM 2517 C CA . ASN A 1 310 ? -19.797 -1.161 -1.27 1 50.69 310 ASN A CA 1
ATOM 2518 C C . ASN A 1 310 ? -21.188 -1.028 -1.857 1 50.69 310 ASN A C 1
ATOM 2520 O O . ASN A 1 310 ? -22.125 -1.698 -1.408 1 50.69 310 ASN A O 1
ATOM 2524 N N . THR A 1 311 ? -21.391 0.133 -2.258 1 53.66 311 THR A N 1
ATOM 2525 C CA . THR A 1 311 ? -22.719 0.365 -2.809 1 53.66 311 THR A CA 1
ATOM 2526 C C . THR A 1 311 ? -22.938 -0.471 -4.066 1 53.66 311 THR A C 1
ATOM 2528 O O . THR A 1 311 ? -23.969 -0.357 -4.723 1 53.66 311 THR A O 1
ATOM 2531 N N . LEU A 1 312 ? -21.906 -1.352 -4.258 1 60.12 312 LEU A N 1
ATOM 2532 C CA . LEU A 1 312 ? -22.203 -2.064 -5.492 1 60.12 312 LEU A CA 1
ATOM 2533 C C . LEU A 1 312 ? -23.344 -3.055 -5.277 1 60.12 312 LEU A C 1
ATOM 2535 O O . LEU A 1 312 ? -23.328 -3.844 -4.332 1 60.12 312 LEU A O 1
ATOM 2539 N N . GLN A 1 313 ? -24.453 -2.861 -5.93 1 69.25 313 GLN A N 1
ATOM 2540 C CA . GLN A 1 313 ? -25.609 -3.74 -5.898 1 69.25 313 GLN A CA 1
ATOM 2541 C C . GLN A 1 313 ? -25.219 -5.18 -6.23 1 69.25 313 GLN A C 1
ATOM 2543 O O . GLN A 1 313 ? -25.766 -6.121 -5.652 1 69.25 313 GLN A O 1
ATOM 2548 N N . TYR A 1 314 ? -24.156 -5.383 -7.094 1 84.5 314 TYR A N 1
ATOM 2549 C CA . TYR A 1 314 ? -23.734 -6.707 -7.539 1 84.5 314 TYR A CA 1
ATOM 2550 C C . TYR A 1 314 ? -22.219 -6.863 -7.418 1 84.5 314 TYR A C 1
ATOM 2552 O O . TYR A 1 314 ? -21.469 -5.887 -7.539 1 84.5 314 TYR A O 1
ATOM 2560 N N . ASP A 1 315 ? -21.812 -8.109 -7.133 1 84.38 315 ASP A N 1
ATOM 2561 C CA . ASP A 1 315 ? -20.391 -8.43 -7.066 1 84.38 315 ASP A CA 1
ATOM 2562 C C . ASP A 1 315 ? -19.781 -8.516 -8.461 1 84.38 315 ASP A C 1
ATOM 2564 O O . ASP A 1 315 ? -18.625 -8.125 -8.672 1 84.38 315 ASP A O 1
ATOM 2568 N N . VAL A 1 316 ? -20.609 -9.078 -9.367 1 90.94 316 VAL A N 1
ATOM 2569 C CA . VAL A 1 316 ? -20.172 -9.195 -10.758 1 90.94 316 VAL A CA 1
ATOM 2570 C C . VAL A 1 316 ? -21.328 -8.844 -11.688 1 90.94 316 VAL A C 1
ATOM 2572 O O . VAL A 1 316 ? -22.5 -8.953 -11.312 1 90.94 316 VAL A O 1
ATOM 2575 N N . ASP A 1 317 ? -20.922 -8.375 -12.898 1 90.25 317 ASP A N 1
ATOM 2576 C CA . ASP A 1 317 ? -21.938 -8.07 -13.906 1 90.25 317 ASP A CA 1
ATOM 2577 C C . ASP A 1 317 ? -22.531 -9.344 -14.5 1 90.25 317 ASP A C 1
ATOM 2579 O O . ASP A 1 317 ? -23.703 -9.391 -14.844 1 90.25 317 ASP A O 1
ATOM 2583 N N . ALA A 1 318 ? -21.734 -10.406 -14.625 1 94.38 318 ALA A N 1
ATOM 2584 C CA . ALA A 1 318 ? -22.203 -11.664 -15.203 1 94.38 318 ALA A CA 1
ATOM 2585 C C . ALA A 1 318 ? -21.578 -12.859 -14.5 1 94.38 318 ALA A C 1
ATOM 2587 O O . ALA A 1 318 ? -20.359 -12.898 -14.297 1 94.38 318 ALA A O 1
ATOM 2588 N N . LEU A 1 319 ? -22.438 -13.742 -14.102 1 95.81 319 LEU A N 1
ATOM 2589 C CA . LEU A 1 319 ? -22.016 -15.086 -13.695 1 95.81 319 LEU A CA 1
ATOM 2590 C C . LEU A 1 319 ? -22.188 -16.078 -14.836 1 95.81 319 LEU A C 1
ATOM 2592 O O . LEU A 1 319 ? -23.297 -16.219 -15.375 1 95.81 319 LEU A O 1
ATOM 2596 N N . ILE A 1 320 ? -21.109 -16.75 -15.234 1 95.88 320 ILE A N 1
ATOM 2597 C CA . ILE A 1 320 ? -21.188 -17.75 -16.297 1 95.88 320 ILE A CA 1
ATOM 2598 C C . ILE A 1 320 ? -21.078 -19.141 -15.695 1 95.88 320 ILE A C 1
ATOM 2600 O O . ILE A 1 320 ? -20.031 -19.516 -15.172 1 95.88 320 ILE A O 1
ATOM 2604 N N . LEU A 1 321 ? -22.109 -19.891 -15.781 1 95.31 321 LEU A N 1
ATOM 2605 C CA . LEU A 1 321 ? -22.109 -21.281 -15.344 1 95.31 321 LEU A CA 1
ATOM 2606 C C . LEU A 1 321 ? -21.656 -22.219 -16.469 1 95.31 321 LEU A C 1
ATOM 2608 O O . LEU A 1 321 ? -22.047 -22.031 -17.625 1 95.31 321 LEU A O 1
ATOM 2612 N N . TYR A 1 322 ? -20.766 -23.141 -16.109 1 94.75 322 TYR A N 1
ATOM 2613 C CA . TYR A 1 322 ? -20.328 -24.125 -17.094 1 94.75 322 TYR A CA 1
ATOM 2614 C C . TYR A 1 322 ? -20.297 -25.531 -16.5 1 94.75 322 TYR A C 1
ATOM 2616 O O . TYR A 1 322 ? -20.25 -25.688 -15.281 1 94.75 322 TYR A O 1
ATOM 2624 N N . ASP A 1 323 ? -20.312 -26.531 -17.328 1 92.44 323 ASP A N 1
ATOM 2625 C CA . ASP A 1 323 ? -20.375 -27.922 -16.891 1 92.44 323 ASP A CA 1
ATOM 2626 C C . ASP A 1 323 ? -19 -28.594 -17 1 92.44 323 ASP A C 1
ATOM 2628 O O . ASP A 1 323 ? -18.125 -28.094 -17.703 1 92.44 323 ASP A O 1
ATOM 2632 N N . GLU A 1 324 ? -18.922 -29.641 -16.281 1 90.81 324 GLU A N 1
ATOM 2633 C CA . GLU A 1 324 ? -17.719 -30.469 -16.422 1 90.81 324 GLU A CA 1
ATOM 2634 C C . GLU A 1 324 ? -17.547 -30.922 -17.859 1 90.81 324 GLU A C 1
ATOM 2636 O O . GLU A 1 324 ? -18.5 -31.344 -18.516 1 90.81 324 GLU A O 1
ATOM 2641 N N . GLY A 1 325 ? -16.297 -30.734 -18.312 1 89.5 325 GLY A N 1
ATOM 2642 C CA . GLY A 1 325 ? -16.016 -31.188 -19.672 1 89.5 325 GLY A CA 1
ATOM 2643 C C . GLY A 1 325 ? -16.328 -30.141 -20.719 1 89.5 325 GLY A C 1
ATOM 2644 O O . GLY A 1 325 ? -16.234 -30.422 -21.922 1 89.5 325 GLY A O 1
ATOM 2645 N N . ALA A 1 326 ? -16.703 -28.969 -20.266 1 91.81 326 ALA A N 1
ATOM 2646 C CA . ALA A 1 326 ? -16.938 -27.891 -21.219 1 91.81 326 ALA A CA 1
ATOM 2647 C C . ALA A 1 326 ? -15.695 -27.594 -22.047 1 91.81 326 ALA A C 1
ATOM 2649 O O . ALA A 1 326 ? -14.602 -28.062 -21.719 1 91.81 326 ALA A O 1
ATOM 2650 N N . ASP A 1 327 ? -15.938 -26.969 -23.156 1 93.69 327 ASP A N 1
ATOM 2651 C CA . ASP A 1 327 ? -14.805 -26.406 -23.891 1 93.69 327 ASP A CA 1
ATOM 2652 C C . ASP A 1 327 ? -14.164 -25.25 -23.125 1 93.69 327 ASP A C 1
ATOM 2654 O O . ASP A 1 327 ? -14.539 -24.094 -23.312 1 93.69 327 ASP A O 1
ATOM 2658 N N . TYR A 1 328 ? -13.18 -25.562 -22.344 1 92.62 328 TYR A N 1
ATOM 2659 C CA . TYR A 1 328 ? -12.609 -24.609 -21.406 1 92.62 328 TYR A CA 1
ATOM 2660 C C . TYR A 1 328 ? -11.898 -23.484 -22.141 1 92.62 328 TYR A C 1
ATOM 2662 O O . TYR A 1 328 ? -11.875 -22.344 -21.672 1 92.62 328 TYR A O 1
ATOM 2670 N N . ALA A 1 329 ? -11.289 -23.797 -23.312 1 91.81 329 ALA A N 1
ATOM 2671 C CA . ALA A 1 329 ? -10.648 -22.766 -24.125 1 91.81 329 ALA A CA 1
ATOM 2672 C C . ALA A 1 329 ? -11.672 -21.75 -24.609 1 91.81 329 ALA A C 1
ATOM 2674 O O . ALA A 1 329 ? -11.445 -20.547 -24.531 1 91.81 329 ALA A O 1
ATOM 2675 N N . ALA A 1 330 ? -12.773 -22.25 -25.078 1 93.25 330 ALA A N 1
ATOM 2676 C CA . ALA A 1 330 ? -13.844 -21.375 -25.578 1 93.25 330 ALA A CA 1
ATOM 2677 C C . ALA A 1 330 ? -14.461 -20.578 -24.422 1 93.25 330 ALA A C 1
ATOM 2679 O O . ALA A 1 330 ? -14.844 -19.422 -24.609 1 93.25 330 ALA A O 1
ATOM 2680 N N . LEU A 1 331 ? -14.609 -21.219 -23.312 1 94.06 331 LEU A N 1
ATOM 2681 C CA . LEU A 1 331 ? -15.133 -20.547 -22.125 1 94.06 331 LEU A CA 1
ATOM 2682 C C . LEU A 1 331 ? -14.25 -19.375 -21.734 1 94.06 331 LEU A C 1
ATOM 2684 O O . LEU A 1 331 ? -14.734 -18.281 -21.484 1 94.06 331 LEU A O 1
ATOM 2688 N N . PHE A 1 332 ? -12.961 -19.594 -21.688 1 93.12 332 PHE A N 1
ATOM 2689 C CA . PHE A 1 332 ? -12.023 -18.531 -21.312 1 93.12 332 PHE A CA 1
ATOM 2690 C C . PHE A 1 332 ? -12.07 -17.391 -22.312 1 93.12 332 PHE A C 1
ATOM 2692 O O . PHE A 1 332 ? -12.008 -16.219 -21.922 1 93.12 332 PHE A O 1
ATOM 2699 N N . ALA A 1 333 ? -12.141 -17.734 -23.594 1 91.44 333 ALA A N 1
ATOM 2700 C CA . ALA A 1 333 ? -12.258 -16.719 -24.641 1 91.44 333 ALA A CA 1
ATOM 2701 C C . ALA A 1 333 ? -13.508 -15.867 -24.438 1 91.44 333 ALA A C 1
ATOM 2703 O O . ALA A 1 333 ? -13.469 -14.648 -24.609 1 91.44 333 ALA A O 1
ATOM 2704 N N . ALA A 1 334 ? -14.578 -16.516 -24.062 1 92.75 334 ALA A N 1
ATOM 2705 C CA . ALA A 1 334 ? -15.836 -15.812 -23.844 1 92.75 334 ALA A CA 1
ATOM 2706 C C . ALA A 1 334 ? -15.734 -14.875 -22.641 1 92.75 334 ALA A C 1
ATOM 2708 O O . ALA A 1 334 ? -16.156 -13.719 -22.703 1 92.75 334 ALA A O 1
ATOM 2709 N N . VAL A 1 335 ? -15.172 -15.43 -21.547 1 94 335 VAL A N 1
ATOM 2710 C CA . VAL A 1 335 ? -14.984 -14.633 -20.344 1 94 335 VAL A CA 1
ATOM 2711 C C . VAL A 1 335 ? -14.086 -13.438 -20.641 1 94 335 VAL A C 1
ATOM 2713 O O . VAL A 1 335 ? -14.391 -12.305 -20.266 1 94 335 VAL A O 1
ATOM 2716 N N . SER A 1 336 ? -12.977 -13.68 -21.375 1 90.75 336 SER A N 1
ATOM 2717 C CA . SER A 1 336 ? -12.008 -12.641 -21.719 1 90.75 336 SER A CA 1
ATOM 2718 C C . SER A 1 336 ? -12.648 -11.547 -22.562 1 90.75 336 SER A C 1
ATOM 2720 O O . SER A 1 336 ? -12.391 -10.359 -22.359 1 90.75 336 SER A O 1
ATOM 2722 N N . LYS A 1 337 ? -13.469 -11.938 -23.484 1 87.62 337 LYS A N 1
ATOM 2723 C CA . LYS A 1 337 ? -14.148 -10.969 -24.344 1 87.62 337 LYS A CA 1
ATOM 2724 C C . LYS A 1 337 ? -15.062 -10.062 -23.516 1 87.62 337 LYS A C 1
ATOM 2726 O O . LYS A 1 337 ? -15.047 -8.844 -23.688 1 87.62 337 LYS A O 1
ATOM 2731 N N . LEU A 1 338 ? -15.828 -10.648 -22.594 1 90.31 338 LEU A N 1
ATOM 2732 C CA . LEU A 1 338 ? -16.75 -9.875 -21.766 1 90.31 338 LEU A CA 1
ATOM 2733 C C . LEU A 1 338 ? -15.977 -8.93 -20.844 1 90.31 338 LEU A C 1
ATOM 2735 O O . LEU A 1 338 ? -16.391 -7.785 -20.656 1 90.31 338 LEU A O 1
ATOM 2739 N N . THR A 1 339 ? -14.875 -9.422 -20.328 1 89.56 339 THR A N 1
ATOM 2740 C CA . THR A 1 339 ? -14.078 -8.594 -19.422 1 89.56 339 THR A CA 1
ATOM 2741 C C . THR A 1 339 ? -13.406 -7.461 -20.188 1 89.56 339 THR A C 1
ATOM 2743 O O . THR A 1 339 ? -13.25 -6.359 -19.656 1 89.56 339 THR A O 1
ATOM 2746 N N . GLN A 1 340 ? -12.984 -7.75 -21.422 1 80.81 340 GLN A N 1
ATOM 2747 C CA . GLN A 1 340 ? -12.391 -6.711 -22.266 1 80.81 340 GLN A CA 1
ATOM 2748 C C . GLN A 1 340 ? -13.414 -5.617 -22.578 1 80.81 340 GLN A C 1
ATOM 2750 O O . GLN A 1 340 ? -13.039 -4.457 -22.781 1 80.81 340 GLN A O 1
ATOM 2755 N N . ASP A 1 341 ? -14.664 -5.988 -22.562 1 78.19 341 ASP A N 1
ATOM 2756 C CA . ASP A 1 341 ? -15.734 -5.035 -22.812 1 78.19 341 ASP A CA 1
ATOM 2757 C C . ASP A 1 341 ? -16.094 -4.277 -21.531 1 78.19 341 ASP A C 1
ATOM 2759 O O . ASP A 1 341 ? -17.062 -3.504 -21.5 1 78.19 341 ASP A O 1
ATOM 2763 N N . GLY A 1 342 ? -15.391 -4.586 -20.438 1 78.62 342 GLY A N 1
ATOM 2764 C CA . GLY A 1 342 ? -15.531 -3.795 -19.219 1 78.62 342 GLY A CA 1
ATOM 2765 C C . GLY A 1 342 ? -16.391 -4.465 -18.172 1 78.62 342 GLY A C 1
ATOM 2766 O O . GLY A 1 342 ? -16.656 -3.885 -17.109 1 78.62 342 GLY A O 1
ATOM 2767 N N . MET A 1 343 ? -16.859 -5.672 -18.422 1 85.5 343 MET A N 1
ATOM 2768 C CA . MET A 1 343 ? -17.75 -6.352 -17.484 1 85.5 343 MET A CA 1
ATOM 2769 C C . MET A 1 343 ? -16.953 -7.094 -16.422 1 85.5 343 MET A C 1
ATOM 2771 O O . MET A 1 343 ? -15.867 -7.613 -16.703 1 85.5 343 MET A O 1
ATOM 2775 N N . ARG A 1 344 ? -17.516 -7.059 -15.211 1 91.38 344 ARG A N 1
ATOM 2776 C CA . ARG A 1 344 ? -17.031 -7.98 -14.188 1 91.38 344 ARG A CA 1
ATOM 2777 C C . ARG A 1 344 ? -17.688 -9.352 -14.336 1 91.38 344 ARG A C 1
ATOM 2779 O O . ARG A 1 344 ? -18.906 -9.477 -14.266 1 91.38 344 ARG A O 1
ATOM 2786 N N . VAL A 1 345 ? -16.797 -10.422 -14.578 1 94.56 345 VAL A N 1
ATOM 2787 C CA . VAL A 1 345 ? -17.312 -11.742 -14.938 1 94.56 345 VAL A CA 1
ATOM 2788 C C . VAL A 1 345 ? -16.719 -12.805 -14.016 1 94.56 345 VAL A C 1
ATOM 2790 O O . VAL A 1 345 ? -15.523 -12.773 -13.727 1 94.56 345 VAL A O 1
ATOM 2793 N N . ARG A 1 346 ? -17.547 -13.656 -13.547 1 95.38 346 ARG A N 1
ATOM 2794 C CA . ARG A 1 346 ? -17.094 -14.82 -12.797 1 95.38 346 ARG A CA 1
ATOM 2795 C C . ARG A 1 346 ? -17.641 -16.109 -13.406 1 95.38 346 ARG A C 1
ATOM 2797 O O . ARG A 1 346 ? -18.828 -16.219 -13.695 1 95.38 346 ARG A O 1
ATOM 2804 N N . ALA A 1 347 ? -16.75 -17.047 -13.719 1 94.69 347 ALA A N 1
ATOM 2805 C CA . ALA A 1 347 ? -17.141 -18.359 -14.211 1 94.69 347 ALA A CA 1
ATOM 2806 C C . ALA A 1 347 ? -17.109 -19.391 -13.094 1 94.69 347 ALA A C 1
ATOM 2808 O O . ALA A 1 347 ? -16.125 -19.484 -12.344 1 94.69 347 ALA A O 1
ATOM 2809 N N . GLU A 1 348 ? -18.203 -20.125 -12.992 1 93.62 348 GLU A N 1
ATOM 2810 C CA . GLU A 1 348 ? -18.344 -21.141 -11.945 1 93.62 348 GLU A CA 1
ATOM 2811 C C . GLU A 1 348 ? -19.141 -22.328 -12.445 1 93.62 348 GLU A C 1
ATOM 2813 O O . GLU A 1 348 ? -19.969 -22.203 -13.359 1 93.62 348 GLU A O 1
ATOM 2818 N N . LYS A 1 349 ? -18.828 -23.406 -11.789 1 92.25 349 LYS A N 1
ATOM 2819 C CA . LYS A 1 349 ? -19.625 -24.578 -12.102 1 92.25 349 LYS A CA 1
ATOM 2820 C C . LYS A 1 349 ? -20.984 -24.531 -11.391 1 92.25 349 LYS A C 1
ATOM 2822 O O . LYS A 1 349 ? -21.953 -25.109 -11.867 1 92.25 349 LYS A O 1
ATOM 2827 N N . GLU A 1 350 ? -21.031 -23.938 -10.18 1 91.31 350 GLU A N 1
ATOM 2828 C CA . GLU A 1 350 ? -22.25 -23.75 -9.383 1 91.31 350 GLU A CA 1
ATOM 2829 C C . GLU A 1 350 ? -22.375 -22.312 -8.891 1 91.31 350 GLU A C 1
ATOM 2831 O O . GLU A 1 350 ? -21.375 -21.594 -8.789 1 91.31 350 GLU A O 1
ATOM 2836 N N . ILE A 1 351 ? -23.609 -21.969 -8.641 1 89.56 351 ILE A N 1
ATOM 2837 C CA . ILE A 1 351 ? -23.828 -20.625 -8.125 1 89.56 351 ILE A CA 1
ATOM 2838 C C . ILE A 1 351 ? -23.297 -20.531 -6.699 1 89.56 351 ILE A C 1
ATOM 2840 O O . ILE A 1 351 ? -23.781 -21.203 -5.797 1 89.56 351 ILE A O 1
ATOM 2844 N N . PRO A 1 352 ? -22.359 -19.719 -6.531 1 87.31 352 PRO A N 1
ATOM 2845 C CA . PRO A 1 352 ? -21.875 -19.547 -5.156 1 87.31 352 PRO A CA 1
ATOM 2846 C C . PRO A 1 352 ? -22.906 -18.906 -4.238 1 87.31 352 PRO A C 1
ATOM 2848 O O . PRO A 1 352 ? -23.641 -18 -4.66 1 87.31 352 PRO A O 1
ATOM 2851 N N . ALA A 1 353 ? -22.938 -19.312 -2.969 1 82.88 353 ALA A N 1
ATOM 2852 C CA . ALA A 1 353 ? -23.953 -18.875 -2.014 1 82.88 353 ALA A CA 1
ATOM 2853 C C . ALA A 1 353 ? -23.844 -17.391 -1.742 1 82.88 353 ALA A C 1
ATOM 2855 O O . ALA A 1 353 ? -24.859 -16.703 -1.532 1 82.88 353 ALA A O 1
ATOM 2856 N N . ASP A 1 354 ? -22.703 -16.797 -1.808 1 80.06 354 ASP A N 1
ATOM 2857 C CA . ASP A 1 354 ? -22.531 -15.422 -1.351 1 80.06 354 ASP A CA 1
ATOM 2858 C C . ASP A 1 354 ? -22.172 -14.5 -2.512 1 80.06 354 ASP A C 1
ATOM 2860 O O . ASP A 1 354 ? -21.641 -13.406 -2.299 1 80.06 354 ASP A O 1
ATOM 2864 N N . LEU A 1 355 ? -22.547 -14.906 -3.709 1 87.62 355 LEU A N 1
ATOM 2865 C CA . LEU A 1 355 ? -22.219 -14.078 -4.863 1 87.62 355 LEU A CA 1
ATOM 2866 C C . LEU A 1 355 ? -23.469 -13.398 -5.418 1 87.62 355 LEU A C 1
ATOM 2868 O O . LEU A 1 355 ? -24.469 -14.062 -5.684 1 87.62 355 LEU A O 1
ATOM 2872 N N . ARG A 1 356 ? -23.562 -12.055 -5.547 1 89.38 356 ARG A N 1
ATOM 2873 C CA . ARG A 1 356 ? -24.609 -11.273 -6.199 1 89.38 356 ARG A CA 1
ATOM 2874 C C . ARG A 1 356 ? -24.219 -10.945 -7.637 1 89.38 356 ARG A C 1
ATOM 2876 O O . ARG A 1 356 ? -23.312 -10.148 -7.875 1 89.38 356 ARG A O 1
ATOM 2883 N N . ALA A 1 357 ? -24.891 -11.57 -8.586 1 92.25 357 ALA A N 1
ATOM 2884 C CA . ALA A 1 357 ? -24.609 -11.336 -10 1 92.25 357 ALA A CA 1
ATOM 2885 C C . ALA A 1 357 ? -25.766 -10.602 -10.672 1 92.25 357 ALA A C 1
ATOM 2887 O O . ALA A 1 357 ? -26.938 -10.891 -10.406 1 92.25 357 ALA A O 1
ATOM 2888 N N . LYS A 1 358 ? -25.438 -9.602 -11.477 1 91.25 358 LYS A N 1
ATOM 2889 C CA . LYS A 1 358 ? -26.469 -8.859 -12.211 1 91.25 358 LYS A CA 1
ATOM 2890 C C . LYS A 1 358 ? -27.203 -9.766 -13.188 1 91.25 358 LYS A C 1
ATOM 2892 O O . LYS A 1 358 ? -28.422 -9.656 -13.336 1 91.25 358 LYS A O 1
ATOM 2897 N N . GLN A 1 359 ? -26.484 -10.586 -13.875 1 94 359 GLN A N 1
ATOM 2898 C CA . GLN A 1 359 ? -27.062 -11.594 -14.766 1 94 359 GLN A CA 1
ATOM 2899 C C . GLN A 1 359 ? -26.312 -12.922 -14.656 1 94 359 GLN A C 1
ATOM 2901 O O . GLN A 1 359 ? -25.125 -12.945 -14.32 1 94 359 GLN A O 1
ATOM 2906 N N . THR A 1 360 ? -27.047 -13.984 -14.883 1 95.25 360 THR A N 1
ATOM 2907 C CA . THR A 1 360 ? -26.469 -15.328 -14.914 1 95.25 360 THR A CA 1
ATOM 2908 C C . THR A 1 360 ? -26.594 -15.938 -16.297 1 95.25 360 THR A C 1
ATOM 2910 O O . THR A 1 360 ? -27.688 -15.945 -16.891 1 95.25 360 THR A O 1
ATOM 2913 N N . LEU A 1 361 ? -25.469 -16.359 -16.797 1 95.69 361 LEU A N 1
ATOM 2914 C CA . LEU A 1 361 ? -25.406 -16.984 -18.109 1 95.69 361 LEU A CA 1
ATOM 2915 C C . LEU A 1 361 ? -24.922 -18.438 -17.984 1 95.69 361 LEU A C 1
ATOM 2917 O O . LEU A 1 361 ? -24.297 -18.797 -16.984 1 95.69 361 LEU A O 1
ATOM 2921 N N . ARG A 1 362 ? -25.297 -19.188 -18.953 1 95.38 362 ARG A N 1
ATOM 2922 C CA . ARG A 1 362 ? -24.797 -20.562 -19.031 1 95.38 362 ARG A CA 1
ATOM 2923 C C . ARG A 1 362 ? -24 -20.781 -20.312 1 95.38 362 ARG A C 1
ATOM 2925 O O . ARG A 1 362 ? -24.422 -20.359 -21.406 1 95.38 362 ARG A O 1
ATOM 2932 N N . PHE A 1 363 ? -22.812 -21.312 -20.094 1 95.38 363 PHE A N 1
ATOM 2933 C CA . PHE A 1 363 ? -21.953 -21.672 -21.234 1 95.38 363 PHE A CA 1
ATOM 2934 C C . PHE A 1 363 ? -22.188 -23.109 -21.656 1 95.38 363 PHE A C 1
ATOM 2936 O O . PHE A 1 363 ? -21.859 -24.047 -20.922 1 95.38 363 PHE A O 1
ATOM 2943 N N . ALA A 1 364 ? -22.797 -23.266 -22.766 1 88.94 364 ALA A N 1
ATOM 2944 C CA . ALA A 1 364 ? -23.078 -24.594 -23.328 1 88.94 364 ALA A CA 1
ATOM 2945 C C . ALA A 1 364 ? -22.859 -24.594 -24.844 1 88.94 364 ALA A C 1
ATOM 2947 O O . ALA A 1 364 ? -23.297 -23.672 -25.531 1 88.94 364 ALA A O 1
ATOM 2948 N N . ASN A 1 365 ? -22.203 -25.594 -25.312 1 81.5 365 ASN A N 1
ATOM 2949 C CA . ASN A 1 365 ? -21.984 -25.797 -26.734 1 81.5 365 ASN A CA 1
ATOM 2950 C C . ASN A 1 365 ? -21.344 -24.578 -27.391 1 81.5 365 ASN A C 1
ATOM 2952 O O . ASN A 1 365 ? -21.766 -24.141 -28.469 1 81.5 365 ASN A O 1
ATOM 2956 N N . GLY A 1 366 ? -20.422 -23.875 -26.719 1 81.62 366 GLY A N 1
ATOM 2957 C CA . GLY A 1 366 ? -19.656 -22.781 -27.297 1 81.62 366 GLY A CA 1
ATOM 2958 C C . GLY A 1 366 ? -20.391 -21.453 -27.266 1 81.62 366 GLY A C 1
ATOM 2959 O O . GLY A 1 366 ? -19.922 -20.453 -27.797 1 81.62 366 GLY A O 1
ATOM 2960 N N . THR A 1 367 ? -21.562 -21.469 -26.656 1 86.44 367 THR A N 1
ATOM 2961 C CA . THR A 1 367 ? -22.359 -20.25 -26.641 1 86.44 367 THR A CA 1
ATOM 2962 C C . THR A 1 367 ? -22.781 -19.906 -25.219 1 86.44 367 THR A C 1
ATOM 2964 O O . THR A 1 367 ? -22.797 -20.781 -24.344 1 86.44 367 THR A O 1
ATOM 2967 N N . LEU A 1 368 ? -23.016 -18.625 -25.047 1 91.44 368 LEU A N 1
ATOM 2968 C CA . LEU A 1 368 ? -23.547 -18.125 -23.781 1 91.44 368 LEU A CA 1
ATOM 2969 C C . LEU A 1 368 ? -25.047 -17.891 -23.875 1 91.44 368 LEU A C 1
ATOM 2971 O O . LEU A 1 368 ? -25.516 -17.25 -24.812 1 91.44 368 LEU A O 1
ATOM 2975 N N . GLU A 1 369 ? -25.75 -18.516 -23.016 1 90.56 369 GLU A N 1
ATOM 2976 C CA . GLU A 1 369 ? -27.203 -18.328 -22.984 1 90.56 369 GLU A CA 1
ATOM 2977 C C . GLU A 1 369 ? -27.656 -17.812 -21.609 1 90.56 369 GLU A C 1
ATOM 2979 O O . GLU A 1 369 ? -27.094 -18.188 -20.594 1 90.56 369 GLU A O 1
ATOM 2984 N N . GLU A 1 370 ? -28.625 -16.953 -21.641 1 88.19 370 GLU A N 1
ATOM 2985 C CA . GLU A 1 370 ? -29.156 -16.422 -20.391 1 88.19 370 GLU A CA 1
ATOM 2986 C C . GLU A 1 370 ? -29.922 -17.484 -19.609 1 88.19 370 GLU A C 1
ATOM 2988 O O . GLU A 1 370 ? -30.672 -18.266 -20.203 1 88.19 370 GLU A O 1
ATOM 2993 N N . VAL A 1 371 ? -29.547 -17.641 -18.344 1 83.31 371 VAL A N 1
ATOM 2994 C CA . VAL A 1 371 ? -30.281 -18.547 -17.469 1 83.31 371 VAL A CA 1
ATOM 2995 C C . VAL A 1 371 ? -31.5 -17.844 -16.906 1 83.31 371 VAL A C 1
ATOM 2997 O O . VAL A 1 371 ? -31.391 -16.75 -16.344 1 83.31 371 VAL A O 1
ATOM 3000 N N . GLN A 1 372 ? -32.688 -18.031 -17.266 1 67.69 372 GLN A N 1
ATOM 3001 C CA . GLN A 1 372 ? -33.938 -17.438 -16.781 1 67.69 372 GLN A CA 1
ATOM 3002 C C . GLN A 1 372 ? -34.156 -17.781 -15.305 1 67.69 372 GLN A C 1
ATOM 3004 O O . GLN A 1 372 ? -34 -18.938 -14.898 1 67.69 372 GLN A O 1
ATOM 3009 N N . ASN A 1 373 ? -33.719 -16.953 -14.359 1 54.31 373 ASN A N 1
ATOM 3010 C CA . ASN A 1 373 ? -34.125 -17.156 -12.969 1 54.31 373 ASN A CA 1
ATOM 3011 C C . ASN A 1 373 ? -35.625 -17.312 -12.852 1 54.31 373 ASN A C 1
ATOM 3013 O O . ASN A 1 373 ? -36.375 -16.422 -13.266 1 54.31 373 ASN A O 1
ATOM 3017 N N . ASN A 1 374 ? -36.25 -18.469 -13.062 1 40.25 374 ASN A N 1
ATOM 3018 C CA . ASN A 1 374 ? -37.625 -18.531 -12.602 1 40.25 374 ASN A CA 1
ATOM 3019 C C . ASN A 1 374 ? -37.75 -18.062 -11.156 1 40.25 374 ASN A C 1
ATOM 3021 O O . ASN A 1 374 ? -37.219 -18.688 -10.242 1 40.25 374 ASN A O 1
ATOM 3025 N N . ALA A 1 375 ? -37.969 -16.953 -10.969 1 26.31 375 ALA A N 1
ATOM 3026 C CA . ALA A 1 375 ? -38.625 -16.547 -9.727 1 26.31 375 ALA A CA 1
ATOM 3027 C C . ALA A 1 375 ? -40.062 -17.094 -9.664 1 26.31 375 ALA A C 1
ATOM 3029 O O . ALA A 1 375 ? -40.781 -17.109 -10.672 1 26.31 375 ALA A O 1
ATOM 3030 N N . MET B 1 1 ? -13.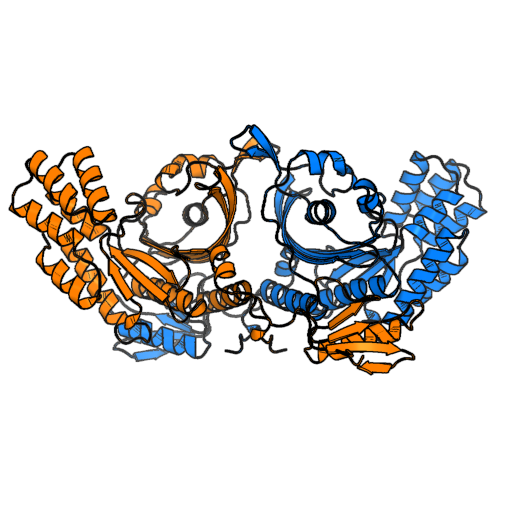641 12.828 -13.625 1 26.02 1 MET B N 1
ATOM 3031 C CA . MET B 1 1 ? -12.258 13.25 -13.828 1 26.02 1 MET B CA 1
ATOM 3032 C C . MET B 1 1 ? -11.391 12.062 -14.25 1 26.02 1 MET B C 1
ATOM 3034 O O . MET B 1 1 ? -11.398 11.023 -13.594 1 26.02 1 MET B O 1
ATOM 3038 N N . GLU B 1 2 ? -11.133 11.891 -15.453 1 30.34 2 GLU B N 1
ATOM 3039 C CA . GLU B 1 2 ? -10.266 10.906 -16.094 1 30.34 2 GLU B CA 1
ATOM 3040 C C . GLU B 1 2 ? -8.859 10.945 -15.516 1 30.34 2 GLU B C 1
ATOM 3042 O O . GLU B 1 2 ? -8.266 12.023 -15.383 1 30.34 2 GLU B O 1
ATOM 3047 N N . VAL B 1 3 ? -8.555 10.211 -14.547 1 37.09 3 VAL B N 1
ATOM 3048 C CA . VAL B 1 3 ? -7.18 10.188 -14.055 1 37.09 3 VAL B CA 1
ATOM 3049 C C . VAL B 1 3 ? -6.227 9.867 -15.203 1 37.09 3 VAL B C 1
ATOM 3051 O O . VAL B 1 3 ? -6.402 8.867 -15.906 1 37.09 3 VAL B O 1
ATOM 3054 N N . PHE B 1 4 ? -5.676 10.797 -15.805 1 36.53 4 PHE B N 1
ATOM 3055 C CA . PHE B 1 4 ? -4.637 10.562 -16.797 1 36.53 4 PHE B CA 1
ATOM 3056 C C . PHE B 1 4 ? -3.52 9.695 -16.219 1 36.53 4 PHE B C 1
ATOM 3058 O O . PHE B 1 4 ? -2.793 10.125 -15.328 1 36.53 4 PHE B O 1
ATOM 3065 N N . LEU B 1 5 ? -3.598 8.391 -16.297 1 42.53 5 LEU B N 1
ATOM 3066 C CA . LEU B 1 5 ? -2.648 7.34 -15.953 1 42.53 5 LEU B CA 1
ATOM 3067 C C . LEU B 1 5 ? -1.227 7.742 -16.328 1 42.53 5 LEU B C 1
ATOM 3069 O O . LEU B 1 5 ? -0.262 7.25 -15.734 1 42.53 5 LEU B O 1
ATOM 3073 N N . ASP B 1 6 ? -1.12 8.508 -17.344 1 42.75 6 ASP B N 1
ATOM 3074 C CA . ASP B 1 6 ? 0.2 8.758 -17.906 1 42.75 6 ASP B CA 1
ATOM 3075 C C . ASP B 1 6 ? 1.126 9.422 -16.891 1 42.75 6 ASP B C 1
ATOM 3077 O O . ASP B 1 6 ? 2.348 9.281 -16.969 1 42.75 6 ASP B O 1
ATOM 3081 N N . SER B 1 7 ? 0.498 10.109 -15.938 1 43.97 7 SER B N 1
ATOM 3082 C CA . SER B 1 7 ? 1.349 10.867 -15.023 1 43.97 7 SER B CA 1
ATOM 3083 C C . SER B 1 7 ? 1.745 10.031 -13.812 1 43.97 7 SER B C 1
ATOM 3085 O O . SER B 1 7 ? 2.574 10.453 -13 1 43.97 7 SER B O 1
ATOM 3087 N N . LEU B 1 8 ? 1.185 8.875 -13.742 1 51.78 8 LEU B N 1
ATOM 3088 C CA . LEU B 1 8 ? 1.45 8.031 -12.586 1 51.78 8 LEU B CA 1
ATOM 3089 C C . LEU B 1 8 ? 2.779 7.301 -12.742 1 51.78 8 LEU B C 1
ATOM 3091 O O . LEU B 1 8 ? 3.221 7.035 -13.859 1 51.78 8 LEU B O 1
ATOM 3095 N N . ARG B 1 9 ? 3.453 7.156 -11.477 1 60.75 9 ARG B N 1
ATOM 3096 C CA . ARG B 1 9 ? 4.559 6.207 -11.523 1 60.75 9 ARG B CA 1
ATOM 3097 C C . ARG B 1 9 ? 4.094 4.848 -12.031 1 60.75 9 ARG B C 1
ATOM 3099 O O . ARG B 1 9 ? 2.936 4.473 -11.844 1 60.75 9 ARG B O 1
ATOM 3106 N N . LYS B 1 10 ? 4.848 4.316 -12.719 1 63.69 10 LYS B N 1
ATOM 3107 C CA . LYS B 1 10 ? 4.535 3.064 -13.406 1 63.69 10 LYS B CA 1
ATOM 3108 C C . LYS B 1 10 ? 4.023 2.016 -12.422 1 63.69 10 LYS B C 1
ATOM 3110 O O . LYS B 1 10 ? 3.059 1.308 -12.703 1 63.69 10 LYS B O 1
ATOM 3115 N N . GLU B 1 11 ? 4.566 1.95 -11.133 1 71.25 11 GLU B N 1
ATOM 3116 C CA . GLU B 1 11 ? 4.156 0.942 -10.156 1 71.25 11 GLU B CA 1
ATOM 3117 C C . GLU B 1 11 ? 2.697 1.125 -9.75 1 71.25 11 GLU B C 1
ATOM 3119 O O . GLU B 1 11 ? 1.949 0.15 -9.648 1 71.25 11 GLU B O 1
ATOM 3124 N N . GLU B 1 12 ? 2.379 2.26 -9.578 1 68.19 12 GLU B N 1
ATOM 3125 C CA . GLU B 1 12 ? 1.008 2.543 -9.164 1 68.19 12 GLU B CA 1
ATOM 3126 C C . GLU B 1 12 ? 0.021 2.275 -10.297 1 68.19 12 GLU B C 1
ATOM 3128 O O . GLU B 1 12 ? -1.066 1.741 -10.062 1 68.19 12 GLU B O 1
ATOM 3133 N N . GLN B 1 13 ? 0.488 2.729 -11.445 1 71.19 13 GLN B N 1
ATOM 3134 C CA . GLN B 1 13 ? -0.347 2.439 -12.602 1 71.19 13 GLN B CA 1
ATOM 3135 C C . GLN B 1 13 ? -0.572 0.937 -12.758 1 71.19 13 GLN B C 1
ATOM 3137 O O . GLN B 1 13 ? -1.69 0.496 -13.031 1 71.19 13 GLN B O 1
ATOM 3142 N N . VAL B 1 14 ? 0.486 0.286 -12.523 1 80.12 14 VAL B N 1
ATOM 3143 C CA . VAL B 1 14 ? 0.433 -1.166 -12.664 1 80.12 14 VAL B CA 1
ATOM 3144 C C . VAL B 1 14 ? -0.495 -1.752 -11.602 1 80.12 14 VAL B C 1
ATOM 3146 O O . VAL B 1 14 ? -1.354 -2.582 -11.906 1 80.12 14 VAL B O 1
ATOM 3149 N N . THR B 1 15 ? -0.365 -1.265 -10.383 1 81.94 15 THR B N 1
ATOM 3150 C CA . THR B 1 15 ? -1.163 -1.793 -9.281 1 81.94 15 THR B CA 1
ATOM 3151 C C . THR B 1 15 ? -2.65 -1.549 -9.523 1 81.94 15 THR B C 1
ATOM 3153 O O . THR B 1 15 ? -3.475 -2.439 -9.305 1 81.94 15 THR B O 1
ATOM 3156 N N . LEU B 1 16 ? -2.959 -0.434 -10 1 75.94 16 LEU B N 1
ATOM 3157 C CA . LEU B 1 16 ? -4.352 -0.096 -10.266 1 75.94 16 LEU B CA 1
ATOM 3158 C C . LEU B 1 16 ? -4.91 -0.945 -11.398 1 75.94 16 LEU B C 1
ATOM 3160 O O . LEU B 1 16 ? -6.047 -1.424 -11.328 1 75.94 16 LEU B O 1
ATOM 3164 N N . ASN B 1 17 ? -4.109 -1.062 -12.398 1 81.88 17 ASN B N 1
ATOM 3165 C CA . ASN B 1 17 ? -4.535 -1.858 -13.547 1 81.88 17 ASN B CA 1
ATOM 3166 C C . ASN B 1 17 ? -4.715 -3.328 -13.172 1 81.88 17 ASN B C 1
ATOM 3168 O O . ASN B 1 17 ? -5.633 -3.988 -13.656 1 81.88 17 ASN B O 1
ATOM 3172 N N . LEU B 1 18 ? -3.871 -3.797 -12.344 1 89.5 18 LEU B N 1
ATOM 3173 C CA . LEU B 1 18 ? -3.953 -5.191 -11.922 1 89.5 18 LEU B CA 1
ATOM 3174 C C . LEU B 1 18 ? -5.176 -5.422 -11.039 1 89.5 18 LEU B C 1
ATOM 3176 O O . LEU B 1 18 ? -5.84 -6.453 -11.148 1 89.5 18 LEU B O 1
ATOM 3180 N N . ARG B 1 19 ? -5.387 -4.574 -10.156 1 86.81 19 ARG B N 1
ATOM 3181 C CA . ARG B 1 19 ? -6.582 -4.676 -9.328 1 86.81 19 ARG B CA 1
ATOM 3182 C C . ARG B 1 19 ? -7.84 -4.758 -10.188 1 86.81 19 ARG B C 1
ATOM 3184 O O . ARG B 1 19 ? -8.711 -5.598 -9.953 1 86.81 19 ARG B O 1
ATOM 3191 N N . ARG B 1 20 ? -7.926 -3.828 -11.125 1 82.06 20 ARG B N 1
ATOM 3192 C CA . ARG B 1 20 ? -9.062 -3.832 -12.039 1 82.06 20 ARG B CA 1
ATOM 3193 C C . ARG B 1 20 ? -9.18 -5.172 -12.758 1 82.06 20 ARG B C 1
ATOM 3195 O O . ARG B 1 20 ? -10.273 -5.73 -12.867 1 82.06 20 ARG B O 1
ATOM 3202 N N . LEU B 1 21 ? -8.109 -5.578 -13.242 1 88.88 21 LEU B N 1
ATOM 3203 C CA . LEU B 1 21 ? -8.07 -6.852 -13.953 1 88.88 21 LEU B CA 1
ATOM 3204 C C . LEU B 1 21 ? -8.617 -7.977 -13.078 1 88.88 21 LEU B C 1
ATOM 3206 O O . LEU B 1 21 ? -9.484 -8.742 -13.516 1 88.88 21 LEU B O 1
ATOM 3210 N N . TYR B 1 22 ? -8.156 -8.086 -11.836 1 93.88 22 TYR B N 1
ATOM 3211 C CA . TYR B 1 22 ? -8.562 -9.164 -10.938 1 93.88 22 TYR B CA 1
ATOM 3212 C C . TYR B 1 22 ? -10.039 -9.055 -10.578 1 93.88 22 TYR B C 1
ATOM 3214 O O . TYR B 1 22 ? -10.758 -10.055 -10.555 1 93.88 22 TYR B O 1
ATOM 3222 N N . GLU B 1 23 ? -10.445 -7.867 -10.359 1 87.88 23 GLU B N 1
ATOM 3223 C CA . GLU B 1 23 ? -11.844 -7.656 -10.008 1 87.88 23 GLU B CA 1
ATOM 3224 C C . GLU B 1 23 ? -12.766 -7.941 -11.195 1 87.88 23 GLU B C 1
ATOM 3226 O O . GLU B 1 23 ? -13.883 -8.422 -11.016 1 87.88 23 GLU B O 1
ATOM 3231 N N . GLN B 1 24 ? -12.289 -7.625 -12.391 1 88.25 24 GLN B N 1
ATOM 3232 C CA . GLN B 1 24 ? -13.062 -7.914 -13.594 1 88.25 24 GLN B CA 1
ATOM 3233 C C . GLN B 1 24 ? -13.289 -9.414 -13.75 1 88.25 24 GLN B C 1
ATOM 3235 O O . GLN B 1 24 ? -14.289 -9.844 -14.344 1 88.25 24 GLN B O 1
ATOM 3240 N N . PHE B 1 25 ? -12.414 -10.195 -13.195 1 93.31 25 PHE B N 1
ATOM 3241 C CA . PHE B 1 25 ? -12.562 -11.641 -13.258 1 93.31 25 PHE B CA 1
ATOM 3242 C C . PHE B 1 25 ? -13.227 -12.172 -11.992 1 93.31 25 PHE B C 1
ATOM 3244 O O . PHE B 1 25 ? -13.211 -13.375 -11.734 1 93.31 25 PHE B O 1
ATOM 3251 N N . GLY B 1 26 ? -13.719 -11.234 -11.141 1 89.25 26 GLY B N 1
ATOM 3252 C CA . GLY B 1 26 ? -14.555 -11.617 -10.016 1 89.25 26 GLY B CA 1
ATOM 3253 C C . GLY B 1 26 ? -13.75 -11.906 -8.758 1 89.25 26 GLY B C 1
ATOM 3254 O O . GLY B 1 26 ? -14.273 -12.484 -7.801 1 89.25 26 GLY B O 1
ATOM 3255 N N . TYR B 1 27 ? -12.484 -11.578 -8.734 1 93.44 27 TYR B N 1
ATOM 3256 C CA . TYR B 1 27 ? -11.695 -11.742 -7.52 1 93.44 27 TYR B CA 1
ATOM 3257 C C . TYR B 1 27 ? -12 -10.633 -6.52 1 93.44 27 TYR B C 1
ATOM 3259 O O . TYR B 1 27 ? -12.234 -9.484 -6.91 1 93.44 27 TYR B O 1
ATOM 3267 N N . LYS B 1 28 ? -11.953 -11.062 -5.25 1 89.06 28 LYS B N 1
ATOM 3268 C CA . LYS B 1 28 ? -12.211 -10.109 -4.18 1 89.06 28 LYS B CA 1
ATOM 3269 C C . LYS B 1 28 ? -10.93 -9.789 -3.41 1 89.06 28 LYS B C 1
ATOM 3271 O O . LYS B 1 28 ? -10.078 -10.664 -3.23 1 89.06 28 LYS B O 1
ATOM 3276 N N . LYS B 1 29 ? -10.867 -8.578 -2.924 1 88.25 29 LYS B N 1
ATOM 3277 C CA . LYS B 1 29 ? -9.688 -8.164 -2.172 1 88.25 29 LYS B CA 1
ATOM 3278 C C . LYS B 1 29 ? -9.633 -8.852 -0.81 1 88.25 29 LYS B C 1
ATOM 3280 O O . LYS B 1 29 ? -10.625 -8.867 -0.076 1 88.25 29 LYS B O 1
ATOM 3285 N N . TYR B 1 30 ? -8.547 -9.445 -0.58 1 89.88 30 TYR B N 1
ATOM 3286 C CA . TYR B 1 30 ? -8.25 -10.016 0.731 1 89.88 30 TYR B CA 1
ATOM 3287 C C . TYR B 1 30 ? -7.523 -9.008 1.612 1 89.88 30 TYR B C 1
ATOM 3289 O O . TYR B 1 30 ? -6.586 -8.344 1.163 1 89.88 30 TYR B O 1
ATOM 3297 N N . ARG B 1 31 ? -7.949 -8.758 2.793 1 78.62 31 ARG B N 1
ATOM 3298 C CA . ARG B 1 31 ? -7.27 -7.887 3.744 1 78.62 31 ARG B CA 1
ATOM 3299 C C . ARG B 1 31 ? -6.938 -8.641 5.031 1 78.62 31 ARG B C 1
ATOM 3301 O O . ARG B 1 31 ? -7.816 -9.234 5.652 1 78.62 31 ARG B O 1
ATOM 3308 N N . MET B 1 32 ? -5.613 -8.562 5.254 1 75.44 32 MET B N 1
ATOM 3309 C CA . MET B 1 32 ? -5.191 -9.164 6.516 1 75.44 32 MET B CA 1
ATOM 3310 C C . MET B 1 32 ? -5.41 -8.203 7.68 1 75.44 32 MET B C 1
ATOM 3312 O O . MET B 1 32 ? -4.871 -7.09 7.684 1 75.44 32 MET B O 1
ATOM 3316 N N . GLY B 1 33 ? -6.316 -8.391 8.414 1 68.12 33 GLY B N 1
ATOM 3317 C CA . GLY B 1 33 ? -6.664 -7.41 9.43 1 68.12 33 GLY B CA 1
ATOM 3318 C C . GLY B 1 33 ? -5.812 -7.523 10.68 1 68.12 33 GLY B C 1
ATOM 3319 O O . GLY B 1 33 ? -5.801 -6.617 11.516 1 68.12 33 GLY B O 1
ATOM 3320 N N . LYS B 1 34 ? -5.145 -8.602 10.883 1 78.25 34 LYS B N 1
ATOM 3321 C CA . LYS B 1 34 ? -4.445 -8.812 12.148 1 78.25 34 LYS B CA 1
ATOM 3322 C C . LYS B 1 34 ? -3.123 -9.547 11.93 1 78.25 34 LYS B C 1
ATOM 3324 O O . LYS B 1 34 ? -2.928 -10.188 10.898 1 78.25 34 LYS B O 1
ATOM 3329 N N . PHE B 1 35 ? -2.232 -9.359 12.922 1 89.25 35 PHE B N 1
ATOM 3330 C CA . PHE B 1 35 ? -0.99 -10.125 12.914 1 89.25 35 PHE B CA 1
ATOM 3331 C C . PHE B 1 35 ? -1.26 -11.594 13.211 1 89.25 35 PHE B C 1
ATOM 3333 O O . PHE B 1 35 ? -2.105 -11.922 14.047 1 89.25 35 PHE B O 1
ATOM 3340 N N . GLU B 1 36 ? -0.578 -12.469 12.492 1 92 36 GLU B N 1
ATOM 3341 C CA . GLU B 1 36 ? -0.657 -13.898 12.773 1 92 36 GLU B CA 1
ATOM 3342 C C . GLU B 1 36 ? 0.313 -14.297 13.883 1 92 36 GLU B C 1
ATOM 3344 O O . GLU B 1 36 ? 1.316 -13.617 14.109 1 92 36 GLU B O 1
ATOM 3349 N N . GLU B 1 37 ? -0.058 -15.312 14.555 1 93.38 37 GLU B N 1
ATOM 3350 C CA . GLU B 1 37 ? 0.867 -15.883 15.531 1 93.38 37 GLU B CA 1
ATOM 3351 C C . GLU B 1 37 ? 2.092 -16.484 14.844 1 93.38 37 GLU B C 1
ATOM 3353 O O . GLU B 1 37 ? 1.981 -17.062 13.766 1 93.38 37 GLU B O 1
ATOM 3358 N N . TYR B 1 38 ? 3.236 -16.359 15.539 1 94.06 38 TYR B N 1
ATOM 3359 C CA . TYR B 1 38 ? 4.48 -16.938 15.039 1 94.06 38 TYR B CA 1
ATOM 3360 C C . TYR B 1 38 ? 4.32 -18.438 14.758 1 94.06 38 TYR B C 1
ATOM 3362 O O . TYR B 1 38 ? 4.91 -18.953 13.812 1 94.06 38 TYR B O 1
ATOM 3370 N N . ALA B 1 39 ? 3.537 -19.078 15.469 1 94.25 39 ALA B N 1
ATOM 3371 C CA . ALA B 1 39 ? 3.32 -20.516 15.375 1 94.25 39 ALA B CA 1
ATOM 3372 C C . ALA B 1 39 ? 2.84 -20.906 13.977 1 94.25 39 ALA B C 1
ATOM 3374 O O . ALA B 1 39 ? 3.195 -21.969 13.469 1 94.25 39 ALA B O 1
ATOM 3375 N N . LEU B 1 40 ? 2.096 -20.109 13.352 1 93.81 40 LEU B N 1
ATOM 3376 C CA . LEU B 1 40 ? 1.593 -20.391 12.016 1 93.81 40 LEU B CA 1
ATOM 3377 C C . LEU B 1 40 ? 2.744 -20.594 11.031 1 93.81 40 LEU B C 1
ATOM 3379 O O . LEU B 1 40 ? 2.732 -21.562 10.258 1 93.81 40 LEU B O 1
ATOM 3383 N N . TYR B 1 41 ? 3.715 -19.797 11.164 1 92.94 41 TYR B N 1
ATOM 3384 C CA . TYR B 1 41 ? 4.785 -19.781 10.18 1 92.94 41 TYR B CA 1
ATOM 3385 C C . TYR B 1 41 ? 5.836 -20.844 10.492 1 92.94 41 TYR B C 1
ATOM 3387 O O . TYR B 1 41 ? 6.312 -21.531 9.586 1 92.94 41 TYR B O 1
ATOM 3395 N N . ILE B 1 42 ? 6.105 -21 11.742 1 91.31 42 ILE B N 1
ATOM 3396 C CA . ILE B 1 42 ? 7.148 -21.953 12.094 1 91.31 42 ILE B CA 1
ATOM 3397 C C . ILE B 1 42 ? 6.648 -23.375 11.859 1 91.31 42 ILE B C 1
ATOM 3399 O O . ILE B 1 42 ? 7.422 -24.25 11.477 1 91.31 42 ILE B O 1
ATOM 3403 N N . GLU B 1 43 ? 5.379 -23.625 12.07 1 92.38 43 GLU B N 1
ATOM 3404 C CA . GLU B 1 43 ? 4.793 -24.938 11.844 1 92.38 43 GLU B CA 1
ATOM 3405 C C . GLU B 1 43 ? 4.723 -25.266 10.359 1 92.38 43 GLU B C 1
ATOM 3407 O O . GLU B 1 43 ? 4.602 -26.438 9.977 1 92.38 43 GLU B O 1
ATOM 3412 N N . ASN B 1 44 ? 4.777 -24.266 9.547 1 91.31 44 ASN B N 1
ATOM 3413 C CA . ASN B 1 44 ? 4.676 -24.438 8.102 1 91.31 44 ASN B CA 1
ATOM 3414 C C . ASN B 1 44 ? 5.91 -23.906 7.379 1 91.31 44 ASN B C 1
ATOM 3416 O O . ASN B 1 44 ? 5.805 -23.391 6.27 1 91.31 44 ASN B O 1
ATOM 3420 N N . LYS B 1 45 ? 7.031 -23.984 7.996 1 87.88 45 LYS B N 1
ATOM 3421 C CA . LYS B 1 45 ? 8.273 -23.391 7.52 1 87.88 45 LYS B CA 1
ATOM 3422 C C . LYS B 1 45 ? 8.672 -23.953 6.164 1 87.88 45 LYS B C 1
ATOM 3424 O O . LYS B 1 45 ? 9.297 -23.266 5.352 1 87.88 45 LYS B O 1
ATOM 3429 N N . ASN B 1 46 ? 8.25 -25.141 5.863 1 83 46 ASN B N 1
ATOM 3430 C CA . ASN B 1 46 ? 8.602 -25.812 4.613 1 83 46 ASN B CA 1
ATOM 3431 C C . ASN B 1 46 ? 7.934 -25.141 3.414 1 83 46 ASN B C 1
ATOM 3433 O O . ASN B 1 46 ? 8.344 -25.344 2.271 1 83 46 ASN B O 1
ATOM 3437 N N . PHE B 1 47 ? 6.961 -24.312 3.738 1 84 47 PHE B N 1
ATOM 3438 C CA . PHE B 1 47 ? 6.227 -23.641 2.67 1 84 47 PHE B CA 1
ATOM 3439 C C . PHE B 1 47 ? 6.656 -22.188 2.547 1 84 47 PHE B C 1
ATOM 3441 O O . PHE B 1 47 ? 6.043 -21.406 1.811 1 84 47 PHE B O 1
ATOM 3448 N N . LEU B 1 48 ? 7.668 -21.812 3.301 1 84.69 48 LEU B N 1
ATOM 3449 C CA . LEU B 1 48 ? 8.141 -20.422 3.283 1 84.69 48 LEU B CA 1
ATOM 3450 C C . LEU B 1 48 ? 9.438 -20.297 2.488 1 84.69 48 LEU B C 1
ATOM 3452 O O . LEU B 1 48 ? 10.242 -21.234 2.459 1 84.69 48 LEU B O 1
ATOM 3456 N N . GLN B 1 49 ? 9.609 -19.203 1.856 1 73.69 49 GLN B N 1
ATOM 3457 C CA . GLN B 1 49 ? 10.82 -18.922 1.09 1 73.69 49 GLN B CA 1
ATOM 3458 C C . GLN B 1 49 ? 11.93 -18.406 1.992 1 73.69 49 GLN B C 1
ATOM 3460 O O . GLN B 1 49 ? 13.086 -18.297 1.567 1 73.69 49 GLN B O 1
ATOM 3465 N N . SER B 1 50 ? 11.523 -17.891 3.143 1 71.06 50 SER B N 1
ATOM 3466 C CA . SER B 1 50 ? 12.516 -17.375 4.078 1 71.06 50 SER B CA 1
ATOM 3467 C C . SER B 1 50 ? 12.43 -18.078 5.426 1 71.06 50 SER B C 1
ATOM 3469 O O . SER B 1 50 ? 11.336 -18.375 5.91 1 71.06 50 SER B O 1
ATOM 3471 N N . GLU B 1 51 ? 13.625 -18.328 5.887 1 72.88 51 GLU B N 1
ATOM 3472 C CA . GLU B 1 51 ? 13.664 -18.953 7.203 1 72.88 51 GLU B CA 1
ATOM 3473 C C . GLU B 1 51 ? 13.586 -17.906 8.312 1 72.88 51 GLU B C 1
ATOM 3475 O O . GLU B 1 51 ? 13.078 -18.188 9.398 1 72.88 51 GLU B O 1
ATOM 3480 N N . ALA B 1 52 ? 14.031 -16.797 7.996 1 85 52 ALA B N 1
ATOM 3481 C CA . ALA B 1 52 ? 14.031 -15.789 9.055 1 85 52 ALA B CA 1
ATOM 3482 C C . ALA B 1 52 ? 12.719 -15.016 9.086 1 85 52 ALA B C 1
ATOM 3484 O O . ALA B 1 52 ? 12.258 -14.523 8.055 1 85 52 ALA B O 1
ATOM 3485 N N . ILE B 1 53 ? 12.109 -15.062 10.25 1 91.69 53 ILE B N 1
ATOM 3486 C CA . ILE B 1 53 ? 10.82 -14.406 10.453 1 91.69 53 ILE B CA 1
ATOM 3487 C C . ILE B 1 53 ? 10.945 -13.375 11.57 1 91.69 53 ILE B C 1
ATOM 3489 O O . ILE B 1 53 ? 11.445 -13.68 12.656 1 91.69 53 ILE B O 1
ATOM 3493 N N . ILE B 1 54 ? 10.516 -12.172 11.32 1 92.25 54 ILE B N 1
ATOM 3494 C CA . ILE B 1 54 ? 10.516 -11.141 12.352 1 92.25 54 ILE B CA 1
ATOM 3495 C C . ILE B 1 54 ? 9.391 -11.406 13.344 1 92.25 54 ILE B C 1
ATOM 3497 O O . ILE B 1 54 ? 8.234 -11.594 12.953 1 92.25 54 ILE B O 1
ATOM 3501 N N . THR B 1 55 ? 9.797 -11.438 14.617 1 92.75 55 THR B N 1
ATOM 3502 C CA . THR B 1 55 ? 8.805 -11.695 15.656 1 92.75 55 THR B CA 1
ATOM 3503 C C . THR B 1 55 ? 8.773 -10.555 16.672 1 92.75 55 THR B C 1
ATOM 3505 O O . THR B 1 55 ? 9.734 -9.789 16.766 1 92.75 55 THR B O 1
ATOM 3508 N N . PHE B 1 56 ? 7.648 -10.406 17.328 1 91.31 56 PHE B N 1
ATOM 3509 C CA . PHE B 1 56 ? 7.469 -9.461 18.422 1 91.31 56 PHE B CA 1
ATOM 3510 C C . PHE B 1 56 ? 6.375 -9.938 19.375 1 91.31 56 PHE B C 1
ATOM 3512 O O . PHE B 1 56 ? 5.562 -10.789 19.016 1 91.31 56 PHE B O 1
ATOM 3519 N N . ASN B 1 57 ? 6.355 -9.43 20.578 1 91 57 ASN B N 1
ATOM 3520 C CA . ASN B 1 57 ? 5.332 -9.797 21.547 1 91 57 ASN B CA 1
ATOM 3521 C C . ASN B 1 57 ? 4.199 -8.773 21.578 1 91 57 ASN B C 1
ATOM 3523 O O . ASN B 1 57 ? 4.445 -7.566 21.5 1 91 57 ASN B O 1
ATOM 3527 N N . ASP B 1 58 ? 3 -9.406 21.641 1 87.62 58 ASP B N 1
ATOM 3528 C CA . ASP B 1 58 ? 1.908 -8.477 21.922 1 87.62 58 ASP B CA 1
ATOM 3529 C C . ASP B 1 58 ? 1.848 -8.141 23.406 1 87.62 58 ASP B C 1
ATOM 3531 O O . ASP B 1 58 ? 2.748 -8.5 24.172 1 87.62 58 ASP B O 1
ATOM 3535 N N . LEU B 1 59 ? 0.851 -7.391 23.844 1 83.88 59 LEU B N 1
ATOM 3536 C CA . LEU B 1 59 ? 0.765 -6.891 25.219 1 83.88 59 LEU B CA 1
ATOM 3537 C C . LEU B 1 59 ? 0.494 -8.031 26.203 1 83.88 59 LEU B C 1
ATOM 3539 O O . LEU B 1 59 ? 0.781 -7.914 27.391 1 83.88 59 LEU B O 1
ATOM 3543 N N . GLU B 1 60 ? -0.085 -9.133 25.703 1 87.12 60 GLU B N 1
ATOM 3544 C CA . GLU B 1 60 ? -0.391 -10.289 26.547 1 87.12 60 GLU B CA 1
ATOM 3545 C C . GLU B 1 60 ? 0.744 -11.305 26.516 1 87.12 60 GLU B C 1
ATOM 3547 O O . GLU B 1 60 ? 0.654 -12.367 27.141 1 87.12 60 GLU B O 1
ATOM 3552 N N . GLY B 1 61 ? 1.71 -11 25.766 1 8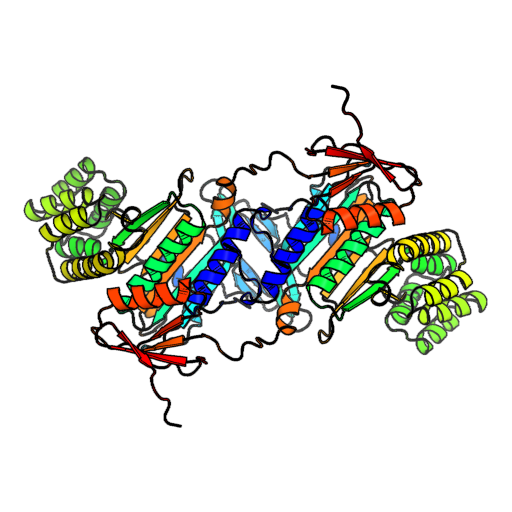8.19 61 GLY B N 1
ATOM 3553 C CA . GLY B 1 61 ? 2.871 -11.875 25.719 1 88.19 61 GLY B CA 1
ATOM 3554 C C . GLY B 1 61 ? 2.814 -12.891 24.594 1 88.19 61 GLY B C 1
ATOM 3555 O O . GLY B 1 61 ? 3.705 -13.734 24.469 1 88.19 61 GLY B O 1
ATOM 3556 N N . LYS B 1 62 ? 1.794 -12.797 23.828 1 90.81 62 LYS B N 1
ATOM 3557 C CA . LYS B 1 62 ? 1.702 -13.688 22.672 1 90.81 62 LYS B CA 1
ATOM 3558 C C . LYS B 1 62 ? 2.719 -13.305 21.609 1 90.81 62 LYS B C 1
ATOM 3560 O O . LYS B 1 62 ? 2.873 -12.125 21.281 1 90.81 62 LYS B O 1
ATOM 3565 N N . LEU B 1 63 ? 3.391 -14.352 21.109 1 93.94 63 LEU B N 1
ATOM 3566 C CA . LEU B 1 63 ? 4.406 -14.125 20.094 1 93.94 63 LEU B CA 1
ATOM 3567 C C . LEU B 1 63 ? 3.771 -14 18.719 1 93.94 63 LEU B C 1
ATOM 3569 O O . LEU B 1 63 ? 3.209 -14.961 18.188 1 93.94 63 LEU B O 1
ATOM 3573 N N . LEU B 1 64 ? 3.84 -12.812 18.156 1 93.81 64 LEU B N 1
ATOM 3574 C CA . LEU B 1 64 ? 3.311 -12.516 16.828 1 93.81 64 LEU B CA 1
ATOM 3575 C C . LEU B 1 64 ? 4.438 -12.391 15.805 1 93.81 64 LEU B C 1
ATOM 3577 O O . LEU B 1 64 ? 5.613 -12.383 16.172 1 93.81 64 LEU B O 1
ATOM 3581 N N . ALA B 1 65 ? 4.082 -12.422 14.539 1 93.31 65 ALA B N 1
ATOM 3582 C CA . ALA B 1 65 ? 5.09 -12.336 13.484 1 93.31 65 ALA B CA 1
ATOM 3583 C C . ALA B 1 65 ? 4.676 -11.344 12.406 1 93.31 65 ALA B C 1
ATOM 3585 O O . ALA B 1 65 ? 3.482 -11.148 12.156 1 93.31 65 ALA B O 1
ATOM 3586 N N . LEU B 1 66 ? 5.723 -10.664 11.883 1 91.94 66 LEU B N 1
ATOM 3587 C CA . LEU B 1 66 ? 5.488 -10.008 10.594 1 91.94 66 LEU B CA 1
ATOM 3588 C C . LEU B 1 66 ? 5.426 -11.039 9.469 1 91.94 66 LEU B C 1
ATOM 3590 O O . LEU B 1 66 ? 6.277 -11.922 9.383 1 91.94 66 LEU B O 1
ATOM 3594 N N . LYS B 1 67 ? 4.41 -10.969 8.734 1 91.44 67 LYS B N 1
ATOM 3595 C CA . LYS B 1 67 ? 4.105 -12.039 7.789 1 91.44 67 LYS B CA 1
ATOM 3596 C C . LYS B 1 67 ? 5.195 -12.164 6.727 1 91.44 67 LYS B C 1
ATOM 3598 O O . LYS B 1 67 ? 5.453 -11.211 5.984 1 91.44 67 LYS B O 1
ATOM 3603 N N . PRO B 1 68 ? 5.84 -13.281 6.602 1 92.75 68 PRO B N 1
ATOM 3604 C CA . PRO B 1 68 ? 6.766 -13.562 5.5 1 92.75 68 PRO B CA 1
ATOM 3605 C C . PRO B 1 68 ? 6.051 -14.039 4.238 1 92.75 68 PRO B C 1
ATOM 3607 O O . PRO B 1 68 ? 6.668 -14.133 3.172 1 92.75 68 PRO B O 1
ATOM 3610 N N . ASP B 1 69 ? 4.742 -14.32 4.406 1 92 69 ASP B N 1
ATOM 3611 C CA . ASP B 1 69 ? 3.936 -14.883 3.328 1 92 69 ASP B CA 1
ATOM 3612 C C . ASP B 1 69 ? 2.455 -14.57 3.533 1 92 69 ASP B C 1
ATOM 3614 O O . ASP B 1 69 ? 1.937 -14.703 4.645 1 92 69 ASP B O 1
ATOM 3618 N N . VAL B 1 70 ? 1.788 -14.195 2.467 1 93.5 70 VAL B N 1
ATOM 3619 C CA . VAL B 1 70 ? 0.375 -13.844 2.553 1 93.5 70 VAL B CA 1
ATOM 3620 C C . VAL B 1 70 ? -0.483 -15.094 2.375 1 93.5 70 VAL B C 1
ATOM 3622 O O . VAL B 1 70 ? -1.541 -15.219 2.994 1 93.5 70 VAL B O 1
ATOM 3625 N N . THR B 1 71 ? -0.023 -16 1.547 1 94.19 71 THR B N 1
ATOM 3626 C CA . THR B 1 71 ? -0.797 -17.172 1.146 1 94.19 71 THR B CA 1
ATOM 3627 C C . THR B 1 71 ? -1.156 -18.031 2.357 1 94.19 71 THR B C 1
ATOM 3629 O O . THR B 1 71 ? -2.258 -18.578 2.434 1 94.19 71 THR B O 1
ATOM 3632 N N . LEU B 1 72 ? -0.227 -18.172 3.295 1 93.62 72 LEU B N 1
ATOM 3633 C CA . LEU B 1 72 ? -0.483 -18.984 4.473 1 93.62 72 LEU B CA 1
ATOM 3634 C C . LEU B 1 72 ? -1.694 -18.469 5.246 1 93.62 72 LEU B C 1
ATOM 3636 O O . LEU B 1 72 ? -2.516 -19.266 5.719 1 93.62 72 LEU B O 1
ATOM 3640 N N . SER B 1 73 ? -1.731 -17.156 5.375 1 93.56 73 SER B N 1
ATOM 3641 C CA . SER B 1 73 ? -2.867 -16.547 6.07 1 93.56 73 SER B CA 1
ATOM 3642 C C . SER B 1 73 ? -4.168 -16.797 5.309 1 93.56 73 SER B C 1
ATOM 3644 O O . SER B 1 73 ? -5.199 -17.094 5.914 1 93.56 73 SER B O 1
ATOM 3646 N N . ILE B 1 74 ? -4.168 -16.656 4.004 1 95.94 74 ILE B N 1
ATOM 3647 C CA . ILE B 1 74 ? -5.348 -16.859 3.174 1 95.94 74 ILE B CA 1
ATOM 3648 C C . ILE B 1 74 ? -5.84 -18.297 3.322 1 95.94 74 ILE B C 1
ATOM 3650 O O . ILE B 1 74 ? -7.031 -18.547 3.523 1 95.94 74 ILE B O 1
ATOM 3654 N N . VAL B 1 75 ? -4.914 -19.234 3.256 1 95.38 75 VAL B N 1
ATOM 3655 C CA . VAL B 1 75 ? -5.254 -20.656 3.338 1 95.38 75 VAL B CA 1
ATOM 3656 C C . VAL B 1 75 ? -5.812 -20.969 4.723 1 95.38 75 VAL B C 1
ATOM 3658 O O . VAL B 1 75 ? -6.789 -21.719 4.852 1 95.38 75 VAL B O 1
ATOM 3661 N N . LYS B 1 76 ? -5.195 -20.422 5.766 1 94.19 76 LYS B N 1
ATOM 3662 C CA . LYS B 1 76 ? -5.645 -20.641 7.137 1 94.19 76 LYS B CA 1
ATOM 3663 C C . LYS B 1 76 ? -7.102 -20.219 7.312 1 94.19 76 LYS B C 1
ATOM 3665 O O . LYS B 1 76 ? -7.871 -20.891 7.996 1 94.19 76 LYS B O 1
ATOM 3670 N N . HIS B 1 77 ? -7.52 -19.156 6.648 1 93.88 77 HIS B N 1
ATOM 3671 C CA . HIS B 1 77 ? -8.805 -18.531 6.969 1 93.88 77 HIS B CA 1
ATOM 3672 C C . HIS B 1 77 ? -9.836 -18.812 5.883 1 93.88 77 HIS B C 1
ATOM 3674 O O . HIS B 1 77 ? -11.016 -18.484 6.039 1 93.88 77 HIS B O 1
ATOM 3680 N N . THR B 1 78 ? -9.477 -19.438 4.777 1 94.5 78 THR B N 1
ATOM 3681 C CA . THR B 1 78 ? -10.398 -19.656 3.666 1 94.5 78 THR B CA 1
ATOM 3682 C C . THR B 1 78 ? -11.523 -20.609 4.074 1 94.5 78 THR B C 1
ATOM 3684 O O . THR B 1 78 ? -11.312 -21.547 4.84 1 94.5 78 THR B O 1
ATOM 3687 N N . ASN B 1 79 ? -12.664 -20.328 3.523 1 91 79 ASN B N 1
ATOM 3688 C CA . ASN B 1 79 ? -13.82 -21.203 3.688 1 91 79 ASN B CA 1
ATOM 3689 C C . ASN B 1 79 ? -14.227 -21.844 2.369 1 91 79 ASN B C 1
ATOM 3691 O O . ASN B 1 79 ? -15.367 -22.297 2.209 1 91 79 ASN B O 1
ATOM 3695 N N . ALA B 1 80 ? -13.305 -21.859 1.475 1 92.69 80 ALA B N 1
ATOM 3696 C CA . ALA B 1 80 ? -13.586 -22.438 0.159 1 92.69 80 ALA B CA 1
ATOM 3697 C C . ALA B 1 80 ? -13.984 -23.906 0.27 1 92.69 80 ALA B C 1
ATOM 3699 O O . ALA B 1 80 ? -13.469 -24.625 1.12 1 92.69 80 ALA B O 1
ATOM 3700 N N . THR B 1 81 ? -14.906 -24.297 -0.58 1 90.12 81 THR B N 1
ATOM 3701 C CA . THR B 1 81 ? -15.32 -25.688 -0.734 1 90.12 81 THR B CA 1
ATOM 3702 C C . THR B 1 81 ? -15.234 -26.109 -2.195 1 90.12 81 THR B C 1
ATOM 3704 O O . THR B 1 81 ? -14.922 -25.297 -3.07 1 90.12 81 THR B O 1
ATOM 3707 N N . ARG B 1 82 ? -15.453 -27.359 -2.393 1 87.25 82 ARG B N 1
ATOM 3708 C CA . ARG B 1 82 ? -15.461 -27.875 -3.76 1 87.25 82 ARG B CA 1
ATOM 3709 C C . ARG B 1 82 ? -16.578 -27.234 -4.574 1 87.25 82 ARG B C 1
ATOM 3711 O O . ARG B 1 82 ? -16.469 -27.094 -5.797 1 87.25 82 ARG B O 1
ATOM 3718 N N . LYS B 1 83 ? -17.578 -26.719 -3.93 1 83.88 83 LYS B N 1
ATOM 3719 C CA . LYS B 1 83 ? -18.75 -26.156 -4.594 1 83.88 83 LYS B CA 1
ATOM 3720 C C . LYS B 1 83 ? -18.672 -24.641 -4.652 1 83.88 83 LYS B C 1
ATOM 3722 O O . LYS B 1 83 ? -19.391 -24 -5.43 1 83.88 83 LYS B O 1
ATOM 3727 N N . SER B 1 84 ? -17.844 -24.203 -3.828 1 87.06 84 SER B N 1
ATOM 3728 C CA . SER B 1 84 ? -17.719 -22.75 -3.75 1 87.06 84 SER B CA 1
ATOM 3729 C C . SER B 1 84 ? -16.266 -22.328 -3.646 1 87.06 84 SER B C 1
ATOM 3731 O O . SER B 1 84 ? -15.688 -22.312 -2.553 1 87.06 84 SER B O 1
ATOM 3733 N N . ALA B 1 85 ? -15.766 -21.859 -4.801 1 93.19 85 ALA B N 1
ATOM 3734 C CA . ALA B 1 85 ? -14.359 -21.453 -4.832 1 93.19 85 ALA B CA 1
ATOM 3735 C C . ALA B 1 85 ? -14.18 -20.078 -4.195 1 93.19 85 ALA B C 1
ATOM 3737 O O . ALA B 1 85 ? -15.094 -19.25 -4.199 1 93.19 85 ALA B O 1
ATOM 3738 N N . GLU B 1 86 ? -13.109 -19.875 -3.572 1 95.06 86 GLU B N 1
ATOM 3739 C CA . GLU B 1 86 ? -12.695 -18.547 -3.107 1 95.06 86 GLU B CA 1
ATOM 3740 C C . GLU B 1 86 ? -11.633 -17.953 -4.023 1 95.06 86 GLU B C 1
ATOM 3742 O O . GLU B 1 86 ? -10.57 -18.531 -4.215 1 95.06 86 GLU B O 1
ATOM 3747 N N . LYS B 1 87 ? -12.039 -16.906 -4.684 1 95.88 87 LYS B N 1
ATOM 3748 C CA . LYS B 1 87 ? -11.148 -16.141 -5.551 1 95.88 87 LYS B CA 1
ATOM 3749 C C . LYS B 1 87 ? -10.789 -14.797 -4.918 1 95.88 87 LYS B C 1
ATOM 3751 O O . LYS B 1 87 ? -11.625 -13.891 -4.84 1 95.88 87 LYS B O 1
ATOM 3756 N N . VAL B 1 88 ? -9.469 -14.695 -4.527 1 95.81 88 VAL B N 1
ATOM 3757 C CA . VAL B 1 88 ? -9.094 -13.469 -3.822 1 95.81 88 VAL B CA 1
ATOM 3758 C C . VAL B 1 88 ? -7.785 -12.922 -4.398 1 95.81 88 VAL B C 1
ATOM 3760 O O . VAL B 1 88 ? -6.988 -13.672 -4.965 1 95.81 88 VAL B O 1
ATOM 3763 N N . TYR B 1 89 ? -7.633 -11.625 -4.344 1 96.12 89 TYR B N 1
ATOM 3764 C CA . TYR B 1 89 ? -6.355 -10.977 -4.617 1 96.12 89 TYR B CA 1
ATOM 3765 C C . TYR B 1 89 ? -5.922 -10.109 -3.441 1 96.12 89 TYR B C 1
ATOM 3767 O O . TYR B 1 89 ? -6.719 -9.82 -2.545 1 96.12 89 TYR B O 1
ATOM 3775 N N . TYR B 1 90 ? -4.668 -9.844 -3.393 1 92.62 90 TYR B N 1
ATOM 3776 C CA . TYR B 1 90 ? -4.156 -9.039 -2.287 1 92.62 90 TYR B CA 1
ATOM 3777 C C . TYR B 1 90 ? -3.061 -8.094 -2.762 1 92.62 90 TYR B C 1
ATOM 3779 O O . TYR B 1 90 ? -2.406 -8.352 -3.775 1 92.62 90 TYR B O 1
ATOM 3787 N N . THR B 1 91 ? -2.984 -6.988 -2.135 1 88.56 91 THR B N 1
ATOM 3788 C CA . THR B 1 91 ? -1.839 -6.086 -2.135 1 88.56 91 THR B CA 1
ATOM 3789 C C . THR B 1 91 ? -1.277 -5.922 -0.726 1 88.56 91 THR B C 1
ATOM 3791 O O . THR B 1 91 ? -1.864 -5.227 0.105 1 88.56 91 THR B O 1
ATOM 3794 N N . GLU B 1 92 ? -0.244 -6.59 -0.456 1 88.56 92 GLU B N 1
ATOM 3795 C CA . GLU B 1 92 ? 0.277 -6.652 0.906 1 88.56 92 GLU B CA 1
ATOM 3796 C C . GLU B 1 92 ? 1.798 -6.527 0.922 1 88.56 92 GLU B C 1
ATOM 3798 O O . GLU B 1 92 ? 2.455 -6.766 -0.093 1 88.56 92 GLU B O 1
ATOM 3803 N N . ASN B 1 93 ? 2.295 -6.09 2.027 1 86 93 ASN B N 1
ATOM 3804 C CA . ASN B 1 93 ? 3.729 -6.152 2.283 1 86 93 ASN B CA 1
ATOM 3805 C C . ASN B 1 93 ? 4.109 -7.418 3.043 1 86 93 ASN B C 1
ATOM 3807 O O . ASN B 1 93 ? 3.381 -7.855 3.936 1 86 93 ASN B O 1
ATOM 3811 N N . ILE B 1 94 ? 5.16 -7.98 2.605 1 90.12 94 ILE B N 1
ATOM 3812 C CA . ILE B 1 94 ? 5.746 -9.094 3.348 1 90.12 94 ILE B CA 1
ATOM 3813 C C . ILE B 1 94 ? 7.172 -8.742 3.77 1 90.12 94 ILE B C 1
ATOM 3815 O O . ILE B 1 94 ? 7.758 -7.781 3.258 1 90.12 94 ILE B O 1
ATOM 3819 N N . TYR B 1 95 ? 7.676 -9.484 4.734 1 90.38 95 TYR B N 1
ATOM 3820 C CA . TYR B 1 95 ? 8.992 -9.195 5.297 1 90.38 95 TYR B CA 1
ATOM 3821 C C . TYR B 1 95 ? 9.898 -10.422 5.227 1 90.38 95 TYR B C 1
ATOM 3823 O O . TYR B 1 95 ? 9.531 -11.5 5.707 1 90.38 95 TYR B O 1
ATOM 3831 N N . ARG B 1 96 ? 11.023 -10.219 4.613 1 89.06 96 ARG B N 1
ATOM 3832 C CA . ARG B 1 96 ? 11.961 -11.328 4.449 1 89.06 96 ARG B CA 1
ATOM 3833 C C . ARG B 1 96 ? 13.398 -10.859 4.645 1 89.06 96 ARG B C 1
ATOM 3835 O O . ARG B 1 96 ? 13.68 -9.656 4.605 1 89.06 96 ARG B O 1
ATOM 3842 N N . LEU B 1 97 ? 14.195 -11.844 4.945 1 86.81 97 LEU B N 1
ATOM 3843 C CA . LEU B 1 97 ? 15.625 -11.578 5.02 1 86.81 97 LEU B CA 1
ATOM 3844 C C . LEU B 1 97 ? 16.266 -11.586 3.631 1 86.81 97 LEU B C 1
ATOM 3846 O O . LEU B 1 97 ? 16.094 -12.555 2.879 1 86.81 97 LEU B O 1
ATOM 3850 N N . SER B 1 98 ? 16.859 -10.422 3.363 1 80.75 98 SER B N 1
ATOM 3851 C CA . SER B 1 98 ? 17.562 -10.352 2.09 1 80.75 98 SER B CA 1
ATOM 3852 C C . SER B 1 98 ? 18.812 -11.234 2.105 1 80.75 98 SER B C 1
ATOM 3854 O O . SER B 1 98 ? 19.641 -11.125 3.01 1 80.75 98 SER B O 1
ATOM 3856 N N . LYS B 1 99 ? 18.922 -12.055 1.123 1 71.38 99 LYS B N 1
ATOM 3857 C CA . LYS B 1 99 ? 20.094 -12.922 1.014 1 71.38 99 LYS B CA 1
ATOM 3858 C C . LYS B 1 99 ? 21.344 -12.125 0.642 1 71.38 99 LYS B C 1
ATOM 3860 O O . LYS B 1 99 ? 22.469 -12.508 0.994 1 71.38 99 LYS B O 1
ATOM 3865 N N . ARG B 1 100 ? 21.109 -11 0.021 1 73 100 ARG B N 1
ATOM 3866 C CA . ARG B 1 100 ? 22.203 -10.195 -0.506 1 73 100 ARG B CA 1
ATOM 3867 C C . ARG B 1 100 ? 22.891 -9.414 0.606 1 73 100 ARG B C 1
ATOM 3869 O O . ARG B 1 100 ? 24.125 -9.445 0.725 1 73 100 ARG B O 1
ATOM 3876 N N . ASN B 1 101 ? 22.094 -8.695 1.393 1 76.06 101 ASN B N 1
ATOM 3877 C CA . ASN B 1 101 ? 22.688 -7.789 2.365 1 76.06 101 ASN B CA 1
ATOM 3878 C C . ASN B 1 101 ? 22.422 -8.25 3.797 1 76.06 101 ASN B C 1
ATOM 3880 O O . ASN B 1 101 ? 22.859 -7.594 4.75 1 76.06 101 ASN B O 1
ATOM 3884 N N . HIS B 1 102 ? 21.719 -9.398 3.863 1 80.5 102 HIS B N 1
ATOM 3885 C CA . HIS B 1 102 ? 21.422 -9.992 5.164 1 80.5 102 HIS B CA 1
ATOM 3886 C C . HIS B 1 102 ? 20.656 -9.016 6.051 1 80.5 102 HIS B C 1
ATOM 3888 O O . HIS B 1 102 ? 20.953 -8.875 7.234 1 80.5 102 HIS B O 1
ATOM 3894 N N . GLU B 1 103 ? 19.859 -8.195 5.418 1 85.25 103 GLU B N 1
ATOM 3895 C CA . GLU B 1 103 ? 18.953 -7.293 6.125 1 85.25 103 GLU B CA 1
ATOM 3896 C C . GLU B 1 103 ? 17.5 -7.617 5.812 1 85.25 103 GLU B C 1
ATOM 3898 O O . GLU B 1 103 ? 17.172 -8.07 4.711 1 85.25 103 GLU B O 1
ATOM 3903 N N . TYR B 1 104 ? 16.734 -7.441 6.871 1 87 104 TYR B N 1
ATOM 3904 C CA . TYR B 1 104 ? 15.305 -7.59 6.625 1 87 104 TYR B CA 1
ATOM 3905 C C . TYR B 1 104 ? 14.805 -6.508 5.676 1 87 104 TYR B C 1
ATOM 3907 O O . TYR B 1 104 ? 15.219 -5.352 5.762 1 87 104 TYR B O 1
ATOM 3915 N N . LYS B 1 105 ? 14.008 -6.996 4.801 1 84.56 105 LYS B N 1
ATOM 3916 C CA . LYS B 1 105 ? 13.43 -6.059 3.84 1 84.56 105 LYS B CA 1
ATOM 3917 C C . LYS B 1 105 ? 11.914 -6.207 3.768 1 84.56 105 LYS B C 1
ATOM 3919 O O . LYS B 1 105 ? 11.383 -7.297 3.982 1 84.56 105 LYS B O 1
ATOM 3924 N N . GLU B 1 106 ? 11.312 -5.082 3.596 1 86.38 106 GLU B N 1
ATOM 3925 C CA . GLU B 1 106 ? 9.891 -5.047 3.271 1 86.38 106 GLU B CA 1
ATOM 3926 C C . GLU B 1 106 ? 9.656 -5.176 1.769 1 86.38 106 GLU B C 1
ATOM 3928 O O . GLU B 1 106 ? 10.281 -4.465 0.979 1 86.38 106 GLU B O 1
ATOM 3933 N N . ILE B 1 107 ? 8.805 -6.117 1.389 1 86.44 107 ILE B N 1
ATOM 3934 C CA . ILE B 1 107 ? 8.531 -6.375 -0.021 1 86.44 107 ILE B CA 1
ATOM 3935 C C . ILE B 1 107 ? 7.051 -6.152 -0.309 1 86.44 107 ILE B C 1
ATOM 3937 O O . ILE B 1 107 ? 6.191 -6.773 0.319 1 86.44 107 ILE B O 1
ATOM 3941 N N . SER B 1 108 ? 6.777 -5.277 -1.241 1 85.56 108 SER B N 1
ATOM 3942 C CA . SER B 1 108 ? 5.398 -5.074 -1.671 1 85.56 108 SER B CA 1
ATOM 3943 C C . SER B 1 108 ? 4.992 -6.09 -2.732 1 85.56 108 SER B C 1
ATOM 3945 O O . SER B 1 108 ? 5.66 -6.227 -3.76 1 85.56 108 SER B O 1
ATOM 3947 N N . GLN B 1 109 ? 3.924 -6.773 -2.447 1 90.12 109 GLN B N 1
ATOM 3948 C CA . GLN B 1 109 ? 3.471 -7.82 -3.355 1 90.12 109 GLN B CA 1
ATOM 3949 C C . GLN B 1 109 ? 1.985 -7.676 -3.668 1 90.12 109 GLN B C 1
ATOM 3951 O O . GLN B 1 109 ? 1.199 -7.281 -2.805 1 90.12 109 GLN B O 1
ATOM 3956 N N . MET B 1 110 ? 1.752 -8.008 -4.906 1 92.75 110 MET B N 1
ATOM 3957 C CA . MET B 1 110 ? 0.371 -8.234 -5.32 1 92.75 110 MET B CA 1
ATOM 3958 C C . MET B 1 110 ? 0.181 -9.664 -5.82 1 92.75 110 MET B C 1
ATOM 3960 O O . MET B 1 110 ? 1.043 -10.203 -6.516 1 92.75 110 MET B O 1
ATOM 3964 N N . GLY B 1 111 ? -0.909 -10.242 -5.387 1 95.44 111 GLY B N 1
ATOM 3965 C CA . GLY B 1 111 ? -1.12 -11.609 -5.832 1 95.44 111 GLY B CA 1
ATOM 3966 C C . GLY B 1 111 ? -2.582 -12.016 -5.836 1 95.44 111 GLY B C 1
ATOM 3967 O O . GLY B 1 111 ? -3.459 -11.203 -5.527 1 95.44 111 GLY B O 1
ATOM 3968 N N . LEU B 1 112 ? -2.852 -13.203 -6.324 1 97.31 112 LEU B N 1
ATOM 3969 C CA . LEU B 1 112 ? -4.203 -13.75 -6.301 1 97.31 112 LEU B CA 1
ATOM 3970 C C . LEU B 1 112 ? -4.184 -15.242 -6 1 97.31 112 LEU B C 1
ATOM 3972 O O . LEU B 1 112 ? -3.164 -15.906 -6.203 1 97.31 112 LEU B O 1
ATOM 3976 N N . GLU B 1 113 ? -5.219 -15.688 -5.383 1 97.81 113 GLU B N 1
ATOM 3977 C CA . GLU B 1 113 ? -5.418 -17.078 -5.016 1 97.81 113 GLU B CA 1
ATOM 3978 C C . GLU B 1 113 ? -6.762 -17.594 -5.52 1 97.81 113 GLU B C 1
ATOM 3980 O O . GLU B 1 113 ? -7.789 -16.938 -5.359 1 97.81 113 GLU B O 1
ATOM 3985 N N . PHE B 1 114 ? -6.672 -18.688 -6.223 1 97.94 114 PHE B N 1
ATOM 3986 C CA . PHE B 1 114 ? -7.844 -19.484 -6.566 1 97.94 114 PHE B CA 1
ATOM 3987 C C . PHE B 1 114 ? -7.887 -20.766 -5.746 1 97.94 114 PHE B C 1
ATOM 3989 O O . PHE B 1 114 ? -7.055 -21.656 -5.93 1 97.94 114 PHE B O 1
ATOM 3996 N N . ILE B 1 115 ? -8.828 -20.844 -4.82 1 97.69 115 ILE B N 1
ATOM 3997 C CA . ILE B 1 115 ? -8.961 -22.016 -3.947 1 97.69 115 ILE B CA 1
ATOM 3998 C C . ILE B 1 115 ? -10.312 -22.672 -4.184 1 97.69 115 ILE B C 1
ATOM 4000 O O . ILE B 1 115 ? -11.359 -22.031 -4.098 1 97.69 115 ILE B O 1
ATOM 4004 N N . GLY B 1 116 ? -10.312 -23.922 -4.508 1 95.94 116 GLY B N 1
ATOM 4005 C CA . GLY B 1 116 ? -11.531 -24.672 -4.793 1 95.94 116 GLY B CA 1
ATOM 4006 C C . GLY B 1 116 ? -11.297 -25.922 -5.617 1 95.94 116 GLY B C 1
ATOM 4007 O O . GLY B 1 116 ? -10.273 -26.578 -5.457 1 95.94 116 GLY B O 1
ATOM 4008 N N . ASP B 1 117 ? -12.305 -26.25 -6.355 1 91.81 117 ASP B N 1
ATOM 4009 C CA . ASP B 1 117 ? -12.172 -27.359 -7.297 1 91.81 117 ASP B CA 1
ATOM 4010 C C . ASP B 1 117 ? -11.383 -26.938 -8.531 1 91.81 117 ASP B C 1
ATOM 4012 O O . ASP B 1 117 ? -11.898 -26.203 -9.383 1 91.81 117 ASP B O 1
ATOM 4016 N N . LEU B 1 118 ? -10.172 -27.438 -8.648 1 93.5 118 LEU B N 1
ATOM 4017 C CA . LEU B 1 118 ? -9.273 -27 -9.719 1 93.5 118 LEU B CA 1
ATOM 4018 C C . LEU B 1 118 ? -9.477 -27.844 -10.969 1 93.5 118 LEU B C 1
ATOM 4020 O O . LEU B 1 118 ? -8.781 -28.844 -11.156 1 93.5 118 LEU B O 1
ATOM 4024 N N . ASP B 1 119 ? -10.328 -27.438 -11.75 1 92.19 119 ASP B N 1
ATOM 4025 C CA . ASP B 1 119 ? -10.477 -28.031 -13.078 1 92.19 119 ASP B CA 1
ATOM 4026 C C . ASP B 1 119 ? -9.617 -27.297 -14.102 1 92.19 119 ASP B C 1
ATOM 4028 O O . ASP B 1 119 ? -8.906 -26.344 -13.766 1 92.19 119 ASP B O 1
ATOM 4032 N N . PRO B 1 120 ? -9.578 -27.719 -15.352 1 93.44 120 PRO B N 1
ATOM 4033 C CA . PRO B 1 120 ? -8.711 -27.094 -16.344 1 93.44 120 PRO B CA 1
ATOM 4034 C C . PRO B 1 120 ? -9 -25.594 -16.531 1 93.44 120 PRO B C 1
ATOM 4036 O O . PRO B 1 120 ? -8.078 -24.812 -16.797 1 93.44 120 PRO B O 1
ATOM 4039 N N . TYR B 1 121 ? -10.227 -25.172 -16.344 1 93.81 121 TYR B N 1
ATOM 4040 C CA . TYR B 1 121 ? -10.555 -23.75 -16.5 1 93.81 121 TYR B CA 1
ATOM 4041 C C . TYR B 1 121 ? -9.844 -22.922 -15.438 1 93.81 121 TYR B C 1
ATOM 4043 O O . TYR B 1 121 ? -9.359 -21.812 -15.719 1 93.81 121 TYR B O 1
ATOM 4051 N N . ALA B 1 122 ? -9.914 -23.438 -14.203 1 94.69 122 ALA B N 1
ATOM 4052 C CA . ALA B 1 122 ? -9.234 -22.719 -13.117 1 94.69 122 ALA B CA 1
ATOM 4053 C C . ALA B 1 122 ? -7.777 -22.453 -13.469 1 94.69 122 ALA B C 1
ATOM 4055 O O . ALA B 1 122 ? -7.266 -21.359 -13.227 1 94.69 122 ALA B O 1
ATOM 4056 N N . MET B 1 123 ? -7.121 -23.453 -14.062 1 95.75 123 MET B N 1
ATOM 4057 C CA . MET B 1 123 ? -5.723 -23.328 -14.461 1 95.75 123 MET B CA 1
ATOM 4058 C C . MET B 1 123 ? -5.57 -22.281 -15.562 1 95.75 123 MET B C 1
ATOM 4060 O O . MET B 1 123 ? -4.688 -21.422 -15.492 1 95.75 123 MET B O 1
ATOM 4064 N N . ILE B 1 124 ? -6.434 -22.359 -16.531 1 95.56 124 ILE B N 1
ATOM 4065 C CA . ILE B 1 124 ? -6.391 -21.438 -17.656 1 95.56 124 ILE B CA 1
ATOM 4066 C C . ILE B 1 124 ? -6.629 -20.016 -17.188 1 95.56 124 ILE B C 1
ATOM 4068 O O . ILE B 1 124 ? -5.934 -19.094 -17.609 1 95.56 124 ILE B O 1
ATOM 4072 N N . GLU B 1 125 ? -7.574 -19.844 -16.297 1 96.25 125 GLU B N 1
ATOM 4073 C CA . GLU B 1 125 ? -7.918 -18.531 -15.773 1 96.25 125 GLU B CA 1
ATOM 4074 C C . GLU B 1 125 ? -6.738 -17.891 -15.039 1 96.25 125 GLU B C 1
ATOM 4076 O O . GLU B 1 125 ? -6.367 -16.75 -15.305 1 96.25 125 GLU B O 1
ATOM 4081 N N . VAL B 1 126 ? -6.125 -18.672 -14.133 1 98 126 VAL B N 1
ATOM 4082 C CA . VAL B 1 126 ? -5.043 -18.141 -13.305 1 98 126 VAL B CA 1
ATOM 4083 C C . VAL B 1 126 ? -3.828 -17.844 -14.18 1 98 126 VAL B C 1
ATOM 4085 O O . VAL B 1 126 ? -3.207 -16.781 -14.039 1 98 126 VAL B O 1
ATOM 4088 N N . ILE B 1 127 ? -3.521 -18.719 -15.102 1 98.06 127 ILE B N 1
ATOM 4089 C CA . ILE B 1 127 ? -2.381 -18.5 -15.984 1 98.06 127 ILE B CA 1
ATOM 4090 C C . ILE B 1 127 ? -2.68 -17.344 -16.922 1 98.06 127 ILE B C 1
ATOM 4092 O O . ILE B 1 127 ? -1.798 -16.531 -17.219 1 98.06 127 ILE B O 1
ATOM 4096 N N . GLY B 1 128 ? -3.898 -17.281 -17.422 1 96.44 128 GLY B N 1
ATOM 4097 C CA . GLY B 1 128 ? -4.305 -16.141 -18.219 1 96.44 128 GLY B CA 1
ATOM 4098 C C . GLY B 1 128 ? -4.145 -14.812 -17.484 1 96.44 128 GLY B C 1
ATOM 4099 O O . GLY B 1 128 ? -3.672 -13.828 -18.062 1 96.44 128 GLY B O 1
ATOM 4100 N N . LEU B 1 129 ? -4.527 -14.82 -16.25 1 96.94 129 LEU B N 1
ATOM 4101 C CA . LEU B 1 129 ? -4.395 -13.617 -15.438 1 96.94 129 LEU B CA 1
ATOM 4102 C C . LEU B 1 129 ? -2.928 -13.289 -15.188 1 96.94 129 LEU B C 1
ATOM 4104 O O . LEU B 1 129 ? -2.553 -12.109 -15.117 1 96.94 129 LEU B O 1
ATOM 4108 N N . ALA B 1 130 ? -2.127 -14.352 -15.031 1 97.94 130 ALA B N 1
ATOM 4109 C CA . ALA B 1 130 ? -0.688 -14.125 -14.906 1 97.94 130 ALA B CA 1
ATOM 4110 C C . ALA B 1 130 ? -0.127 -13.445 -16.156 1 97.94 130 ALA B C 1
ATOM 4112 O O . ALA B 1 130 ? 0.625 -12.477 -16.047 1 97.94 130 ALA B O 1
ATOM 4113 N N . LEU B 1 131 ? -0.521 -13.898 -17.312 1 97 131 LEU B N 1
ATOM 4114 C CA . LEU B 1 131 ? -0.078 -13.336 -18.578 1 97 131 LEU B CA 1
ATOM 4115 C C . LEU B 1 131 ? -0.538 -11.891 -18.734 1 97 131 LEU B C 1
ATOM 4117 O O . LEU B 1 131 ? 0.256 -11.016 -19.078 1 97 131 LEU B O 1
ATOM 4121 N N . SER B 1 132 ? -1.761 -11.672 -18.406 1 94.88 132 SER B N 1
ATOM 4122 C CA . SER B 1 132 ? -2.301 -10.32 -18.484 1 94.88 132 SER B CA 1
ATOM 4123 C C . SER B 1 132 ? -1.592 -9.391 -17.5 1 94.88 132 SER B C 1
ATOM 4125 O O . SER B 1 132 ? -1.386 -8.211 -17.797 1 94.88 132 SER B O 1
ATOM 4127 N N . SER B 1 133 ? -1.29 -9.938 -16.328 1 95.19 133 SER B N 1
ATOM 4128 C CA . SER B 1 133 ? -0.579 -9.156 -15.336 1 95.19 133 SER B CA 1
ATOM 4129 C C . SER B 1 133 ? 0.792 -8.719 -15.844 1 95.19 133 SER B C 1
ATOM 4131 O O . SER B 1 133 ? 1.17 -7.555 -15.703 1 95.19 133 SER B O 1
ATOM 4133 N N . LEU B 1 134 ? 1.486 -9.625 -16.469 1 94.81 134 LEU B N 1
ATOM 4134 C CA . LEU B 1 134 ? 2.799 -9.312 -17.031 1 94.81 134 LEU B CA 1
ATOM 4135 C C . LEU B 1 134 ? 2.684 -8.297 -18.156 1 94.81 134 LEU B C 1
ATOM 4137 O O . LEU B 1 134 ? 3.482 -7.359 -18.234 1 94.81 134 LEU B O 1
ATOM 4141 N N . ASN B 1 135 ? 1.676 -8.461 -18.938 1 92.44 135 ASN B N 1
ATOM 4142 C CA . ASN B 1 135 ? 1.451 -7.535 -20.047 1 92.44 135 ASN B CA 1
ATOM 4143 C C . ASN B 1 135 ? 1.166 -6.121 -19.547 1 92.44 135 ASN B C 1
ATOM 4145 O O . ASN B 1 135 ? 1.528 -5.145 -20.203 1 92.44 135 ASN B O 1
ATOM 4149 N N . THR B 1 136 ? 0.48 -6.094 -18.438 1 86.12 136 THR B N 1
ATOM 4150 C CA . THR B 1 136 ? 0.201 -4.805 -17.812 1 86.12 136 THR B CA 1
ATOM 4151 C C . THR B 1 136 ? 1.496 -4.105 -17.406 1 86.12 136 THR B C 1
ATOM 4153 O O . THR B 1 136 ? 1.588 -2.879 -17.453 1 86.12 136 THR B O 1
ATOM 4156 N N . ILE B 1 137 ? 2.455 -4.891 -17.047 1 85.94 137 ILE B N 1
ATOM 4157 C CA . ILE B 1 137 ? 3.744 -4.355 -16.625 1 85.94 137 ILE B CA 1
ATOM 4158 C C . ILE B 1 137 ? 4.562 -3.957 -17.859 1 85.94 137 ILE B C 1
ATOM 4160 O O . ILE B 1 137 ? 5.109 -2.854 -17.906 1 85.94 137 ILE B O 1
ATOM 4164 N N . SER B 1 138 ? 4.68 -4.852 -18.828 1 85.69 138 SER B N 1
ATOM 4165 C CA . SER B 1 138 ? 5.434 -4.645 -20.047 1 85.69 138 SER B CA 1
ATOM 4166 C C . SER B 1 138 ? 4.953 -5.578 -21.156 1 85.69 138 SER B C 1
ATOM 4168 O O . SER B 1 138 ? 4.676 -6.754 -20.906 1 85.69 138 SER B O 1
ATOM 4170 N N . PRO B 1 139 ? 4.906 -5 -22.375 1 87.31 139 PRO B N 1
ATOM 4171 C CA . PRO B 1 139 ? 4.562 -5.891 -23.484 1 87.31 139 PRO B CA 1
ATOM 4172 C C . PRO B 1 139 ? 5.66 -6.906 -23.781 1 87.31 139 PRO B C 1
ATOM 4174 O O . PRO B 1 139 ? 5.418 -7.902 -24.469 1 87.31 139 PRO B O 1
ATOM 4177 N N . GLN B 1 140 ? 6.883 -6.566 -23.297 1 92.94 140 GLN B N 1
ATOM 4178 C CA . GLN B 1 140 ? 8 -7.48 -23.5 1 92.94 140 GLN B CA 1
ATOM 4179 C C . GLN B 1 140 ? 8.195 -8.375 -22.266 1 92.94 140 GLN B C 1
ATOM 4181 O O . GLN B 1 140 ? 9.008 -8.062 -21.391 1 92.94 140 GLN B O 1
ATOM 4186 N N . PHE B 1 141 ? 7.492 -9.43 -22.25 1 96 141 PHE B N 1
ATOM 4187 C CA . PHE B 1 141 ? 7.559 -10.344 -21.109 1 96 141 PHE B CA 1
ATOM 4188 C C . PHE B 1 141 ? 7.539 -11.797 -21.578 1 96 141 PHE B C 1
ATOM 4190 O O . PHE B 1 141 ? 7.262 -12.07 -22.75 1 96 141 PHE B O 1
ATOM 4197 N N . LEU B 1 142 ? 7.949 -12.695 -20.672 1 97.25 142 LEU B N 1
ATOM 4198 C CA . LEU B 1 142 ? 7.895 -14.133 -20.891 1 97.25 142 LEU B CA 1
ATOM 4199 C C . LEU B 1 142 ? 7.387 -14.852 -19.641 1 97.25 142 LEU B C 1
ATOM 4201 O O . LEU B 1 142 ? 7.742 -14.492 -18.516 1 97.25 142 LEU B O 1
ATOM 4205 N N . LEU B 1 143 ? 6.531 -15.797 -19.891 1 98.06 143 LEU B N 1
ATOM 4206 C CA . LEU B 1 143 ? 6.086 -16.688 -18.812 1 98.06 143 LEU B CA 1
ATOM 4207 C C . LEU B 1 143 ? 6.613 -18.094 -19.031 1 98.06 143 LEU B C 1
ATOM 4209 O O . LEU B 1 143 ? 6.266 -18.75 -20.016 1 98.06 143 LEU B O 1
ATOM 4213 N N . ASP B 1 144 ? 7.473 -18.531 -18.109 1 97.38 144 ASP B N 1
ATOM 4214 C CA . ASP B 1 144 ? 7.961 -19.906 -18.125 1 97.38 144 ASP B CA 1
ATOM 4215 C C . ASP B 1 144 ? 7.066 -20.797 -17.281 1 97.38 144 ASP B C 1
ATOM 4217 O O . ASP B 1 144 ? 6.789 -20.5 -16.109 1 97.38 144 ASP B O 1
ATOM 4221 N N . ILE B 1 145 ? 6.656 -21.859 -17.891 1 97.81 145 ILE B N 1
ATOM 4222 C CA . ILE B 1 145 ? 5.746 -22.781 -17.219 1 97.81 145 ILE B CA 1
ATOM 4223 C C . ILE B 1 145 ? 6.406 -24.141 -17.078 1 97.81 145 ILE B C 1
ATOM 4225 O O . ILE B 1 145 ? 7.117 -24.594 -17.984 1 97.81 145 ILE B O 1
ATOM 4229 N N . SER B 1 146 ? 6.254 -24.766 -15.961 1 96.81 146 SER B N 1
ATOM 4230 C CA . SER B 1 146 ? 6.699 -26.125 -15.664 1 96.81 146 SER B CA 1
ATOM 4231 C C . SER B 1 146 ? 5.602 -26.922 -14.969 1 96.81 146 SER B C 1
ATOM 4233 O O . SER B 1 146 ? 4.461 -26.453 -14.867 1 96.81 146 SER B O 1
ATOM 4235 N N . HIS B 1 147 ? 5.891 -28.141 -14.711 1 96.88 147 HIS B N 1
ATOM 4236 C CA . HIS B 1 147 ? 4.941 -29 -14 1 96.88 147 HIS B CA 1
ATOM 4237 C C . HIS B 1 147 ? 5.656 -29.953 -13.047 1 96.88 147 HIS B C 1
ATOM 4239 O O . HIS B 1 147 ? 6.352 -30.859 -13.477 1 96.88 147 HIS B O 1
ATOM 4245 N N . MET B 1 148 ? 5.395 -29.766 -11.805 1 94.38 148 MET B N 1
ATOM 4246 C CA . MET B 1 148 ? 6.082 -30.547 -10.781 1 94.38 148 MET B CA 1
ATOM 4247 C C . MET B 1 148 ? 5.668 -32.031 -10.852 1 94.38 148 MET B C 1
ATOM 4249 O O . MET B 1 148 ? 6.461 -32.906 -10.547 1 94.38 148 MET B O 1
ATOM 4253 N N . GLY B 1 149 ? 4.41 -32.312 -11.266 1 94.31 149 GLY B N 1
ATOM 4254 C CA . GLY B 1 149 ? 3.977 -33.688 -11.445 1 94.31 149 GLY B CA 1
ATOM 4255 C C . GLY B 1 149 ? 4.801 -34.438 -12.461 1 94.31 149 GLY B C 1
ATOM 4256 O O . GLY B 1 149 ? 5.012 -35.656 -12.32 1 94.31 149 GLY B O 1
ATOM 4257 N N .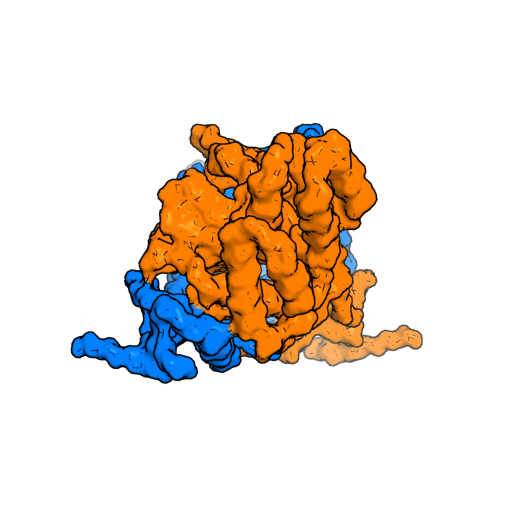 PHE B 1 150 ? 5.285 -33.75 -13.469 1 96.19 150 PHE B N 1
ATOM 4258 C CA . PHE B 1 150 ? 6.125 -34.375 -14.484 1 96.19 150 PHE B CA 1
ATOM 4259 C C . PHE B 1 150 ? 7.492 -34.719 -13.914 1 96.19 150 PHE B C 1
ATOM 4261 O O . PHE B 1 150 ? 7.977 -35.844 -14.094 1 96.19 150 PHE B O 1
ATOM 4268 N N . VAL B 1 151 ? 8.047 -33.812 -13.195 1 93.5 151 VAL B N 1
ATOM 4269 C CA . VAL B 1 151 ? 9.383 -33.969 -12.617 1 93.5 151 VAL B CA 1
ATOM 4270 C C . VAL B 1 151 ? 9.352 -35.062 -11.547 1 93.5 151 VAL B C 1
ATOM 4272 O O . VAL B 1 151 ? 10.172 -35.969 -11.555 1 93.5 151 VAL B O 1
ATOM 4275 N N . THR B 1 152 ? 8.406 -34.969 -10.68 1 91.94 152 THR B N 1
ATOM 4276 C CA . THR B 1 152 ? 8.32 -35.938 -9.594 1 91.94 152 THR B CA 1
ATOM 4277 C C . THR B 1 152 ? 7.977 -37.312 -10.133 1 91.94 152 THR B C 1
ATOM 4279 O O . THR B 1 152 ? 8.43 -38.344 -9.594 1 91.94 152 THR B O 1
ATOM 4282 N N . GLY B 1 153 ? 7.121 -37.312 -11.133 1 93.56 153 GLY B N 1
ATOM 4283 C CA . GLY B 1 153 ? 6.816 -38.594 -11.758 1 93.56 153 GLY B CA 1
ATOM 4284 C C . GLY B 1 153 ? 8.039 -39.312 -12.297 1 93.56 153 GLY B C 1
ATOM 4285 O O . GLY B 1 153 ? 8.164 -40.531 -12.172 1 93.56 153 GLY B O 1
ATOM 4286 N N . LEU B 1 154 ? 8.93 -38.562 -12.891 1 94.31 154 LEU B N 1
ATOM 4287 C CA . LEU B 1 154 ? 10.18 -39.125 -13.383 1 94.31 154 LEU B CA 1
ATOM 4288 C C . LEU B 1 154 ? 11.016 -39.688 -12.234 1 94.31 154 LEU B C 1
ATOM 4290 O O . LEU B 1 154 ? 11.523 -40.812 -12.32 1 94.31 154 LEU B O 1
ATOM 4294 N N . PHE B 1 155 ? 11.078 -39.031 -11.148 1 92.25 155 PHE B N 1
ATOM 4295 C CA . PHE B 1 155 ? 11.945 -39.406 -10.031 1 92.25 155 PHE B CA 1
ATOM 4296 C C . PHE B 1 155 ? 11.352 -40.562 -9.25 1 92.25 155 PHE B C 1
ATOM 4298 O O . PHE B 1 155 ? 12.086 -41.375 -8.688 1 92.25 155 PHE B O 1
ATOM 4305 N N . ASP B 1 156 ? 10.062 -40.562 -9.258 1 91.31 156 ASP B N 1
ATOM 4306 C CA . ASP B 1 156 ? 9.398 -41.688 -8.625 1 91.31 156 ASP B CA 1
ATOM 4307 C C . ASP B 1 156 ? 9.742 -43 -9.344 1 91.31 156 ASP B C 1
ATOM 4309 O O . ASP B 1 156 ? 9.781 -44.062 -8.727 1 91.31 156 ASP B O 1
ATOM 4313 N N . SER B 1 157 ? 10.031 -42.906 -10.555 1 90.69 157 SER B N 1
ATOM 4314 C CA . SER B 1 157 ? 10.32 -44.094 -11.367 1 90.69 157 SER B CA 1
ATOM 4315 C C . SER B 1 157 ? 11.781 -44.5 -11.234 1 90.69 157 SER B C 1
ATOM 4317 O O . SER B 1 157 ? 12.133 -45.625 -11.547 1 90.69 157 SER B O 1
ATOM 4319 N N . LEU B 1 158 ? 12.656 -43.656 -10.836 1 89.69 158 LEU B N 1
ATOM 4320 C CA . LEU B 1 158 ? 14.086 -43.906 -10.781 1 89.69 158 LEU B CA 1
ATOM 4321 C C . LEU B 1 158 ? 14.422 -44.875 -9.648 1 89.69 158 LEU B C 1
ATOM 4323 O O . LEU B 1 158 ? 15.375 -45.656 -9.75 1 89.69 158 LEU B O 1
ATOM 4327 N N . GLY B 1 159 ? 13.719 -44.812 -8.602 1 83.06 159 GLY B N 1
ATOM 4328 C CA . GLY B 1 159 ? 14.023 -45.625 -7.438 1 83.06 159 GLY B CA 1
ATOM 4329 C C . GLY B 1 159 ? 15.352 -45.281 -6.789 1 83.06 159 GLY B C 1
ATOM 4330 O O . GLY B 1 159 ? 16 -46.125 -6.172 1 83.06 159 GLY B O 1
ATOM 4331 N N . ALA B 1 160 ? 15.758 -44.125 -7.027 1 89.25 160 ALA B N 1
ATOM 4332 C CA . ALA B 1 160 ? 17.016 -43.688 -6.453 1 89.25 160 ALA B CA 1
ATOM 4333 C C . ALA B 1 160 ? 16.828 -43.188 -5.02 1 89.25 160 ALA B C 1
ATOM 4335 O O . ALA B 1 160 ? 15.727 -42.812 -4.629 1 89.25 160 ALA B O 1
ATOM 4336 N N . GLU B 1 161 ? 17.875 -43.188 -4.242 1 91.38 161 GLU B N 1
ATOM 4337 C CA . GLU B 1 161 ? 17.875 -42.688 -2.877 1 91.38 161 GLU B CA 1
ATOM 4338 C C . GLU B 1 161 ? 17.609 -41.188 -2.855 1 91.38 161 GLU B C 1
ATOM 4340 O O . GLU B 1 161 ? 17.906 -40.469 -3.822 1 91.38 161 GLU B O 1
ATOM 4345 N N . TYR B 1 162 ? 17.125 -40.719 -1.743 1 89.06 162 TYR B N 1
ATOM 4346 C CA . TYR B 1 162 ? 16.703 -39.344 -1.591 1 89.06 162 TYR B CA 1
ATOM 4347 C C . TYR B 1 162 ? 17.859 -38.375 -1.87 1 89.06 162 TYR B C 1
ATOM 4349 O O . TYR B 1 162 ? 17.688 -37.375 -2.572 1 89.06 162 TYR B O 1
ATOM 4357 N N . HIS B 1 163 ? 18.984 -38.656 -1.318 1 92.06 163 HIS B N 1
ATOM 4358 C CA . HIS B 1 163 ? 20.141 -37.781 -1.492 1 92.06 163 HIS B CA 1
ATOM 4359 C C . HIS B 1 163 ? 20.547 -37.688 -2.957 1 92.06 163 HIS B C 1
ATOM 4361 O O . HIS B 1 163 ? 20.938 -36.625 -3.436 1 92.06 163 HIS B O 1
ATOM 4367 N N . VAL B 1 164 ? 20.484 -38.812 -3.654 1 93.75 164 VAL B N 1
ATOM 4368 C CA . VAL B 1 164 ? 20.797 -38.844 -5.078 1 93.75 164 VAL B CA 1
ATOM 4369 C C . VAL B 1 164 ? 19.781 -38.031 -5.859 1 93.75 164 VAL B C 1
ATOM 4371 O O . VAL B 1 164 ? 20.141 -37.25 -6.762 1 93.75 164 VAL B O 1
ATOM 4374 N N . GLN B 1 165 ? 18.547 -38.188 -5.48 1 91.69 165 GLN B N 1
ATOM 4375 C CA . GLN B 1 165 ? 17.484 -37.438 -6.141 1 91.69 165 GLN B CA 1
ATOM 4376 C C . GLN B 1 165 ? 17.703 -35.938 -6 1 91.69 165 GLN B C 1
ATOM 4378 O O . GLN B 1 165 ? 17.516 -35.188 -6.965 1 91.69 165 GLN B O 1
ATOM 4383 N N . GLU B 1 166 ? 18.062 -35.531 -4.84 1 90.62 166 GLU B N 1
ATOM 4384 C CA . GLU B 1 166 ? 18.312 -34.094 -4.594 1 90.62 166 GLU B CA 1
ATOM 4385 C C . GLU B 1 166 ? 19.438 -33.562 -5.48 1 90.62 166 GLU B C 1
ATOM 4387 O O . GLU B 1 166 ? 19.344 -32.469 -5.996 1 90.62 166 GLU B O 1
ATOM 4392 N N . GLN B 1 167 ? 20.422 -34.375 -5.609 1 93.88 167 GLN B N 1
ATOM 4393 C CA . GLN B 1 167 ? 21.547 -33.969 -6.461 1 93.88 167 GLN B CA 1
ATOM 4394 C C . GLN B 1 167 ? 21.125 -33.875 -7.922 1 93.88 167 GLN B C 1
ATOM 4396 O O . GLN B 1 167 ? 21.5 -32.938 -8.625 1 93.88 167 GLN B O 1
ATOM 4401 N N . LEU B 1 168 ? 20.391 -34.875 -8.336 1 94.12 168 LEU B N 1
ATOM 4402 C CA . LEU B 1 168 ? 19.922 -34.906 -9.719 1 94.12 168 LEU B CA 1
ATOM 4403 C C . LEU B 1 168 ? 19 -33.719 -9.992 1 94.12 168 LEU B C 1
ATOM 4405 O O . LEU B 1 168 ? 19.109 -33.062 -11.047 1 94.12 168 LEU B O 1
ATOM 4409 N N . LEU B 1 169 ? 18.141 -33.406 -9.047 1 91.62 169 LEU B N 1
ATOM 4410 C CA . LEU B 1 169 ? 17.234 -32.25 -9.18 1 91.62 169 LEU B CA 1
ATOM 4411 C C . LEU B 1 169 ? 18.016 -30.953 -9.297 1 91.62 169 LEU B C 1
ATOM 4413 O O . LEU B 1 169 ? 17.656 -30.078 -10.086 1 91.62 169 LEU B O 1
ATOM 4417 N N . SER B 1 170 ? 19.016 -30.875 -8.523 1 92.12 170 SER B N 1
ATOM 4418 C CA . SER B 1 170 ? 19.875 -29.703 -8.586 1 92.12 170 SER B CA 1
ATOM 4419 C C . SER B 1 170 ? 20.516 -29.562 -9.969 1 92.12 170 SER B C 1
ATOM 4421 O O . SER B 1 170 ? 20.641 -28.453 -10.484 1 92.12 170 SER B O 1
ATOM 4423 N N . CYS B 1 171 ? 20.922 -30.641 -10.531 1 93.56 171 CYS B N 1
ATOM 4424 C CA . CYS B 1 171 ? 21.516 -30.641 -11.859 1 93.56 171 CYS B CA 1
ATOM 4425 C C . CYS B 1 171 ? 20.516 -30.188 -12.906 1 93.56 171 CYS B C 1
ATOM 4427 O O . CYS B 1 171 ? 20.859 -29.469 -13.844 1 93.56 171 CYS B O 1
ATOM 4429 N N . ILE B 1 172 ? 19.297 -30.594 -12.773 1 92.69 172 ILE B N 1
ATOM 4430 C CA . ILE B 1 172 ? 18.234 -30.219 -13.711 1 92.69 172 ILE B CA 1
ATOM 4431 C C . ILE B 1 172 ? 17.969 -28.719 -13.602 1 92.69 172 ILE B C 1
ATOM 4433 O O . ILE B 1 172 ? 17.859 -28.016 -14.617 1 92.69 172 ILE B O 1
ATOM 4437 N N . ARG B 1 173 ? 17.922 -28.188 -12.414 1 91.19 173 ARG B N 1
ATOM 4438 C CA . ARG B 1 173 ? 17.688 -26.766 -12.172 1 91.19 173 ARG B CA 1
ATOM 4439 C C . ARG B 1 173 ? 18.734 -25.906 -12.852 1 91.19 173 ARG B C 1
ATOM 4441 O O . ARG B 1 173 ? 18.422 -24.859 -13.398 1 91.19 173 ARG B O 1
ATOM 4448 N N . SER B 1 174 ? 19.953 -26.453 -12.781 1 92.06 174 SER B N 1
ATOM 4449 C CA . SER B 1 174 ? 21.062 -25.688 -13.32 1 92.06 174 SER B CA 1
ATOM 4450 C C . SER B 1 174 ? 21.375 -26.094 -14.758 1 92.06 174 SER B C 1
ATOM 4452 O O . SER B 1 174 ? 22.344 -25.609 -15.344 1 92.06 174 SER B O 1
ATOM 4454 N N . LYS B 1 175 ? 20.625 -27.031 -15.234 1 92.19 175 LYS B N 1
ATOM 4455 C CA . LYS B 1 175 ? 20.812 -27.531 -16.578 1 92.19 175 LYS B CA 1
ATOM 4456 C C . LYS B 1 175 ? 22.234 -28.031 -16.781 1 92.19 175 LYS B C 1
ATOM 4458 O O . LYS B 1 175 ? 22.859 -27.75 -17.812 1 92.19 175 LYS B O 1
ATOM 4463 N N . ASN B 1 176 ? 22.688 -28.641 -15.766 1 93.94 176 ASN B N 1
ATOM 4464 C CA . ASN B 1 176 ? 24.031 -29.203 -15.805 1 93.94 176 ASN B CA 1
ATOM 4465 C C . ASN B 1 176 ? 24.031 -30.672 -16.234 1 93.94 176 ASN B C 1
ATOM 4467 O O . ASN B 1 176 ? 24.094 -31.562 -15.383 1 93.94 176 ASN B O 1
ATOM 4471 N N . LEU B 1 177 ? 24.172 -30.891 -17.5 1 94.12 177 LEU B N 1
ATOM 4472 C CA . LEU B 1 177 ? 24.047 -32.219 -18.094 1 94.12 177 LEU B CA 1
ATOM 4473 C C . LEU B 1 177 ? 25.25 -33.094 -17.703 1 94.12 177 LEU B C 1
ATOM 4475 O O . LEU B 1 177 ? 25.094 -34.281 -17.438 1 94.12 177 LEU B O 1
ATOM 4479 N N . HIS B 1 178 ? 26.391 -32.5 -17.703 1 94.56 178 HIS B N 1
ATOM 4480 C CA . HIS B 1 178 ? 27.594 -33.25 -17.406 1 94.56 178 HIS B CA 1
ATOM 4481 C C . HIS B 1 178 ? 27.562 -33.812 -16 1 94.56 178 HIS B C 1
ATOM 4483 O O . HIS B 1 178 ? 27.781 -35.031 -15.805 1 94.56 178 HIS B O 1
ATOM 4489 N N . GLU B 1 179 ? 27.25 -33.031 -15.094 1 96.06 179 GLU B N 1
ATOM 4490 C CA . GLU B 1 179 ? 27.156 -33.469 -13.703 1 96.06 179 GLU B CA 1
ATOM 4491 C C . GLU B 1 179 ? 26.016 -34.438 -13.5 1 96.06 179 GLU B C 1
ATOM 4493 O O . GLU B 1 179 ? 26.141 -35.406 -12.727 1 96.06 179 GLU B O 1
ATOM 4498 N N . LEU B 1 180 ? 24.953 -34.219 -14.18 1 96.06 180 LEU B N 1
ATOM 4499 C CA . LEU B 1 180 ? 23.797 -35.125 -14.094 1 96.06 180 LEU B CA 1
ATOM 4500 C C . LEU B 1 180 ? 24.188 -36.531 -14.523 1 96.06 180 LEU B C 1
ATOM 4502 O O . LEU B 1 180 ? 23.859 -37.5 -13.836 1 96.06 180 LEU B O 1
ATOM 4506 N N . ARG B 1 181 ? 24.922 -36.656 -15.555 1 95.06 181 ARG B N 1
ATOM 4507 C CA . ARG B 1 181 ? 25.359 -37.938 -16.078 1 95.06 181 ARG B CA 1
ATOM 4508 C C . ARG B 1 181 ? 26.266 -38.688 -15.078 1 95.06 181 ARG B C 1
ATOM 4510 O O . ARG B 1 181 ? 26.109 -39.875 -14.852 1 95.06 181 ARG B O 1
ATOM 4517 N N . SER B 1 182 ? 27.125 -37.906 -14.547 1 96.25 182 SER B N 1
ATOM 4518 C CA . SER B 1 182 ? 28.062 -38.469 -13.594 1 96.25 182 SER B CA 1
ATOM 4519 C C . SER B 1 182 ? 27.359 -39 -12.359 1 96.25 182 SER B C 1
ATOM 4521 O O . SER B 1 182 ? 27.609 -40.125 -11.938 1 96.25 182 SER B O 1
ATOM 4523 N N . ILE B 1 183 ? 26.453 -38.25 -11.836 1 96.5 183 ILE B N 1
ATOM 4524 C CA . ILE B 1 183 ? 25.734 -38.625 -10.633 1 96.5 183 ILE B CA 1
ATOM 4525 C C . ILE B 1 183 ? 24.859 -39.844 -10.922 1 96.5 183 ILE B C 1
ATOM 4527 O O . ILE B 1 183 ? 24.797 -40.781 -10.133 1 96.5 183 ILE B O 1
ATOM 4531 N N . ALA B 1 184 ? 24.203 -39.875 -12.062 1 95.69 184 ALA B N 1
ATOM 4532 C CA . ALA B 1 184 ? 23.328 -40.969 -12.445 1 95.69 184 ALA B CA 1
ATOM 4533 C C . ALA B 1 184 ? 24.109 -42.281 -12.625 1 95.69 184 ALA B C 1
ATOM 4535 O O . ALA B 1 184 ? 23.672 -43.344 -12.195 1 95.69 184 ALA B O 1
ATOM 4536 N N . ALA B 1 185 ? 25.281 -42.156 -13.203 1 94.06 185 ALA B N 1
ATOM 4537 C CA . ALA B 1 185 ? 26.125 -43.312 -13.414 1 94.06 185 ALA B CA 1
ATOM 4538 C C . ALA B 1 185 ? 26.641 -43.875 -12.094 1 94.06 185 ALA B C 1
ATOM 4540 O O . ALA B 1 185 ? 26.625 -45.094 -11.875 1 94.06 185 ALA B O 1
ATOM 4541 N N . GLN B 1 186 ? 27.031 -43 -11.297 1 95.31 186 GLN B N 1
ATOM 4542 C CA . GLN B 1 186 ? 27.562 -43.406 -9.992 1 95.31 186 GLN B CA 1
ATOM 4543 C C . GLN B 1 186 ? 26.484 -44.062 -9.133 1 95.31 186 GLN B C 1
ATOM 4545 O O . GLN B 1 186 ? 26.781 -44.938 -8.336 1 95.31 186 GLN B O 1
ATOM 4550 N N . ALA B 1 187 ? 25.281 -43.625 -9.32 1 94.94 187 ALA B N 1
ATOM 4551 C CA . ALA B 1 187 ? 24.172 -44.125 -8.516 1 94.94 187 ALA B CA 1
ATOM 4552 C C . ALA B 1 187 ? 23.625 -45.438 -9.086 1 94.94 187 ALA B C 1
ATOM 4554 O O . ALA B 1 187 ? 22.719 -46.062 -8.516 1 94.94 187 ALA B O 1
ATOM 4555 N N . GLY B 1 188 ? 24.125 -45.906 -10.242 1 93.31 188 GLY B N 1
ATOM 4556 C CA . GLY B 1 188 ? 23.719 -47.188 -10.844 1 93.31 188 GLY B CA 1
ATOM 4557 C C . GLY B 1 188 ? 22.375 -47.094 -11.555 1 93.31 188 GLY B C 1
ATOM 4558 O O . GLY B 1 188 ? 21.672 -48.062 -11.688 1 93.31 188 GLY B O 1
ATOM 4559 N N . ILE B 1 189 ? 22.031 -45.906 -11.883 1 94.56 189 ILE B N 1
ATOM 4560 C CA . ILE B 1 189 ? 20.797 -45.719 -12.633 1 94.56 189 ILE B CA 1
ATOM 4561 C C . ILE B 1 189 ? 20.953 -46.312 -14.031 1 94.56 189 ILE B C 1
ATOM 4563 O O . ILE B 1 189 ? 21.969 -46.125 -14.688 1 94.56 189 ILE B O 1
ATOM 4567 N N . SER B 1 190 ? 20 -47.094 -14.5 1 93.94 190 SER B N 1
ATOM 4568 C CA . SER B 1 190 ? 20.062 -47.781 -15.781 1 93.94 190 SER B CA 1
ATOM 4569 C C . SER B 1 190 ? 20.156 -46.812 -16.953 1 93.94 190 SER B C 1
ATOM 4571 O O . SER B 1 190 ? 19.781 -45.656 -16.812 1 93.94 190 SER B O 1
ATOM 4573 N N . ASP B 1 191 ? 20.562 -47.281 -18.078 1 93.75 191 ASP B N 1
ATOM 4574 C CA . ASP B 1 191 ? 20.688 -46.469 -19.281 1 93.75 191 ASP B CA 1
ATOM 4575 C C . ASP B 1 191 ? 19.344 -45.938 -19.719 1 93.75 191 ASP B C 1
ATOM 4577 O O . ASP B 1 191 ? 19.25 -44.812 -20.219 1 93.75 191 ASP B O 1
ATOM 4581 N N . PHE B 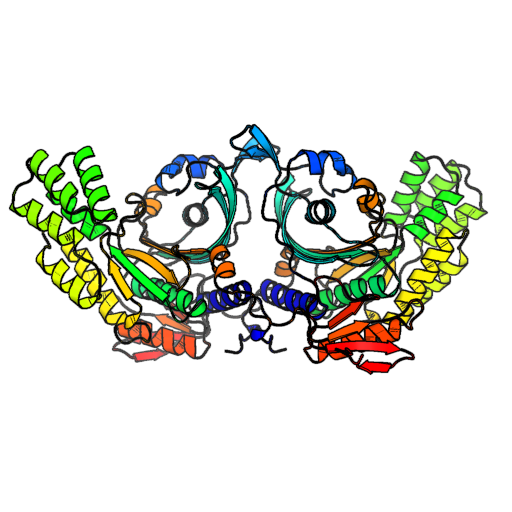1 192 ? 18.375 -46.719 -19.484 1 94.81 192 PHE B N 1
ATOM 4582 C CA . PHE B 1 192 ? 17.031 -46.344 -19.844 1 94.81 192 PHE B CA 1
ATOM 4583 C C . PHE B 1 192 ? 16.609 -45.062 -19.109 1 94.81 192 PHE B C 1
ATOM 4585 O O . PHE B 1 192 ? 16.172 -44.094 -19.719 1 94.81 192 PHE B O 1
ATOM 4592 N N . TYR B 1 193 ? 16.797 -45.094 -17.828 1 94.62 193 TYR B N 1
ATOM 4593 C CA . TYR B 1 193 ? 16.391 -43.969 -17 1 94.62 193 TYR B CA 1
ATOM 4594 C C . TYR B 1 193 ? 17.375 -42.812 -17.141 1 94.62 193 TYR B C 1
ATOM 4596 O O . TYR B 1 193 ? 16.984 -41.625 -17.062 1 94.62 193 TYR B O 1
ATOM 4604 N N . ARG B 1 194 ? 18.609 -43.062 -17.328 1 94.19 194 ARG B N 1
ATOM 4605 C CA . ARG B 1 194 ? 19.609 -42.031 -17.547 1 94.19 194 ARG B CA 1
ATOM 4606 C C . ARG B 1 194 ? 19.281 -41.188 -18.797 1 94.19 194 ARG B C 1
ATOM 4608 O O . ARG B 1 194 ? 19.453 -39.969 -18.812 1 94.19 194 ARG B O 1
ATOM 4615 N N . ASP B 1 195 ? 18.875 -41.875 -19.812 1 95 195 ASP B N 1
ATOM 4616 C CA . ASP B 1 195 ? 18.469 -41.219 -21.047 1 95 195 ASP B CA 1
ATOM 4617 C C . ASP B 1 195 ? 17.328 -40.219 -20.797 1 95 195 ASP B C 1
ATOM 4619 O O . ASP B 1 195 ? 17.344 -39.125 -21.312 1 95 195 ASP B O 1
ATOM 4623 N N . LYS B 1 196 ? 16.375 -40.656 -20.016 1 95.25 196 LYS B N 1
ATOM 4624 C CA . LYS B 1 196 ? 15.234 -39.812 -19.688 1 95.25 196 LYS B CA 1
ATOM 4625 C C . LYS B 1 196 ? 15.68 -38.594 -18.859 1 95.25 196 LYS B C 1
ATOM 4627 O O . LYS B 1 196 ? 15.203 -37.469 -19.078 1 95.25 196 LYS B O 1
ATOM 4632 N N . LEU B 1 197 ? 16.594 -38.844 -17.953 1 94.94 197 LEU B N 1
ATOM 4633 C CA . LEU B 1 197 ? 17.125 -37.781 -17.109 1 94.94 197 LEU B CA 1
ATOM 4634 C C . LEU B 1 197 ? 17.859 -36.719 -17.953 1 94.94 197 LEU B C 1
ATOM 4636 O O . LEU B 1 197 ? 17.719 -35.531 -17.703 1 94.94 197 LEU B O 1
ATOM 4640 N N . GLU B 1 198 ? 18.562 -37.156 -18.859 1 94.75 198 GLU B N 1
ATOM 4641 C CA . GLU B 1 198 ? 19.281 -36.25 -19.734 1 94.75 198 GLU B CA 1
ATOM 4642 C C . GLU B 1 198 ? 18.312 -35.406 -20.578 1 94.75 198 GLU B C 1
ATOM 4644 O O . GLU B 1 198 ? 18.516 -34.219 -20.781 1 94.75 198 GLU B O 1
ATOM 4649 N N . LYS B 1 199 ? 17.328 -36.094 -21.062 1 94.81 199 LYS B N 1
ATOM 4650 C CA . LYS B 1 199 ? 16.359 -35.438 -21.938 1 94.81 199 LYS B CA 1
ATOM 4651 C C . LYS B 1 199 ? 15.586 -34.344 -21.188 1 94.81 199 LYS B C 1
ATOM 4653 O O . LYS B 1 199 ? 15.289 -33.281 -21.75 1 94.81 199 LYS B O 1
ATOM 4658 N N . ILE B 1 200 ? 15.227 -34.625 -19.922 1 94.69 200 ILE B N 1
ATOM 4659 C CA . ILE B 1 200 ? 14.43 -33.656 -19.188 1 94.69 200 ILE B CA 1
ATOM 4660 C C . ILE B 1 200 ? 15.227 -32.344 -19.031 1 94.69 200 ILE B C 1
ATOM 4662 O O . ILE B 1 200 ? 14.648 -31.266 -19.016 1 94.69 200 ILE B O 1
ATOM 4666 N N . THR B 1 201 ? 16.531 -32.406 -18.984 1 92.81 201 THR B N 1
ATOM 4667 C CA . THR B 1 201 ? 17.391 -31.234 -18.844 1 92.81 201 THR B CA 1
ATOM 4668 C C . THR B 1 201 ? 17.344 -30.375 -20.094 1 92.81 201 THR B C 1
ATOM 4670 O O . THR B 1 201 ? 17.719 -29.188 -20.062 1 92.81 201 THR B O 1
ATOM 4673 N N . LEU B 1 202 ? 16.797 -30.953 -21.172 1 93.62 202 LEU B N 1
ATOM 4674 C CA . LEU B 1 202 ? 16.75 -30.266 -22.453 1 93.62 202 LEU B CA 1
ATOM 4675 C C . LEU B 1 202 ? 15.328 -29.812 -22.781 1 93.62 202 LEU B C 1
ATOM 4677 O O . LEU B 1 202 ? 15.078 -29.281 -23.859 1 93.62 202 LEU B O 1
ATOM 4681 N N . LEU B 1 203 ? 14.453 -30.031 -21.844 1 96 203 LEU B N 1
ATOM 4682 C CA . LEU B 1 203 ? 13.047 -29.719 -22.094 1 96 203 LEU B CA 1
ATOM 4683 C C . LEU B 1 203 ? 12.734 -28.281 -21.703 1 96 203 LEU B C 1
ATOM 4685 O O . LEU B 1 203 ? 12.062 -28.031 -20.703 1 96 203 LEU B O 1
ATOM 4689 N N . TYR B 1 204 ? 13.164 -27.375 -22.578 1 96.19 204 TYR B N 1
ATOM 4690 C CA . TYR B 1 204 ? 12.836 -25.953 -22.438 1 96.19 204 TYR B CA 1
ATOM 4691 C C . TYR B 1 204 ? 12.742 -25.297 -23.812 1 96.19 204 TYR B C 1
ATOM 4693 O O . TYR B 1 204 ? 13.359 -25.75 -24.781 1 96.19 204 TYR B O 1
ATOM 4701 N N . GLY B 1 205 ? 11.938 -24.234 -23.906 1 96.38 205 GLY B N 1
ATOM 4702 C CA . GLY B 1 205 ? 11.805 -23.516 -25.156 1 96.38 205 GLY B CA 1
ATOM 4703 C C . GLY B 1 205 ? 10.359 -23.359 -25.609 1 96.38 205 GLY B C 1
ATOM 4704 O O . GLY B 1 205 ? 9.477 -23.109 -24.797 1 96.38 205 GLY B O 1
ATOM 4705 N N . ASP B 1 206 ? 10.195 -23.469 -26.906 1 96.5 206 ASP B N 1
ATOM 4706 C CA . ASP B 1 206 ? 8.859 -23.344 -27.484 1 96.5 206 ASP B CA 1
ATOM 4707 C C . ASP B 1 206 ? 7.867 -24.297 -26.828 1 96.5 206 ASP B C 1
ATOM 4709 O O . ASP B 1 206 ? 8.172 -25.469 -26.625 1 96.5 206 ASP B O 1
ATOM 4713 N N . PHE B 1 207 ? 6.711 -23.828 -26.547 1 97.31 207 PHE B N 1
ATOM 4714 C CA . PHE B 1 207 ? 5.754 -24.562 -25.734 1 97.31 207 PHE B CA 1
ATOM 4715 C C . PHE B 1 207 ? 5.355 -25.875 -26.406 1 97.31 207 PHE B C 1
ATOM 4717 O O . PHE B 1 207 ? 5.496 -26.953 -25.812 1 97.31 207 PHE B O 1
ATOM 4724 N N . GLU B 1 208 ? 4.898 -25.828 -27.594 1 95.94 208 GLU B N 1
ATOM 4725 C CA . GLU B 1 208 ? 4.383 -27 -28.297 1 95.94 208 GLU B CA 1
ATOM 4726 C C . GLU B 1 208 ? 5.488 -28.016 -28.562 1 95.94 208 GLU B C 1
ATOM 4728 O O . GLU B 1 208 ? 5.312 -29.219 -28.312 1 95.94 208 GLU B O 1
ATOM 4733 N N . GLN B 1 209 ? 6.609 -27.562 -29.047 1 97.31 209 GLN B N 1
ATOM 4734 C CA . GLN B 1 209 ? 7.73 -28.453 -29.344 1 97.31 209 GLN B CA 1
ATOM 4735 C C . GLN B 1 209 ? 8.234 -29.141 -28.094 1 97.31 209 GLN B C 1
ATOM 4737 O O . GLN B 1 209 ? 8.516 -30.344 -28.109 1 97.31 209 GLN B O 1
ATOM 4742 N N . THR B 1 210 ? 8.367 -28.344 -27.062 1 98.12 210 THR B N 1
ATOM 4743 C CA . THR B 1 210 ? 8.852 -28.906 -25.797 1 98.12 210 THR B CA 1
ATOM 4744 C C . THR B 1 210 ? 7.852 -29.906 -25.234 1 98.12 210 THR B C 1
ATOM 4746 O O . THR B 1 210 ? 8.242 -30.922 -24.656 1 98.12 210 THR B O 1
ATOM 4749 N N . LEU B 1 211 ? 6.59 -29.609 -25.375 1 97.88 211 LEU B N 1
ATOM 4750 C CA . LEU B 1 211 ? 5.539 -30.5 -24.891 1 97.88 211 LEU B CA 1
ATOM 4751 C C . LEU B 1 211 ? 5.578 -31.828 -25.641 1 97.88 211 LEU B C 1
ATOM 4753 O O . LEU B 1 211 ? 5.422 -32.906 -25.047 1 97.88 211 LEU B O 1
ATOM 4757 N N . ASP B 1 212 ? 5.793 -31.766 -26.938 1 97.81 212 ASP B N 1
ATOM 4758 C CA . ASP B 1 212 ? 5.922 -32.969 -27.75 1 97.81 212 ASP B CA 1
ATOM 4759 C C . ASP B 1 212 ? 7.133 -33.781 -27.312 1 97.81 212 ASP B C 1
ATOM 4761 O O . ASP B 1 212 ? 7.055 -35.031 -27.219 1 97.81 212 ASP B O 1
ATOM 4765 N N . ALA B 1 213 ? 8.195 -33.125 -27.109 1 97.88 213 ALA B N 1
ATOM 4766 C CA . ALA B 1 213 ? 9.398 -33.812 -26.641 1 97.88 213 ALA B CA 1
ATOM 4767 C C . ALA B 1 213 ? 9.172 -34.438 -25.266 1 97.88 213 ALA B C 1
ATOM 4769 O O . ALA B 1 213 ? 9.672 -35.531 -25 1 97.88 213 ALA B O 1
ATOM 4770 N N . ALA B 1 214 ? 8.453 -33.781 -24.406 1 98.25 214 ALA B N 1
ATOM 4771 C CA . ALA B 1 214 ? 8.133 -34.312 -23.094 1 98.25 214 ALA B CA 1
ATOM 4772 C C . ALA B 1 214 ? 7.293 -35.562 -23.188 1 98.25 214 ALA B C 1
ATOM 4774 O O . ALA B 1 214 ? 7.504 -36.531 -22.438 1 98.25 214 ALA B O 1
ATOM 4775 N N . GLN B 1 215 ? 6.371 -35.562 -24.125 1 97.94 215 GLN B N 1
ATOM 4776 C CA . GLN B 1 215 ? 5.508 -36.719 -24.344 1 97.94 215 GLN B CA 1
ATOM 4777 C C . GLN B 1 215 ? 6.332 -37.969 -24.641 1 97.94 215 GLN B C 1
ATOM 4779 O O . GLN B 1 215 ? 5.953 -39.062 -24.25 1 97.94 215 GLN B O 1
ATOM 4784 N N . GLU B 1 216 ? 7.434 -37.812 -25.203 1 96.94 216 GLU B N 1
ATOM 4785 C CA . GLU B 1 216 ? 8.266 -38.906 -25.656 1 96.94 216 GLU B CA 1
ATOM 4786 C C . GLU B 1 216 ? 8.953 -39.594 -24.484 1 96.94 216 GLU B C 1
ATOM 4788 O O . GLU B 1 216 ? 9.438 -40.719 -24.609 1 96.94 216 GLU B O 1
ATOM 4793 N N . ILE B 1 217 ? 9.016 -38.938 -23.391 1 96.5 217 ILE B N 1
ATOM 4794 C CA . ILE B 1 217 ? 9.781 -39.562 -22.297 1 96.5 217 ILE B CA 1
ATOM 4795 C C . ILE B 1 217 ? 8.852 -39.906 -21.141 1 96.5 217 ILE B C 1
ATOM 4797 O O . ILE B 1 217 ? 9.305 -40.156 -20.016 1 96.5 217 ILE B O 1
ATOM 4801 N N . VAL B 1 218 ? 7.578 -39.906 -21.344 1 97.56 218 VAL B N 1
ATOM 4802 C CA . VAL B 1 218 ? 6.594 -40.219 -20.312 1 97.56 218 VAL B CA 1
ATOM 4803 C C . VAL B 1 218 ? 6.77 -41.656 -19.875 1 97.56 218 VAL B C 1
ATOM 4805 O O . VAL B 1 218 ? 6.863 -42.562 -20.703 1 97.56 218 VAL B O 1
ATOM 4808 N N . LEU B 1 219 ? 6.727 -41.875 -18.562 1 96.44 219 LEU B N 1
ATOM 4809 C CA . LEU B 1 219 ? 7.004 -43.219 -18.016 1 96.44 219 LEU B CA 1
ATOM 4810 C C . LEU B 1 219 ? 5.805 -43.719 -17.234 1 96.44 219 LEU B C 1
ATOM 4812 O O . LEU B 1 219 ? 5.703 -44.938 -16.984 1 96.44 219 LEU B O 1
ATOM 4816 N N . ASN B 1 220 ? 4.973 -42.906 -16.75 1 96.75 220 ASN B N 1
ATOM 4817 C CA . ASN B 1 220 ? 3.883 -43.312 -15.859 1 96.75 220 ASN B CA 1
ATOM 4818 C C . ASN B 1 220 ? 2.697 -42.344 -15.977 1 96.75 220 ASN B C 1
ATOM 4820 O O . ASN B 1 220 ? 2.756 -41.375 -16.719 1 96.75 220 ASN B O 1
ATOM 4824 N N . ASP B 1 221 ? 1.667 -42.656 -15.219 1 97.12 221 ASP B N 1
ATOM 4825 C CA . ASP B 1 221 ? 0.415 -41.906 -15.32 1 97.12 221 ASP B CA 1
ATOM 4826 C C . ASP B 1 221 ? 0.581 -40.469 -14.797 1 97.12 221 ASP B C 1
ATOM 4828 O O . ASP B 1 221 ? -0.059 -39.562 -15.305 1 97.12 221 ASP B O 1
ATOM 4832 N N . GLN B 1 222 ? 1.401 -40.344 -13.844 1 96.31 222 GLN B N 1
ATOM 4833 C CA . GLN B 1 222 ? 1.628 -39.031 -13.273 1 96.31 222 GLN B CA 1
ATOM 4834 C C . GLN B 1 222 ? 2.23 -38.094 -14.305 1 96.31 222 GLN B C 1
ATOM 4836 O O . GLN B 1 222 ? 1.781 -36.938 -14.438 1 96.31 222 GLN B O 1
ATOM 4841 N N . MET B 1 223 ? 3.217 -38.531 -15.008 1 97.38 223 MET B N 1
ATOM 4842 C CA . MET B 1 223 ? 3.846 -37.75 -16.062 1 97.38 223 MET B CA 1
ATOM 4843 C C . MET B 1 223 ? 2.865 -37.5 -17.203 1 97.38 223 MET B C 1
ATOM 4845 O O . MET B 1 223 ? 2.805 -36.406 -17.75 1 97.38 223 MET B O 1
ATOM 4849 N N . GLN B 1 224 ? 2.076 -38.5 -17.5 1 97.94 224 GLN B N 1
ATOM 4850 C CA . GLN B 1 224 ? 1.091 -38.375 -18.562 1 97.94 224 GLN B CA 1
ATOM 4851 C C . GLN B 1 224 ? 0.046 -37.312 -18.203 1 97.94 224 GLN B C 1
ATOM 4853 O O . GLN B 1 224 ? -0.349 -36.5 -19.062 1 97.94 224 GLN B O 1
ATOM 4858 N N . ASN B 1 225 ? -0.44 -37.375 -16.984 1 96.81 225 ASN B N 1
ATOM 4859 C CA . ASN B 1 225 ? -1.406 -36.406 -16.531 1 96.81 225 ASN B CA 1
ATOM 4860 C C . ASN B 1 225 ? -0.849 -34.969 -16.625 1 96.81 225 ASN B C 1
ATOM 4862 O O . ASN B 1 225 ? -1.565 -34.031 -17 1 96.81 225 ASN B O 1
ATOM 4866 N N . ALA B 1 226 ? 0.419 -34.844 -16.266 1 97.25 226 ALA B N 1
ATOM 4867 C CA . ALA B 1 226 ? 1.075 -33.531 -16.359 1 97.25 226 ALA B CA 1
ATOM 4868 C C . ALA B 1 226 ? 1.093 -33.031 -17.797 1 97.25 226 ALA B C 1
ATOM 4870 O O . ALA B 1 226 ? 0.754 -31.875 -18.062 1 97.25 226 ALA B O 1
ATOM 4871 N N . VAL B 1 227 ? 1.432 -33.875 -18.734 1 97.94 227 VAL B N 1
ATOM 4872 C CA . VAL B 1 227 ? 1.486 -33.5 -20.141 1 97.94 227 VAL B CA 1
ATOM 4873 C C . VAL B 1 227 ? 0.088 -33.156 -20.641 1 97.94 227 VAL B C 1
ATOM 4875 O O . VAL B 1 227 ? -0.081 -32.188 -21.391 1 97.94 227 VAL B O 1
ATOM 4878 N N . SER B 1 228 ? -0.881 -33.875 -20.203 1 96.44 228 SER B N 1
ATOM 4879 C CA . SER B 1 228 ? -2.26 -33.625 -20.609 1 96.44 228 SER B CA 1
ATOM 4880 C C . SER B 1 228 ? -2.744 -32.281 -20.109 1 96.44 228 SER B C 1
ATOM 4882 O O . SER B 1 228 ? -3.422 -31.547 -20.828 1 96.44 228 SER B O 1
ATOM 4884 N N . GLU B 1 229 ? -2.4 -31.984 -18.891 1 96.19 229 GLU B N 1
ATOM 4885 C CA . GLU B 1 229 ? -2.781 -30.688 -18.328 1 96.19 229 GLU B CA 1
ATOM 4886 C C . GLU B 1 229 ? -2.119 -29.547 -19.078 1 96.19 229 GLU B C 1
ATOM 4888 O O . GLU B 1 229 ? -2.764 -28.531 -19.375 1 96.19 229 GLU B O 1
ATOM 4893 N N . LEU B 1 230 ? -0.882 -29.719 -19.391 1 97.81 230 LEU B N 1
ATOM 4894 C CA . LEU B 1 230 ? -0.146 -28.703 -20.125 1 97.81 230 LEU B CA 1
ATOM 4895 C C . LEU B 1 230 ? -0.69 -28.547 -21.531 1 97.81 230 LEU B C 1
ATOM 4897 O O . LEU B 1 230 ? -0.723 -27.438 -22.078 1 97.81 230 LEU B O 1
ATOM 4901 N N . ARG B 1 231 ? -1.052 -29.625 -22.109 1 95.88 231 ARG B N 1
ATOM 4902 C CA . ARG B 1 231 ? -1.63 -29.578 -23.453 1 95.88 231 ARG B CA 1
ATOM 4903 C C . ARG B 1 231 ? -2.947 -28.812 -23.453 1 95.88 231 ARG B C 1
ATOM 4905 O O . ARG B 1 231 ? -3.199 -28 -24.344 1 95.88 231 ARG B O 1
ATOM 4912 N N . ALA B 1 232 ? -3.779 -29.094 -22.469 1 93.25 232 ALA B N 1
ATOM 4913 C CA . ALA B 1 232 ? -5.035 -28.375 -22.344 1 93.25 232 ALA B CA 1
ATOM 4914 C C . ALA B 1 232 ? -4.785 -26.875 -22.188 1 93.25 232 ALA B C 1
ATOM 4916 O O . ALA B 1 232 ? -5.496 -26.047 -22.781 1 93.25 232 ALA B O 1
ATOM 4917 N N . LEU B 1 233 ? -3.838 -26.547 -21.375 1 96 233 LEU B N 1
ATOM 4918 C CA . LEU B 1 233 ? -3.463 -25.156 -21.172 1 96 233 LEU B CA 1
ATOM 4919 C C . LEU B 1 233 ? -3.002 -24.531 -22.484 1 96 233 LEU B C 1
ATOM 4921 O O . LEU B 1 233 ? -3.432 -23.422 -22.828 1 96 233 LEU B O 1
ATOM 4925 N N . PHE B 1 234 ? -2.146 -25.203 -23.219 1 95.25 234 PHE B N 1
ATOM 4926 C CA . PHE B 1 234 ? -1.618 -24.719 -24.484 1 95.25 234 PHE B CA 1
ATOM 4927 C C . PHE B 1 234 ? -2.746 -24.453 -25.484 1 95.25 234 PHE B C 1
ATOM 4929 O O . PHE B 1 234 ? -2.768 -23.422 -26.156 1 95.25 234 PHE B O 1
ATOM 4936 N N . GLU B 1 235 ? -3.672 -25.328 -25.547 1 93.38 235 GLU B N 1
ATOM 4937 C CA . GLU B 1 235 ? -4.789 -25.203 -26.484 1 93.38 235 GLU B CA 1
ATOM 4938 C C . GLU B 1 235 ? -5.609 -23.953 -26.188 1 93.38 235 GLU B C 1
ATOM 4940 O O . GLU B 1 235 ? -6.117 -23.297 -27.109 1 93.38 235 GLU B O 1
ATOM 4945 N N . ALA B 1 236 ? -5.695 -23.656 -24.969 1 91.75 236 ALA B N 1
ATOM 4946 C CA . ALA B 1 236 ? -6.492 -22.5 -24.562 1 91.75 236 ALA B CA 1
ATOM 4947 C C . ALA B 1 236 ? -5.754 -21.203 -24.859 1 91.75 236 ALA B C 1
ATOM 4949 O O . ALA B 1 236 ? -6.379 -20.172 -25.125 1 91.75 236 ALA B O 1
ATOM 4950 N N . LEU B 1 237 ? -4.391 -21.25 -24.844 1 93.44 237 LEU B N 1
ATOM 4951 C CA . LEU B 1 237 ? -3.631 -20 -24.859 1 93.44 237 LEU B CA 1
ATOM 4952 C C . LEU B 1 237 ? -3.006 -19.766 -26.234 1 93.44 237 LEU B C 1
ATOM 4954 O O . LEU B 1 237 ? -2.604 -18.656 -26.547 1 93.44 237 LEU B O 1
ATOM 4958 N N . LYS B 1 238 ? -2.941 -20.766 -27.094 1 92 238 LYS B N 1
ATOM 4959 C CA . LYS B 1 238 ? -2.195 -20.688 -28.344 1 92 238 LYS B CA 1
ATOM 4960 C C . LYS B 1 238 ? -2.812 -19.672 -29.297 1 92 238 LYS B C 1
ATOM 4962 O O . LYS B 1 238 ? -2.121 -19.125 -30.156 1 92 238 LYS B O 1
ATOM 4967 N N . ASN B 1 239 ? -4.098 -19.344 -29.141 1 87.19 239 ASN B N 1
ATOM 4968 C CA . ASN B 1 239 ? -4.754 -18.406 -30.062 1 87.19 239 ASN B CA 1
ATOM 4969 C C . ASN B 1 239 ? -4.973 -17.047 -29.406 1 87.19 239 ASN B C 1
ATOM 4971 O O . ASN B 1 239 ? -5.68 -16.203 -29.953 1 87.19 239 ASN B O 1
ATOM 4975 N N . THR B 1 240 ? -4.43 -16.859 -28.281 1 88.56 240 THR B N 1
ATOM 4976 C CA . THR B 1 240 ? -4.516 -15.57 -27.625 1 88.56 240 THR B CA 1
ATOM 4977 C C . THR B 1 240 ? -3.354 -14.672 -28.031 1 88.56 240 THR B C 1
ATOM 4979 O O . THR B 1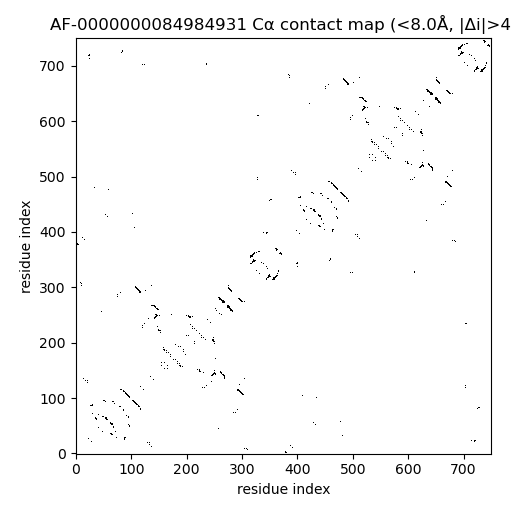 240 ? -2.436 -15.109 -28.719 1 88.56 240 THR B O 1
ATOM 4982 N N . GLU B 1 241 ? -3.404 -13.445 -27.641 1 88.44 241 GLU B N 1
ATOM 4983 C CA . GLU B 1 241 ? -2.352 -12.484 -27.938 1 88.44 241 GLU B CA 1
ATOM 4984 C C . GLU B 1 241 ? -1.061 -12.82 -27.203 1 88.44 241 GLU B C 1
ATOM 4986 O O . GLU B 1 241 ? -0 -12.273 -27.5 1 88.44 241 GLU B O 1
ATOM 4991 N N . PHE B 1 242 ? -1.114 -13.914 -26.375 1 92.88 242 PHE B N 1
ATOM 4992 C CA . PHE B 1 242 ? 0.037 -14.211 -25.531 1 92.88 242 PHE B CA 1
ATOM 4993 C C . PHE B 1 242 ? 0.718 -15.5 -26 1 92.88 242 PHE B C 1
ATOM 4995 O O . PHE B 1 242 ? 1.619 -16 -25.312 1 92.88 242 PHE B O 1
ATOM 5002 N N . ALA B 1 243 ? 0.352 -15.938 -27.125 1 92.19 243 ALA B N 1
ATOM 5003 C CA . ALA B 1 243 ? 0.844 -17.219 -27.609 1 92.19 243 ALA B CA 1
ATOM 5004 C C . ALA B 1 243 ? 2.369 -17.234 -27.688 1 92.19 243 ALA B C 1
ATOM 5006 O O . ALA B 1 243 ? 3.002 -18.25 -27.391 1 92.19 243 ALA B O 1
ATOM 5007 N N . ASP B 1 244 ? 2.949 -16.109 -27.984 1 94.38 244 ASP B N 1
ATOM 5008 C CA . ASP B 1 244 ? 4.395 -16.047 -28.188 1 94.38 244 ASP B CA 1
ATOM 5009 C C . ASP B 1 244 ? 5.109 -15.703 -26.875 1 94.38 244 ASP B C 1
ATOM 5011 O O . ASP B 1 244 ? 6.34 -15.68 -26.828 1 94.38 244 ASP B O 1
ATOM 5015 N N . ASN B 1 245 ? 4.406 -15.492 -25.797 1 97.31 245 ASN B N 1
ATOM 5016 C CA . ASN B 1 245 ? 4.992 -15.078 -24.531 1 97.31 245 ASN B CA 1
ATOM 5017 C C . ASN B 1 245 ? 5.109 -16.234 -23.547 1 97.31 245 ASN B C 1
ATOM 5019 O O . ASN B 1 245 ? 5.551 -16.062 -22.422 1 97.31 245 ASN B O 1
ATOM 5023 N N . ILE B 1 246 ? 4.707 -17.438 -24 1 97.81 246 ILE B N 1
ATOM 5024 C CA . ILE B 1 246 ? 4.707 -18.578 -23.094 1 97.81 246 ILE B CA 1
ATOM 5025 C C . ILE B 1 246 ? 5.734 -19.609 -23.547 1 97.81 246 ILE B C 1
ATOM 5027 O O . ILE B 1 246 ? 5.91 -19.828 -24.75 1 97.81 246 ILE B O 1
ATOM 5031 N N . ARG B 1 247 ? 6.438 -20.172 -22.625 1 97.88 247 ARG B N 1
ATOM 5032 C CA . ARG B 1 247 ? 7.41 -21.234 -22.859 1 97.88 247 ARG B CA 1
ATOM 5033 C C . ARG B 1 247 ? 7.312 -22.328 -21.781 1 97.88 247 ARG B C 1
ATOM 5035 O O . ARG B 1 247 ? 6.707 -22.109 -20.734 1 97.88 247 ARG B O 1
ATOM 5042 N N . LEU B 1 248 ? 7.758 -23.453 -22.156 1 97.81 248 LEU B N 1
ATOM 5043 C CA . LEU B 1 248 ? 7.926 -24.531 -21.172 1 97.81 248 LEU B CA 1
ATOM 5044 C C . LEU B 1 248 ? 9.383 -24.641 -20.75 1 97.81 248 LEU B C 1
ATOM 5046 O O . LEU B 1 248 ? 10.297 -24.5 -21.562 1 97.81 248 LEU B O 1
ATOM 5050 N N . ASP B 1 249 ? 9.586 -24.812 -19.484 1 96.94 249 ASP B N 1
ATOM 5051 C CA . ASP B 1 249 ? 10.914 -25.031 -18.922 1 96.94 249 ASP B CA 1
ATOM 5052 C C . ASP B 1 249 ? 10.859 -25.938 -17.703 1 96.94 249 ASP B C 1
ATOM 5054 O O . ASP B 1 249 ? 10.672 -25.453 -16.578 1 96.94 249 ASP B O 1
ATOM 5058 N N . PHE B 1 250 ? 11.156 -27.188 -17.891 1 95.75 250 PHE B N 1
ATOM 5059 C CA . PHE B 1 250 ? 10.992 -28.172 -16.828 1 95.75 250 PHE B CA 1
ATOM 5060 C C . PHE B 1 250 ? 12.125 -28.062 -15.812 1 95.75 250 PHE B C 1
ATOM 5062 O O . PHE B 1 250 ? 12.141 -28.781 -14.812 1 95.75 250 PHE B O 1
ATOM 5069 N N . SER B 1 251 ? 13.047 -27.109 -16.047 1 92.75 251 SER B N 1
ATOM 5070 C CA . SER B 1 251 ? 14.086 -26.875 -15.055 1 92.75 251 SER B CA 1
ATOM 5071 C C . SER B 1 251 ? 13.57 -26 -13.914 1 92.75 251 SER B C 1
ATOM 5073 O O . SER B 1 251 ? 14.219 -25.875 -12.867 1 92.75 251 SER B O 1
ATOM 5075 N N . ILE B 1 252 ? 12.422 -25.359 -14.164 1 91.56 252 ILE B N 1
ATOM 5076 C CA . ILE B 1 252 ? 11.789 -24.609 -13.078 1 91.56 252 ILE B CA 1
ATOM 5077 C C . ILE B 1 252 ? 11.227 -25.578 -12.039 1 91.56 252 ILE B C 1
ATOM 5079 O O . ILE B 1 252 ? 10.148 -26.156 -12.242 1 91.56 252 ILE B O 1
ATOM 5083 N N . ILE B 1 253 ? 11.945 -25.797 -11 1 83.06 253 ILE B N 1
ATOM 5084 C CA . ILE B 1 253 ? 11.609 -26.766 -9.961 1 83.06 253 ILE B CA 1
ATOM 5085 C C . ILE B 1 253 ? 11.625 -26.094 -8.594 1 83.06 253 ILE B C 1
ATOM 5087 O O . ILE B 1 253 ? 11.648 -26.766 -7.562 1 83.06 253 ILE B O 1
ATOM 5091 N N . ASN B 1 254 ? 11.336 -24.891 -8.5 1 67.12 254 ASN B N 1
ATOM 5092 C CA . ASN B 1 254 ? 11.461 -24.203 -7.219 1 67.12 254 ASN B CA 1
ATOM 5093 C C . ASN B 1 254 ? 10.359 -24.625 -6.25 1 67.12 254 ASN B C 1
ATOM 5095 O O . ASN B 1 254 ? 9.227 -24.875 -6.66 1 67.12 254 ASN B O 1
ATOM 5099 N N . ASP B 1 255 ? 10.797 -24.891 -5.043 1 68.12 255 ASP B N 1
ATOM 5100 C CA . ASP B 1 255 ? 9.977 -25.172 -3.869 1 68.12 255 ASP B CA 1
ATOM 5101 C C . ASP B 1 255 ? 9.164 -26.453 -4.051 1 68.12 255 ASP B C 1
ATOM 5103 O O . ASP B 1 255 ? 7.934 -26.422 -3.998 1 68.12 255 ASP B O 1
ATOM 5107 N N . VAL B 1 256 ? 9.797 -27.516 -4.25 1 64.31 256 VAL B N 1
ATOM 5108 C CA . VAL B 1 256 ? 9.227 -28.828 -4.559 1 64.31 256 VAL B CA 1
ATOM 5109 C C . VAL B 1 256 ? 8.227 -29.234 -3.477 1 64.31 256 VAL B C 1
ATOM 5111 O O . VAL B 1 256 ? 7.258 -29.938 -3.752 1 64.31 256 VAL B O 1
ATOM 5114 N N . ASN B 1 257 ? 8.43 -28.719 -2.443 1 73.25 257 ASN B N 1
ATOM 5115 C CA . ASN B 1 257 ? 7.512 -29.047 -1.354 1 73.25 257 ASN B CA 1
ATOM 5116 C C . ASN B 1 257 ? 6.273 -28.156 -1.384 1 73.25 257 ASN B C 1
ATOM 5118 O O . ASN B 1 257 ? 5.246 -28.5 -0.793 1 73.25 257 ASN B O 1
ATOM 5122 N N . TYR B 1 258 ? 6.398 -27.203 -2.104 1 81.81 258 TYR B N 1
ATOM 5123 C CA . TYR B 1 258 ? 5.332 -26.203 -2.104 1 81.81 258 TYR B CA 1
ATOM 5124 C C . TYR B 1 258 ? 4.371 -26.438 -3.262 1 81.81 258 TYR B C 1
ATOM 5126 O O . TYR B 1 258 ? 3.164 -26.594 -3.055 1 81.81 258 TYR B O 1
ATOM 5134 N N . TYR B 1 259 ? 4.922 -26.734 -4.359 1 88.25 259 TYR B N 1
ATOM 5135 C CA . TYR B 1 259 ? 4.094 -26.891 -5.551 1 88.25 259 TYR B CA 1
ATOM 5136 C C . TYR B 1 259 ? 3.941 -28.344 -5.934 1 88.25 259 TYR B C 1
ATOM 5138 O O . TYR B 1 259 ? 4.887 -29.125 -5.812 1 88.25 259 TYR B O 1
ATOM 5146 N N . ASN B 1 260 ? 2.771 -28.812 -6.457 1 91.06 260 ASN B N 1
ATOM 5147 C CA . ASN B 1 260 ? 2.543 -30.188 -6.852 1 91.06 260 ASN B CA 1
ATOM 5148 C C . ASN B 1 260 ? 1.98 -30.297 -8.266 1 91.06 260 ASN B C 1
ATOM 5150 O O . ASN B 1 260 ? 1.599 -31.375 -8.719 1 91.06 260 ASN B O 1
ATOM 5154 N N . GLY B 1 261 ? 1.861 -29.312 -8.984 1 94.62 261 GLY B N 1
ATOM 5155 C CA . GLY B 1 261 ? 1.348 -29.234 -10.344 1 94.62 261 GLY B CA 1
ATOM 5156 C C . GLY B 1 261 ? 2.047 -28.188 -11.188 1 94.62 261 GLY B C 1
ATOM 5157 O O . GLY B 1 261 ? 3.277 -28.156 -11.258 1 94.62 261 GLY B O 1
ATOM 5158 N N . ILE B 1 262 ? 1.246 -27.453 -11.844 1 96.56 262 ILE B N 1
ATOM 5159 C CA . ILE B 1 262 ? 1.77 -26.391 -12.695 1 96.56 262 ILE B CA 1
ATOM 5160 C C . ILE B 1 262 ? 2.498 -25.359 -11.844 1 96.56 262 ILE B C 1
ATOM 5162 O O . ILE B 1 262 ? 2.031 -25 -10.758 1 96.56 262 ILE B O 1
ATOM 5166 N N . ILE B 1 263 ? 3.678 -24.969 -12.242 1 96.69 263 ILE B N 1
ATOM 5167 C CA . ILE B 1 263 ? 4.461 -23.891 -11.656 1 96.69 263 ILE B CA 1
ATOM 5168 C C . ILE B 1 263 ? 4.93 -22.938 -12.75 1 96.69 263 ILE B C 1
ATOM 5170 O O . ILE B 1 263 ? 5.137 -23.344 -13.891 1 96.69 263 ILE B O 1
ATOM 5174 N N . PHE B 1 264 ? 5.004 -21.688 -12.422 1 97.12 264 PHE B N 1
ATOM 5175 C CA . PHE B 1 264 ? 5.363 -20.75 -13.477 1 97.12 264 PHE B CA 1
ATOM 5176 C C . PHE B 1 264 ? 6.059 -19.531 -12.898 1 97.12 264 PHE B C 1
ATOM 5178 O O . PHE B 1 264 ? 5.863 -19.188 -11.727 1 97.12 264 PHE B O 1
ATOM 5185 N N . ARG B 1 265 ? 6.879 -18.938 -13.742 1 96.62 265 ARG B N 1
ATOM 5186 C CA . ARG B 1 265 ? 7.613 -17.703 -13.445 1 96.62 265 ARG B CA 1
ATOM 5187 C C . ARG B 1 265 ? 7.531 -16.719 -14.609 1 96.62 265 ARG B C 1
ATOM 5189 O O . ARG B 1 265 ? 7.578 -17.125 -15.773 1 96.62 265 ARG B O 1
ATOM 5196 N N . GLY B 1 266 ? 7.348 -15.5 -14.25 1 96.62 266 GLY B N 1
ATOM 5197 C CA . GLY B 1 266 ? 7.258 -14.453 -15.25 1 96.62 266 GLY B CA 1
ATOM 5198 C C . GLY B 1 266 ? 8.438 -13.5 -15.219 1 96.62 266 GLY B C 1
ATOM 5199 O O . GLY B 1 266 ? 8.898 -13.102 -14.141 1 96.62 266 GLY B O 1
ATOM 5200 N N . TYR B 1 267 ? 8.844 -13.172 -16.453 1 95.12 267 TYR B N 1
ATOM 5201 C CA . TYR B 1 267 ? 9.992 -12.281 -16.641 1 95.12 267 TYR B CA 1
ATOM 5202 C C . TYR B 1 267 ? 9.625 -11.094 -17.516 1 95.12 267 TYR B C 1
ATOM 5204 O O . TYR B 1 267 ? 8.836 -11.227 -18.453 1 95.12 267 TYR B O 1
ATOM 5212 N N . VAL B 1 268 ? 10.133 -10.008 -17.109 1 91.69 268 VAL B N 1
ATOM 5213 C CA . VAL B 1 268 ? 10 -8.797 -17.922 1 91.69 268 VAL B CA 1
ATOM 5214 C C . VAL B 1 268 ? 11.367 -8.375 -18.438 1 91.69 268 VAL B C 1
ATOM 5216 O O . VAL B 1 268 ? 12.383 -8.555 -17.766 1 91.69 268 VAL B O 1
ATOM 5219 N N . GLU B 1 269 ? 11.328 -7.805 -19.594 1 88.62 269 GLU B N 1
ATOM 5220 C CA . GLU B 1 269 ? 12.586 -7.371 -20.203 1 88.62 269 GLU B CA 1
ATOM 5221 C C . GLU B 1 269 ? 13.32 -6.375 -19.312 1 88.62 269 GLU B C 1
ATOM 5223 O O . GLU B 1 269 ? 12.695 -5.492 -18.719 1 88.62 269 GLU B O 1
ATOM 5228 N N . ASN B 1 270 ? 14.594 -6.484 -19.141 1 82.5 270 ASN B N 1
ATOM 5229 C CA . ASN B 1 270 ? 15.5 -5.59 -18.438 1 82.5 270 ASN B CA 1
ATOM 5230 C C . ASN B 1 270 ? 15.398 -5.758 -16.922 1 82.5 270 ASN B C 1
ATOM 5232 O O . ASN B 1 270 ? 15.898 -4.93 -16.156 1 82.5 270 ASN B O 1
ATOM 5236 N N . VAL B 1 271 ? 14.648 -6.711 -16.531 1 85 271 VAL B N 1
ATOM 5237 C CA . VAL B 1 271 ? 14.641 -7.074 -15.125 1 85 271 VAL B CA 1
ATOM 5238 C C . VAL B 1 271 ? 15.305 -8.438 -14.938 1 85 271 VAL B C 1
ATOM 5240 O O . VAL B 1 271 ? 14.867 -9.43 -15.531 1 85 271 VAL B O 1
ATOM 5243 N N . PRO B 1 272 ? 16.328 -8.461 -14.195 1 82.88 272 PRO B N 1
ATOM 5244 C CA . PRO B 1 272 ? 17.125 -9.688 -14.117 1 82.88 272 PRO B CA 1
ATOM 5245 C C . PRO B 1 272 ? 16.422 -10.805 -13.344 1 82.88 272 PRO B C 1
ATOM 5247 O O . PRO B 1 272 ? 16.781 -11.977 -13.492 1 82.88 272 PRO B O 1
ATOM 5250 N N . ARG B 1 273 ? 15.484 -10.531 -12.57 1 88 273 ARG B N 1
ATOM 5251 C CA . ARG B 1 273 ? 14.805 -11.539 -11.766 1 88 273 ARG B CA 1
ATOM 5252 C C . ARG B 1 273 ? 13.352 -11.695 -12.195 1 88 273 ARG B C 1
ATOM 5254 O O . ARG B 1 273 ? 12.789 -10.82 -12.852 1 88 273 ARG B O 1
ATOM 5261 N N . ALA B 1 274 ? 12.82 -12.844 -11.82 1 92.31 274 ALA B N 1
ATOM 5262 C CA . ALA B 1 274 ? 11.391 -13.039 -12.07 1 92.31 274 ALA B CA 1
ATOM 5263 C C . ALA B 1 274 ? 10.555 -12.016 -11.297 1 92.31 274 ALA B C 1
ATOM 5265 O O . ALA B 1 274 ? 10.82 -11.758 -10.117 1 92.31 274 ALA B O 1
ATOM 5266 N N . VAL B 1 275 ? 9.578 -11.438 -11.945 1 93.25 275 VAL B N 1
ATOM 5267 C CA . VAL B 1 275 ? 8.734 -10.445 -11.289 1 93.25 275 VAL B CA 1
ATOM 5268 C C . VAL B 1 275 ? 7.422 -11.094 -10.859 1 93.25 275 VAL B C 1
ATOM 5270 O O . VAL B 1 275 ? 6.629 -10.477 -10.141 1 93.25 275 VAL B O 1
ATOM 5273 N N . LEU B 1 276 ? 7.207 -12.32 -11.352 1 96.06 276 LEU B N 1
ATOM 5274 C CA . LEU B 1 276 ? 5.996 -13.07 -11.039 1 96.06 276 LEU B CA 1
ATOM 5275 C C . LEU B 1 276 ? 6.312 -14.547 -10.812 1 96.06 276 LEU B C 1
ATOM 5277 O O . LEU B 1 276 ? 7.113 -15.133 -11.539 1 96.06 276 LEU B O 1
ATOM 5281 N N . ALA B 1 277 ? 5.742 -15.133 -9.781 1 95.19 277 ALA B N 1
ATOM 5282 C CA . ALA B 1 277 ? 5.891 -16.562 -9.508 1 95.19 277 ALA B CA 1
ATOM 5283 C C . ALA B 1 277 ? 4.605 -17.141 -8.93 1 95.19 277 ALA B C 1
ATOM 5285 O O . ALA B 1 277 ? 3.936 -16.5 -8.117 1 95.19 277 ALA B O 1
ATOM 5286 N N . GLY B 1 278 ? 4.277 -18.328 -9.375 1 95.81 278 GLY B N 1
ATOM 5287 C CA . GLY B 1 278 ? 3.08 -18.984 -8.875 1 95.81 278 GLY B CA 1
ATOM 5288 C C . GLY B 1 278 ? 3.016 -20.453 -9.234 1 95.81 278 GLY B C 1
ATOM 5289 O O . GLY B 1 278 ? 3.977 -21.016 -9.773 1 95.81 278 GLY B O 1
ATOM 5290 N N . GLY B 1 279 ? 1.913 -21.031 -8.828 1 96.56 279 GLY B N 1
ATOM 5291 C CA . GLY B 1 279 ? 1.698 -22.438 -9.102 1 96.56 279 GLY B CA 1
ATOM 5292 C C . GLY B 1 279 ? 0.584 -23.047 -8.273 1 96.56 279 GLY B C 1
ATOM 5293 O O . GLY B 1 279 ? -0.074 -22.359 -7.5 1 96.56 279 GLY B O 1
ATOM 5294 N N . ARG B 1 280 ? 0.401 -24.297 -8.625 1 96.75 280 ARG B N 1
ATOM 5295 C CA . ARG B 1 280 ? -0.572 -25.078 -7.879 1 96.75 280 ARG B CA 1
ATOM 5296 C C . ARG B 1 280 ? 0.049 -25.656 -6.613 1 96.75 280 ARG B C 1
ATOM 5298 O O . ARG B 1 280 ? 1.135 -26.25 -6.656 1 96.75 280 ARG B O 1
ATOM 5305 N N . TYR B 1 281 ? -0.654 -25.547 -5.418 1 95.31 281 TYR B N 1
ATOM 5306 C CA . TYR B 1 281 ? -0.04 -25.906 -4.145 1 95.31 281 TYR B CA 1
ATOM 5307 C C . TYR B 1 281 ? -1.032 -26.641 -3.25 1 95.31 281 TYR B C 1
ATOM 5309 O O . TYR B 1 281 ? -1.229 -26.266 -2.092 1 95.31 281 TYR B O 1
ATOM 5317 N N . ASP B 1 282 ? -1.481 -27.781 -3.66 1 94.81 282 ASP B N 1
ATOM 5318 C CA . ASP B 1 282 ? -2.479 -28.578 -2.949 1 94.81 282 ASP B CA 1
ATOM 5319 C C . ASP B 1 282 ? -1.926 -29.094 -1.625 1 94.81 282 ASP B C 1
ATOM 5321 O O . ASP B 1 282 ? -2.684 -29.359 -0.689 1 94.81 282 ASP B O 1
ATOM 5325 N N . ASN B 1 283 ? -0.634 -29.281 -1.555 1 91.69 283 ASN B N 1
ATOM 5326 C CA . ASN B 1 283 ? -0.038 -29.828 -0.342 1 91.69 283 ASN B CA 1
ATOM 5327 C C . ASN B 1 283 ? -0.256 -28.906 0.856 1 91.69 283 ASN B C 1
ATOM 5329 O O . ASN B 1 283 ? -0.395 -29.375 1.987 1 91.69 283 ASN B O 1
ATOM 5333 N N . LEU B 1 284 ? -0.235 -27.625 0.611 1 92.94 284 LEU B N 1
ATOM 5334 C CA . LEU B 1 284 ? -0.512 -26.672 1.687 1 92.94 284 LEU B CA 1
ATOM 5335 C C . LEU B 1 284 ? -1.954 -26.797 2.166 1 92.94 284 LEU B C 1
ATOM 5337 O O . LEU B 1 284 ? -2.223 -26.719 3.365 1 92.94 284 LEU B O 1
ATOM 5341 N N . MET B 1 285 ? -2.848 -27.031 1.234 1 95.69 285 MET B N 1
ATOM 5342 C CA . MET B 1 285 ? -4.246 -27.234 1.597 1 95.69 285 MET B CA 1
ATOM 5343 C C . MET B 1 285 ? -4.418 -28.469 2.475 1 95.69 285 MET B C 1
ATOM 5345 O O . MET B 1 285 ? -5.141 -28.422 3.473 1 95.69 285 MET B O 1
ATOM 5349 N N . LYS B 1 286 ? -3.752 -29.484 2.129 1 93.31 286 LYS B N 1
ATOM 5350 C CA . LYS B 1 286 ? -3.814 -30.719 2.898 1 93.31 286 LYS B CA 1
ATOM 5351 C C . LYS B 1 286 ? -3.281 -30.516 4.312 1 93.31 286 LYS B C 1
ATOM 5353 O O . LYS B 1 286 ? -3.834 -31.062 5.273 1 93.31 286 LYS B O 1
ATOM 5358 N N . ARG B 1 287 ? -2.211 -29.797 4.363 1 92.69 287 ARG B N 1
ATOM 5359 C CA . ARG B 1 287 ? -1.618 -29.484 5.66 1 92.69 287 ARG B CA 1
ATOM 5360 C C . ARG B 1 287 ? -2.633 -28.812 6.586 1 92.69 287 ARG B C 1
ATOM 5362 O O . ARG B 1 287 ? -2.594 -29.016 7.801 1 92.69 287 ARG B O 1
ATOM 5369 N N . PHE B 1 288 ? -3.5 -28.047 6.055 1 94.94 288 PHE B N 1
ATOM 5370 C CA . PHE B 1 288 ? -4.512 -27.344 6.832 1 94.94 288 PHE B CA 1
ATOM 5371 C C . PHE B 1 288 ? -5.812 -28.125 6.875 1 94.94 288 PHE B C 1
ATOM 5373 O O . PHE B 1 288 ? -6.855 -27.594 7.258 1 94.94 288 PHE B O 1
ATOM 5380 N N . ASN B 1 289 ? -5.805 -29.375 6.371 1 94.25 289 ASN B N 1
ATOM 5381 C CA . ASN B 1 289 ? -6.934 -30.297 6.371 1 94.25 289 ASN B CA 1
ATOM 5382 C C . ASN B 1 289 ? -8.094 -29.781 5.531 1 94.25 289 ASN B C 1
ATOM 5384 O O . ASN B 1 289 ? -9.25 -29.859 5.938 1 94.25 289 ASN B O 1
ATOM 5388 N N . LYS B 1 290 ? -7.73 -29.203 4.504 1 94.69 290 LYS B N 1
ATOM 5389 C CA . LYS B 1 290 ? -8.734 -28.734 3.559 1 94.69 290 LYS B CA 1
ATOM 5390 C C . LYS B 1 290 ? -8.781 -29.625 2.32 1 94.69 290 LYS B C 1
ATOM 5392 O O . LYS B 1 290 ? -7.742 -29.969 1.76 1 94.69 290 LYS B O 1
ATOM 5397 N N . ASP B 1 291 ? -9.969 -29.953 1.87 1 93.5 291 ASP B N 1
ATOM 5398 C CA . ASP B 1 291 ? -10.148 -30.891 0.776 1 93.5 291 ASP B CA 1
ATOM 5399 C C . ASP B 1 291 ? -10.383 -30.172 -0.547 1 93.5 291 ASP B C 1
ATOM 5401 O O . ASP B 1 291 ? -11.32 -30.484 -1.279 1 93.5 291 ASP B O 1
ATOM 5405 N N . VAL B 1 292 ? -9.711 -29.141 -0.786 1 95.94 292 VAL B N 1
ATOM 5406 C CA . VAL B 1 292 ? -9.766 -28.391 -2.037 1 95.94 292 VAL B CA 1
ATOM 5407 C C . VAL B 1 292 ? -8.352 -28.141 -2.553 1 95.94 292 VAL B C 1
ATOM 5409 O O . VAL B 1 292 ? -7.375 -28.328 -1.821 1 95.94 292 VAL B O 1
ATOM 5412 N N . GLY B 1 293 ? -8.289 -27.844 -3.84 1 96.44 293 GLY B N 1
ATOM 5413 C CA . GLY B 1 293 ? -7.023 -27.438 -4.43 1 96.44 293 GLY B CA 1
ATOM 5414 C C . GLY B 1 293 ? -6.82 -25.938 -4.422 1 96.44 293 GLY B C 1
ATOM 5415 O O . GLY B 1 293 ? -7.723 -25.188 -4.043 1 96.44 293 GLY B O 1
ATOM 5416 N N . ALA B 1 294 ? -5.605 -25.531 -4.75 1 97.44 294 ALA B N 1
ATOM 5417 C CA . ALA B 1 294 ? -5.305 -24.109 -4.797 1 97.44 294 ALA B CA 1
ATOM 5418 C C . ALA B 1 294 ? -4.227 -23.797 -5.832 1 97.44 294 ALA B C 1
ATOM 5420 O O . ALA B 1 294 ? -3.312 -24.594 -6.035 1 97.44 294 ALA B O 1
ATOM 5421 N N . ILE B 1 295 ? -4.348 -22.734 -6.492 1 97.62 295 ILE B N 1
ATOM 5422 C CA . ILE B 1 295 ? -3.359 -22.188 -7.418 1 97.62 295 ILE B CA 1
ATOM 5423 C C . ILE B 1 295 ? -3.34 -20.656 -7.312 1 97.62 295 ILE B C 1
ATOM 5425 O O . ILE B 1 295 ? -4.367 -20.031 -7.027 1 97.62 295 ILE B O 1
ATOM 5429 N N . GLY B 1 296 ? -2.242 -20.078 -7.438 1 97.56 296 GLY B N 1
ATOM 5430 C CA . GLY B 1 296 ? -2.113 -18.641 -7.379 1 97.56 296 GLY B CA 1
ATOM 5431 C C . GLY B 1 296 ? -0.738 -18.141 -7.789 1 97.56 296 GLY B C 1
ATOM 5432 O O . GLY B 1 296 ? 0.077 -18.906 -8.297 1 97.56 296 GLY B O 1
ATOM 5433 N N . PHE B 1 297 ? -0.609 -16.828 -7.676 1 97.75 297 PHE B N 1
ATOM 5434 C CA . PHE B 1 297 ? 0.698 -16.25 -7.961 1 97.75 297 PHE B CA 1
ATOM 5435 C C . PHE B 1 297 ? 0.878 -14.93 -7.219 1 97.75 297 PHE B C 1
ATOM 5437 O O . PHE B 1 297 ? -0.081 -14.391 -6.668 1 97.75 297 PHE B O 1
ATOM 5444 N N . ALA B 1 298 ? 2.107 -14.555 -7.152 1 95.75 298 ALA B N 1
ATOM 5445 C CA . ALA B 1 298 ? 2.469 -13.25 -6.609 1 95.75 298 ALA B CA 1
ATOM 5446 C C . ALA B 1 298 ? 3.32 -12.461 -7.602 1 95.75 298 ALA B C 1
ATOM 5448 O O . ALA B 1 298 ? 4.117 -13.039 -8.344 1 95.75 298 ALA B O 1
ATOM 5449 N N . LEU B 1 299 ? 3.051 -11.188 -7.621 1 94.5 299 LEU B N 1
ATOM 5450 C CA . LEU B 1 299 ? 3.828 -10.211 -8.375 1 94.5 299 LEU B CA 1
ATOM 5451 C C . LEU B 1 299 ? 4.637 -9.32 -7.441 1 94.5 299 LEU B C 1
ATOM 5453 O O . LEU B 1 299 ? 4.098 -8.773 -6.477 1 94.5 299 LEU B O 1
ATOM 5457 N N . TYR B 1 300 ? 5.922 -9.141 -7.77 1 89.31 300 TYR B N 1
ATOM 5458 C CA . TYR B 1 300 ? 6.82 -8.328 -6.957 1 89.31 300 TYR B CA 1
ATOM 5459 C C . TYR B 1 300 ? 6.961 -6.926 -7.531 1 89.31 300 TYR B C 1
ATOM 5461 O O . TYR B 1 300 ? 7.703 -6.715 -8.492 1 89.31 300 TYR B O 1
ATOM 5469 N N . LEU B 1 301 ? 6.355 -5.973 -6.863 1 81 301 LEU B N 1
ATOM 5470 C CA . LEU B 1 301 ? 6.184 -4.625 -7.402 1 81 301 LEU B CA 1
ATOM 5471 C C . LEU B 1 301 ? 7.469 -3.816 -7.266 1 81 301 LEU B C 1
ATOM 5473 O O . LEU B 1 301 ? 7.715 -2.9 -8.055 1 81 301 LEU B O 1
ATOM 5477 N N . ASP B 1 302 ? 8.266 -4.129 -6.273 1 74 302 ASP B N 1
ATOM 5478 C CA . ASP B 1 302 ? 9.484 -3.369 -6.031 1 74 302 ASP B CA 1
ATOM 5479 C C . ASP B 1 302 ? 10.43 -3.453 -7.227 1 74 302 ASP B C 1
ATOM 5481 O O . ASP B 1 302 ? 11.195 -2.521 -7.492 1 74 302 ASP B O 1
ATOM 5485 N N . GLU B 1 303 ? 10.344 -4.504 -7.922 1 71.19 303 GLU B N 1
ATOM 5486 C CA . GLU B 1 303 ? 11.227 -4.734 -9.055 1 71.19 303 GLU B CA 1
ATOM 5487 C C . GLU B 1 303 ? 10.789 -3.914 -10.273 1 71.19 303 GLU B C 1
ATOM 5489 O O . GLU B 1 303 ? 11.57 -3.725 -11.211 1 71.19 303 GLU B O 1
ATOM 5494 N N . LEU B 1 304 ? 9.578 -3.438 -10.18 1 73.44 304 LEU B N 1
ATOM 5495 C CA . LEU B 1 304 ? 9.023 -2.725 -11.32 1 73.44 304 LEU B CA 1
ATOM 5496 C C . LEU B 1 304 ? 9.562 -1.3 -11.391 1 73.44 304 LEU B C 1
ATOM 5498 O O . LEU B 1 304 ? 9.617 -0.706 -12.469 1 73.44 304 LEU B O 1
ATOM 5502 N N . GLY B 1 305 ? 9.812 -0.755 -10.234 1 62.31 305 GLY B N 1
ATOM 5503 C CA . GLY B 1 305 ? 10.367 0.591 -10.211 1 62.31 305 GLY B CA 1
ATOM 5504 C C . GLY B 1 305 ? 11.672 0.716 -10.969 1 62.31 305 GLY B C 1
ATOM 5505 O O . GLY B 1 305 ? 11.992 1.785 -11.5 1 62.31 305 GLY B O 1
ATOM 5506 N N . ARG B 1 306 ? 12.312 -0.405 -10.992 1 58.34 306 ARG B N 1
ATOM 5507 C CA . ARG B 1 306 ? 13.617 -0.387 -11.656 1 58.34 306 ARG B CA 1
ATOM 5508 C C . ARG B 1 306 ? 13.461 -0.338 -13.172 1 58.34 306 ARG B C 1
ATOM 5510 O O . ARG B 1 306 ? 14.367 0.104 -13.875 1 58.34 306 ARG B O 1
ATOM 5517 N N . THR B 1 307 ? 12.367 -0.871 -13.562 1 57.88 307 THR B N 1
ATOM 5518 C CA . THR B 1 307 ? 12.125 -0.963 -15 1 57.88 307 THR B CA 1
ATOM 5519 C C . THR B 1 307 ? 11.773 0.403 -15.578 1 57.88 307 THR B C 1
ATOM 5521 O O . THR B 1 307 ? 11.844 0.607 -16.781 1 57.88 307 THR B O 1
ATOM 5524 N N . TYR B 1 308 ? 11.242 1.247 -14.703 1 52.97 308 TYR B N 1
ATOM 5525 C CA . TYR B 1 308 ? 10.719 2.484 -15.273 1 52.97 308 TYR B CA 1
ATOM 5526 C C . TYR B 1 308 ? 11.609 3.668 -14.906 1 52.97 308 TYR B C 1
ATOM 5528 O O . TYR B 1 308 ? 11.727 4.027 -13.734 1 52.97 308 TYR B O 1
ATOM 5536 N N . LYS B 1 309 ? 12.773 3.656 -15.531 1 50.62 309 LYS B N 1
ATOM 5537 C CA . LYS B 1 309 ? 13.484 4.93 -15.43 1 50.62 309 LYS B CA 1
ATOM 5538 C C . LYS B 1 309 ? 12.516 6.105 -15.578 1 50.62 309 LYS B C 1
ATOM 5540 O O . LYS B 1 309 ? 11.617 6.074 -16.422 1 50.62 309 LYS B O 1
ATOM 5545 N N . ASN B 1 310 ? 12.352 6.844 -14.359 1 50.84 310 ASN B N 1
ATOM 5546 C CA . ASN B 1 310 ? 11.641 8.109 -14.484 1 50.84 310 ASN B CA 1
ATOM 5547 C C . ASN B 1 310 ? 12 8.828 -15.781 1 50.84 310 ASN B C 1
ATOM 5549 O O . ASN B 1 310 ? 13.109 9.352 -15.922 1 50.84 310 ASN B O 1
ATOM 5553 N N . THR B 1 311 ? 11.43 8.297 -16.75 1 53.72 311 THR B N 1
ATOM 5554 C CA . THR B 1 311 ? 11.742 8.891 -18.047 1 53.72 311 THR B CA 1
ATOM 5555 C C . THR B 1 311 ? 11.242 10.336 -18.109 1 53.72 311 THR B C 1
ATOM 5557 O O . THR B 1 311 ? 11.336 10.984 -19.156 1 53.72 311 THR B O 1
ATOM 5560 N N . LEU B 1 312 ? 10.781 10.766 -16.891 1 60.03 312 LEU B N 1
ATOM 5561 C CA . LEU B 1 312 ? 10.289 12.125 -17.094 1 60.03 312 LEU B CA 1
ATOM 5562 C C . LEU B 1 312 ? 11.453 13.102 -17.266 1 60.03 312 LEU B C 1
ATOM 5564 O O . LEU B 1 312 ? 12.391 13.094 -16.469 1 60.03 312 LEU B O 1
ATOM 5568 N N . GLN B 1 313 ? 11.547 13.727 -18.391 1 69.31 313 GLN B N 1
ATOM 5569 C CA . GLN B 1 313 ? 12.547 14.742 -18.703 1 69.31 313 GLN B CA 1
ATOM 5570 C C . GLN B 1 313 ? 12.547 15.859 -17.672 1 69.31 313 GLN B C 1
ATOM 5572 O O . GLN B 1 313 ? 13.602 16.391 -17.328 1 69.31 313 GLN B O 1
ATOM 5577 N N . TYR B 1 314 ? 11.352 16.172 -17.047 1 84.62 314 TYR B N 1
ATOM 5578 C CA . TYR B 1 314 ? 11.203 17.266 -16.094 1 84.62 314 TYR B CA 1
ATOM 5579 C C . TYR B 1 314 ? 10.445 16.797 -14.852 1 84.62 314 TYR B C 1
ATOM 5581 O O . TYR B 1 314 ? 9.609 15.891 -14.938 1 84.62 314 TYR B O 1
ATOM 5589 N N . ASP B 1 315 ? 10.812 17.391 -13.711 1 84.38 315 ASP B N 1
ATOM 5590 C CA . ASP B 1 315 ? 10.125 17.109 -12.453 1 84.38 315 ASP B CA 1
ATOM 5591 C C . ASP B 1 315 ? 8.766 17.797 -12.406 1 84.38 315 ASP B C 1
ATOM 5593 O O . ASP B 1 315 ? 7.809 17.266 -11.844 1 84.38 315 ASP B O 1
ATOM 5597 N N . VAL B 1 316 ? 8.781 19.031 -12.961 1 91.06 316 VAL B N 1
ATOM 5598 C CA . VAL B 1 316 ? 7.535 19.797 -13.016 1 91.06 316 VAL B CA 1
ATOM 5599 C C . VAL B 1 316 ? 7.418 20.484 -14.375 1 91.06 316 VAL B C 1
ATOM 5601 O O . VAL B 1 316 ? 8.422 20.734 -15.047 1 91.06 316 VAL B O 1
ATOM 5604 N N . ASP B 1 317 ? 6.137 20.734 -14.758 1 90.25 317 ASP B N 1
ATOM 5605 C CA . ASP B 1 317 ? 5.895 21.453 -16 1 90.25 317 ASP B CA 1
ATOM 5606 C C . ASP B 1 317 ? 6.227 22.938 -15.859 1 90.25 317 ASP B C 1
ATOM 5608 O O . ASP B 1 317 ? 6.68 23.578 -16.812 1 90.25 317 ASP B O 1
ATOM 5612 N N . ALA B 1 318 ? 6.008 23.531 -14.695 1 94.38 318 ALA B N 1
ATOM 5613 C CA . ALA B 1 318 ? 6.277 24.938 -14.469 1 94.38 318 ALA B CA 1
ATOM 5614 C C . ALA B 1 318 ? 6.809 25.188 -13.062 1 94.38 318 ALA B C 1
ATOM 5616 O O . ALA B 1 318 ? 6.25 24.688 -12.086 1 94.38 318 ALA B O 1
ATOM 5617 N N . LEU B 1 319 ? 7.906 25.875 -13.023 1 95.81 319 LEU B N 1
ATOM 5618 C CA . LEU B 1 319 ? 8.391 26.469 -11.781 1 95.81 319 LEU B CA 1
ATOM 5619 C C . LEU B 1 319 ? 7.988 27.938 -11.68 1 95.81 319 LEU B C 1
ATOM 5621 O O . LEU B 1 319 ? 8.289 28.719 -12.578 1 95.81 319 LEU B O 1
ATOM 5625 N N . ILE B 1 320 ? 7.281 28.297 -10.617 1 95.81 320 ILE B N 1
ATOM 5626 C CA . ILE B 1 320 ? 6.875 29.688 -10.414 1 95.81 320 ILE B CA 1
ATOM 5627 C C . ILE B 1 320 ? 7.707 30.312 -9.297 1 95.81 320 ILE B C 1
ATOM 5629 O O . ILE B 1 320 ? 7.59 29.922 -8.133 1 95.81 320 ILE B O 1
ATOM 5633 N N . LEU B 1 321 ? 8.508 31.25 -9.633 1 95.38 321 LEU B N 1
ATOM 5634 C CA . LEU B 1 321 ? 9.297 32 -8.656 1 95.38 321 LEU B CA 1
ATOM 5635 C C . LEU B 1 321 ? 8.508 33.188 -8.125 1 95.38 321 LEU B C 1
ATOM 5637 O O . LEU B 1 321 ? 7.816 33.875 -8.891 1 95.38 321 LEU B O 1
ATOM 5641 N N . TYR B 1 322 ? 8.547 33.375 -6.797 1 94.75 322 TYR B N 1
ATOM 5642 C CA . TYR B 1 322 ? 7.887 34.531 -6.203 1 94.75 322 TYR B CA 1
ATOM 5643 C C . TYR B 1 322 ? 8.773 35.188 -5.148 1 94.75 322 TYR B C 1
ATOM 5645 O O . TYR B 1 322 ? 9.695 34.531 -4.629 1 94.75 322 TYR B O 1
ATOM 5653 N N . ASP B 1 323 ? 8.516 36.406 -4.82 1 92.44 323 ASP B N 1
ATOM 5654 C CA . ASP B 1 323 ? 9.328 37.188 -3.875 1 92.44 323 ASP B CA 1
ATOM 5655 C C . ASP B 1 323 ? 8.648 37.25 -2.51 1 92.44 323 ASP B C 1
ATOM 5657 O O . ASP B 1 323 ? 7.441 37.031 -2.395 1 92.44 323 ASP B O 1
ATOM 5661 N N . GLU B 1 324 ? 9.477 37.562 -1.587 1 90.81 324 GLU B N 1
ATOM 5662 C CA . GLU B 1 324 ? 8.93 37.844 -0.262 1 90.81 324 GLU B CA 1
ATOM 5663 C C . GLU B 1 324 ? 7.906 39 -0.316 1 90.81 324 GLU B C 1
ATOM 5665 O O . GLU B 1 324 ? 8.141 40 -0.971 1 90.81 324 GLU B O 1
ATOM 5670 N N . GLY B 1 325 ? 6.781 38.719 0.334 1 89.38 325 GLY B N 1
ATOM 5671 C CA . GLY B 1 325 ? 5.762 39.75 0.382 1 89.38 325 GLY B CA 1
ATOM 5672 C C . GLY B 1 325 ? 4.824 39.719 -0.811 1 89.38 325 GLY B C 1
ATOM 5673 O O . GLY B 1 325 ? 3.971 40.594 -0.958 1 89.38 325 GLY B O 1
ATOM 5674 N N . ALA B 1 326 ? 5 38.719 -1.643 1 91.81 326 ALA B N 1
ATOM 5675 C CA . ALA B 1 326 ? 4.094 38.594 -2.777 1 91.81 326 ALA B CA 1
ATOM 5676 C C . ALA B 1 326 ? 2.648 38.438 -2.309 1 91.81 326 ALA B C 1
ATOM 5678 O O . ALA B 1 326 ? 2.395 38.219 -1.12 1 91.81 326 ALA B O 1
ATOM 5679 N N . ASP B 1 327 ? 1.76 38.719 -3.219 1 93.56 327 ASP B N 1
ATOM 5680 C CA . ASP B 1 327 ? 0.367 38.375 -2.955 1 93.56 327 ASP B CA 1
ATOM 5681 C C . ASP B 1 327 ? 0.171 36.875 -2.941 1 93.56 327 ASP B C 1
ATOM 5683 O O . ASP B 1 327 ? -0.143 36.281 -3.971 1 93.56 327 ASP B O 1
ATOM 5687 N N . TYR B 1 328 ? 0.27 36.281 -1.789 1 92.56 328 TYR B N 1
ATOM 5688 C CA . TYR B 1 328 ? 0.301 34.844 -1.642 1 92.56 328 TYR B CA 1
ATOM 5689 C C . TYR B 1 328 ? -1.035 34.219 -2.039 1 92.56 328 TYR B C 1
ATOM 5691 O O . TYR B 1 328 ? -1.08 33.125 -2.562 1 92.56 328 TYR B O 1
ATOM 5699 N N . ALA B 1 329 ? -2.141 34.938 -1.773 1 91.81 329 ALA B N 1
ATOM 5700 C CA . ALA B 1 329 ? -3.457 34.469 -2.188 1 91.81 329 ALA B CA 1
ATOM 5701 C C . ALA B 1 329 ? -3.551 34.375 -3.707 1 91.81 329 ALA B C 1
ATOM 5703 O O . ALA B 1 329 ? -4.023 33.375 -4.238 1 91.81 329 ALA B O 1
ATOM 5704 N N . ALA B 1 330 ? -3.09 35.375 -4.367 1 93.25 330 ALA B N 1
ATOM 5705 C CA . ALA B 1 330 ? -3.104 35.406 -5.828 1 93.25 330 ALA B CA 1
ATOM 5706 C C . ALA B 1 330 ? -2.156 34.344 -6.398 1 93.25 330 ALA B C 1
ATOM 5708 O O . ALA B 1 330 ? -2.441 33.719 -7.43 1 93.25 330 ALA B O 1
ATOM 5709 N N . LEU B 1 331 ? -1.025 34.188 -5.758 1 94 331 LEU B N 1
ATOM 5710 C CA . LEU B 1 331 ? -0.068 33.156 -6.172 1 94 331 LEU B CA 1
ATOM 5711 C C . LEU B 1 331 ? -0.69 31.781 -6.094 1 94 331 LEU B C 1
ATOM 5713 O O . LEU B 1 331 ? -0.582 31 -7.039 1 94 331 LEU B O 1
ATOM 5717 N N . PHE B 1 332 ? -1.353 31.469 -5.012 1 93.12 332 PHE B N 1
ATOM 5718 C CA . PHE B 1 332 ? -1.982 30.156 -4.844 1 93.12 332 PHE B CA 1
ATOM 5719 C C . PHE B 1 332 ? -3.07 29.938 -5.891 1 93.12 332 PHE B C 1
ATOM 5721 O O . PHE B 1 332 ? -3.217 28.844 -6.422 1 93.12 332 PHE B O 1
ATOM 5728 N N . ALA B 1 333 ? -3.846 30.984 -6.141 1 91.19 333 ALA B N 1
ATOM 5729 C CA . ALA B 1 333 ? -4.879 30.906 -7.168 1 91.19 333 ALA B CA 1
ATOM 5730 C C . ALA B 1 333 ? -4.273 30.594 -8.531 1 91.19 333 ALA B C 1
ATOM 5732 O O . ALA B 1 333 ? -4.824 29.797 -9.297 1 91.19 333 ALA B O 1
ATOM 5733 N N . ALA B 1 334 ? -3.164 31.203 -8.82 1 92.75 334 ALA B N 1
ATOM 5734 C CA . ALA B 1 334 ? -2.482 30.969 -10.086 1 92.75 334 ALA B CA 1
ATOM 5735 C C . ALA B 1 334 ? -1.971 29.531 -10.188 1 92.75 334 ALA B C 1
ATOM 5737 O O . ALA B 1 334 ? -2.141 28.875 -11.219 1 92.75 334 ALA B O 1
ATOM 5738 N N . VAL B 1 335 ? -1.32 29.094 -9.094 1 94 335 VAL B N 1
ATOM 5739 C CA . VAL B 1 335 ? -0.809 27.734 -9.055 1 94 335 VAL B CA 1
ATOM 5740 C C . VAL B 1 335 ? -1.963 26.734 -9.211 1 94 335 VAL B C 1
ATOM 5742 O O . VAL B 1 335 ? -1.876 25.781 -9.984 1 94 335 VAL B O 1
ATOM 5745 N N . SER B 1 336 ? -3.072 26.984 -8.484 1 90.62 336 SER B N 1
ATOM 5746 C CA . SER B 1 336 ? -4.238 26.109 -8.508 1 90.62 336 SER B CA 1
ATOM 5747 C C . SER B 1 336 ? -4.844 26.031 -9.906 1 90.62 336 SER B C 1
ATOM 5749 O O . SER B 1 336 ? -5.23 24.953 -10.359 1 90.62 336 SER B O 1
ATOM 5751 N N . LYS B 1 337 ? -4.906 27.141 -10.57 1 87.5 337 LYS B N 1
ATOM 5752 C CA . LYS B 1 337 ? -5.449 27.188 -11.922 1 87.5 337 LYS B CA 1
ATOM 5753 C C . LYS B 1 337 ? -4.605 26.328 -12.875 1 87.5 337 LYS B C 1
ATOM 5755 O O . LYS B 1 337 ? -5.145 25.547 -13.648 1 87.5 337 LYS B O 1
ATOM 5760 N N . LEU B 1 338 ? -3.275 26.469 -12.789 1 90.31 338 LEU B N 1
ATOM 5761 C CA . LEU B 1 338 ? -2.375 25.719 -13.656 1 90.31 338 LEU B CA 1
ATOM 5762 C C . LEU B 1 338 ? -2.467 24.219 -13.367 1 90.31 338 LEU B C 1
ATOM 5764 O O . LEU B 1 338 ? -2.451 23.406 -14.297 1 90.31 338 LEU B O 1
ATOM 5768 N N . THR B 1 339 ? -2.572 23.891 -12.102 1 89.5 339 THR B N 1
ATOM 5769 C CA . THR B 1 339 ? -2.656 22.484 -11.727 1 89.5 339 THR B CA 1
ATOM 5770 C C . THR B 1 339 ? -3.99 21.891 -12.164 1 89.5 339 THR B C 1
ATOM 5772 O O . THR B 1 339 ? -4.059 20.719 -12.547 1 89.5 339 THR B O 1
ATOM 5775 N N . GLN B 1 340 ? -5.051 22.703 -12.078 1 80.81 340 GLN B N 1
ATOM 5776 C CA . GLN B 1 340 ? -6.355 22.25 -12.539 1 80.81 340 GLN B CA 1
ATOM 5777 C C . GLN B 1 340 ? -6.344 21.984 -14.047 1 80.81 340 GLN B C 1
ATOM 5779 O O . GLN B 1 340 ? -7.086 21.125 -14.531 1 80.81 340 GLN B O 1
ATOM 5784 N N . ASP B 1 341 ? -5.477 22.656 -14.719 1 78.5 341 ASP B N 1
ATOM 5785 C CA . ASP B 1 341 ? -5.324 22.469 -16.156 1 78.5 341 ASP B CA 1
ATOM 5786 C C . ASP B 1 341 ? -4.426 21.281 -16.469 1 78.5 341 ASP B C 1
ATOM 5788 O O . ASP B 1 341 ? -4.09 21.031 -17.625 1 78.5 341 ASP B O 1
ATOM 5792 N N . GLY B 1 342 ? -3.941 20.609 -15.414 1 78.94 342 GLY B N 1
ATOM 5793 C CA . GLY B 1 342 ? -3.227 19.359 -15.602 1 78.94 342 GLY B CA 1
ATOM 5794 C C . GLY B 1 342 ? -1.722 19.516 -15.492 1 78.94 342 GLY B C 1
ATOM 5795 O O . GLY B 1 342 ? -0.981 18.547 -15.68 1 78.94 342 GLY B O 1
ATOM 5796 N N . MET B 1 343 ? -1.227 20.703 -15.195 1 85.69 343 MET B N 1
ATOM 5797 C CA . MET B 1 343 ? 0.214 20.938 -15.133 1 85.69 343 MET B CA 1
ATOM 5798 C C . MET B 1 343 ? 0.763 20.562 -13.758 1 85.69 343 MET B C 1
ATOM 5800 O O . MET B 1 343 ? 0.087 20.75 -12.742 1 85.69 343 MET B O 1
ATOM 5804 N N . ARG B 1 344 ? 1.983 20.016 -13.805 1 91.56 344 ARG B N 1
ATOM 5805 C CA . ARG B 1 344 ? 2.76 19.922 -12.57 1 91.56 344 ARG B CA 1
ATOM 5806 C C . ARG B 1 344 ? 3.486 21.219 -12.273 1 91.56 344 ARG B C 1
ATOM 5808 O O . ARG B 1 344 ? 4.305 21.688 -13.07 1 91.56 344 ARG B O 1
ATOM 5815 N N . VAL B 1 345 ? 3.121 21.859 -11.047 1 94.69 345 VAL B N 1
ATOM 5816 C CA . VAL B 1 345 ? 3.605 23.203 -10.758 1 94.69 345 VAL B CA 1
ATOM 5817 C C . VAL B 1 345 ? 4.266 23.234 -9.383 1 94.69 345 VAL B C 1
ATOM 5819 O O . VAL B 1 345 ? 3.758 22.641 -8.43 1 94.69 345 VAL B O 1
ATOM 5822 N N . ARG B 1 346 ? 5.379 23.844 -9.328 1 95.44 346 ARG B N 1
ATOM 5823 C CA . ARG B 1 346 ? 6.047 24.094 -8.055 1 95.44 346 ARG B CA 1
ATOM 5824 C C . ARG B 1 346 ? 6.34 25.578 -7.863 1 95.44 346 ARG B C 1
ATOM 5826 O O . ARG B 1 346 ? 6.867 26.234 -8.766 1 95.44 346 ARG B O 1
ATOM 5833 N N . ALA B 1 347 ? 5.895 26.156 -6.75 1 94.69 347 ALA B N 1
ATOM 5834 C CA . ALA B 1 347 ? 6.199 27.531 -6.41 1 94.69 347 ALA B CA 1
ATOM 5835 C C . ALA B 1 347 ? 7.344 27.609 -5.402 1 94.69 347 ALA B C 1
ATOM 5837 O O . ALA B 1 347 ? 7.34 26.906 -4.395 1 94.69 347 ALA B O 1
ATOM 5838 N N . GLU B 1 348 ? 8.328 28.438 -5.742 1 93.62 348 GLU B N 1
ATOM 5839 C CA . GLU B 1 348 ? 9.508 28.594 -4.895 1 93.62 348 GLU B CA 1
ATOM 5840 C C . GLU B 1 348 ? 10.023 30.031 -4.926 1 93.62 348 GLU B C 1
ATOM 5842 O O . GLU B 1 348 ? 9.797 30.75 -5.898 1 93.62 348 GLU B O 1
ATOM 5847 N N . LYS B 1 349 ? 10.656 30.328 -3.836 1 92.25 349 LYS B N 1
ATOM 5848 C CA . LYS B 1 349 ? 11.289 31.641 -3.816 1 92.25 349 LYS B CA 1
ATOM 5849 C C . LYS B 1 349 ? 12.594 31.625 -4.609 1 92.25 349 LYS B C 1
ATOM 5851 O O . LYS B 1 349 ? 13.008 32.656 -5.145 1 92.25 349 LYS B O 1
ATOM 5856 N N . GLU B 1 350 ? 13.32 30.484 -4.621 1 91.25 350 GLU B N 1
ATOM 5857 C CA . GLU B 1 350 ? 14.562 30.281 -5.359 1 91.25 350 GLU B CA 1
ATOM 5858 C C . GLU B 1 350 ? 14.523 28.984 -6.156 1 91.25 350 GLU B C 1
ATOM 5860 O O . GLU B 1 350 ? 13.773 28.062 -5.82 1 91.25 350 GLU B O 1
ATOM 5865 N N . ILE B 1 351 ? 15.328 29.016 -7.188 1 89.81 351 ILE B N 1
ATOM 5866 C CA . ILE B 1 351 ? 15.398 27.797 -7.992 1 89.81 351 ILE B CA 1
ATOM 5867 C C . ILE B 1 351 ? 16.094 26.688 -7.199 1 89.81 351 ILE B C 1
ATOM 5869 O O . ILE B 1 351 ? 17.281 26.812 -6.863 1 89.81 351 ILE B O 1
ATOM 5873 N N . PRO B 1 352 ? 15.391 25.672 -6.934 1 87.44 352 PRO B N 1
ATOM 5874 C CA . PRO B 1 352 ? 16.062 24.578 -6.234 1 87.44 352 PRO B CA 1
ATOM 5875 C C . PRO B 1 352 ? 17.141 23.906 -7.082 1 87.44 352 PRO B C 1
ATOM 5877 O O . PRO B 1 352 ? 16.953 23.734 -8.297 1 87.44 352 PRO B O 1
ATOM 5880 N N . ALA B 1 353 ? 18.234 23.453 -6.457 1 82.94 353 ALA B N 1
ATOM 5881 C CA . ALA B 1 353 ? 19.391 22.906 -7.16 1 82.94 353 ALA B CA 1
ATOM 5882 C C . ALA B 1 353 ? 19.031 21.625 -7.887 1 82.94 353 ALA B C 1
ATOM 5884 O O . ALA B 1 353 ? 19.562 21.344 -8.961 1 82.94 353 ALA B O 1
ATOM 5885 N N . ASP B 1 354 ? 18.109 20.859 -7.426 1 80 354 ASP B N 1
ATOM 5886 C CA . ASP B 1 354 ? 17.891 19.516 -7.969 1 80 354 ASP B CA 1
ATOM 5887 C C . ASP B 1 354 ? 16.516 19.422 -8.625 1 80 354 ASP B C 1
ATOM 5889 O O . ASP B 1 354 ? 15.992 18.312 -8.812 1 80 354 ASP B O 1
ATOM 5893 N N . LEU B 1 355 ? 16 20.562 -9.055 1 87.62 355 LEU B N 1
ATOM 5894 C CA . LEU B 1 355 ? 14.688 20.531 -9.68 1 87.62 355 LEU B CA 1
ATOM 5895 C C . LEU B 1 355 ? 14.797 20.797 -11.18 1 87.62 355 LEU B C 1
ATOM 5897 O O . LEU B 1 355 ? 15.414 21.781 -11.602 1 87.62 355 LEU B O 1
ATOM 5901 N N . ARG B 1 356 ? 14.312 19.922 -12.094 1 89.56 356 ARG B N 1
ATOM 5902 C CA . ARG B 1 356 ? 14.195 20.094 -13.539 1 89.56 356 ARG B CA 1
ATOM 5903 C C . ARG B 1 356 ? 12.805 20.594 -13.922 1 89.56 356 ARG B C 1
ATOM 5905 O O . ARG B 1 356 ? 11.828 19.844 -13.797 1 89.56 356 ARG B O 1
ATOM 5912 N N . ALA B 1 357 ? 12.703 21.828 -14.344 1 92.31 357 ALA B N 1
ATOM 5913 C CA . ALA B 1 357 ? 11.422 22.406 -14.734 1 92.31 357 ALA B CA 1
ATOM 5914 C C . ALA B 1 357 ? 11.367 22.656 -16.234 1 92.31 357 ALA B C 1
ATOM 5916 O O . ALA B 1 357 ? 12.352 23.109 -16.828 1 92.31 357 ALA B O 1
ATOM 5917 N N . LYS B 1 358 ? 10.25 22.297 -16.875 1 91.56 358 LYS B N 1
ATOM 5918 C CA . LYS B 1 358 ? 10.078 22.547 -18.297 1 91.56 358 LYS B CA 1
ATOM 5919 C C . LYS B 1 358 ? 10.102 24.031 -18.609 1 91.56 358 LYS B C 1
ATOM 5921 O O . LYS B 1 358 ? 10.672 24.453 -19.625 1 91.56 358 LYS B O 1
ATOM 5926 N N . GLN B 1 359 ? 9.438 24.797 -17.812 1 94.06 359 GLN B N 1
ATOM 5927 C CA . GLN B 1 359 ? 9.453 26.25 -17.922 1 94.06 359 GLN B CA 1
ATOM 5928 C C . GLN B 1 359 ? 9.531 26.906 -16.547 1 94.06 359 GLN B C 1
ATOM 5930 O O . GLN B 1 359 ? 9.078 26.328 -15.547 1 94.06 359 GLN B O 1
ATOM 5935 N N . THR B 1 360 ? 10.156 28.062 -16.5 1 95.31 360 THR B N 1
ATOM 5936 C CA . THR B 1 360 ? 10.234 28.859 -15.289 1 95.31 360 THR B CA 1
ATOM 5937 C C . THR B 1 360 ? 9.484 30.188 -15.461 1 95.31 360 THR B C 1
ATOM 5939 O O . THR B 1 360 ? 9.711 30.906 -16.438 1 95.31 360 THR B O 1
ATOM 5942 N N . LEU B 1 361 ? 8.586 30.406 -14.547 1 95.62 361 LEU B N 1
ATOM 5943 C CA . LEU B 1 361 ? 7.793 31.641 -14.523 1 95.62 361 LEU B CA 1
ATOM 5944 C C . LEU B 1 361 ? 8.078 32.438 -13.273 1 95.62 361 LEU B C 1
ATOM 5946 O O . LEU B 1 361 ? 8.562 31.922 -12.273 1 95.62 361 LEU B O 1
ATOM 5950 N N . ARG B 1 362 ? 7.836 33.719 -13.406 1 95.38 362 ARG B N 1
ATOM 5951 C CA . ARG B 1 362 ? 7.93 34.594 -12.242 1 95.38 362 ARG B CA 1
ATOM 5952 C C . ARG B 1 362 ? 6.586 35.219 -11.93 1 95.38 362 ARG B C 1
ATOM 5954 O O . ARG B 1 362 ? 5.906 35.719 -12.836 1 95.38 362 ARG B O 1
ATOM 5961 N N . PHE B 1 363 ? 6.23 35.094 -10.656 1 95.44 363 PHE B N 1
ATOM 5962 C CA . PHE B 1 363 ? 5.008 35.75 -10.188 1 95.44 363 PHE B CA 1
ATOM 5963 C C . PHE B 1 363 ? 5.312 37.125 -9.625 1 95.44 363 PHE B C 1
ATOM 5965 O O . PHE B 1 363 ? 5.953 37.25 -8.578 1 95.44 363 PHE B O 1
ATOM 5972 N N . ALA B 1 364 ? 4.906 38.125 -10.336 1 88.81 364 ALA B N 1
ATOM 5973 C CA . ALA B 1 364 ? 5.086 39.5 -9.922 1 88.81 364 ALA B CA 1
ATOM 5974 C C . ALA B 1 364 ? 3.846 40.344 -10.242 1 88.81 364 ALA B C 1
ATOM 5976 O O . ALA B 1 364 ? 3.291 40.25 -11.336 1 88.81 364 ALA B O 1
ATOM 5977 N N . ASN B 1 365 ? 3.43 41.125 -9.312 1 81.31 365 ASN B N 1
ATOM 5978 C CA . ASN B 1 365 ? 2.318 42.062 -9.477 1 81.31 365 ASN B CA 1
ATOM 5979 C C . ASN B 1 365 ? 1.059 41.344 -9.961 1 81.31 365 ASN B C 1
ATOM 5981 O O . ASN B 1 365 ? 0.39 41.812 -10.883 1 81.31 365 ASN B O 1
ATOM 5985 N N . GLY B 1 366 ? 0.777 40.125 -9.5 1 81.5 366 GLY B N 1
ATOM 5986 C CA . GLY B 1 366 ? -0.456 39.406 -9.789 1 81.5 366 GLY B CA 1
ATOM 5987 C C . GLY B 1 366 ? -0.424 38.656 -11.117 1 81.5 366 GLY B C 1
ATOM 5988 O O . GLY B 1 366 ? -1.43 38.094 -11.539 1 81.5 366 GLY B O 1
ATOM 5989 N N . THR B 1 367 ? 0.703 38.719 -11.758 1 86.25 367 THR B N 1
ATOM 5990 C CA . THR B 1 367 ? 0.793 38.094 -13.07 1 86.25 367 THR B CA 1
ATOM 5991 C C . THR B 1 367 ? 1.979 37.125 -13.125 1 86.25 367 THR B C 1
ATOM 5993 O O . THR B 1 367 ? 2.916 37.25 -12.336 1 86.25 367 THR B O 1
ATOM 5996 N N . LEU B 1 368 ? 1.809 36.188 -14.031 1 91.31 368 LEU B N 1
ATOM 5997 C CA . LEU B 1 368 ? 2.893 35.25 -14.305 1 91.31 368 LEU B CA 1
ATOM 5998 C C . LEU B 1 368 ? 3.633 35.625 -15.578 1 91.31 368 LEU B C 1
ATOM 6000 O O . LEU B 1 368 ? 3.008 35.875 -16.609 1 91.31 368 LEU B O 1
ATOM 6004 N N . GLU B 1 369 ? 4.895 35.812 -15.445 1 90.38 369 GLU B N 1
ATOM 6005 C CA . GLU B 1 369 ? 5.715 36.125 -16.609 1 90.38 369 GLU B CA 1
ATOM 6006 C C . GLU B 1 369 ? 6.816 35.094 -16.812 1 90.38 369 GLU B C 1
ATOM 6008 O O . GLU B 1 369 ? 7.367 34.562 -15.844 1 90.38 369 GLU B O 1
ATOM 6013 N N . GLU B 1 370 ? 7.094 34.781 -18.047 1 88.12 370 GLU B N 1
ATOM 6014 C CA . GLU B 1 370 ? 8.148 33.812 -18.344 1 88.12 370 GLU B CA 1
ATOM 6015 C C . GLU B 1 370 ? 9.523 34.406 -18.016 1 88.12 370 GLU B C 1
ATOM 6017 O O . GLU B 1 370 ? 9.797 35.562 -18.297 1 88.12 370 GLU B O 1
ATOM 6022 N N . VAL B 1 371 ? 10.289 33.625 -17.25 1 83.44 371 VAL B N 1
ATOM 6023 C CA . VAL B 1 371 ? 11.664 34.031 -16.969 1 83.44 371 VAL B CA 1
ATOM 6024 C C . VAL B 1 371 ? 12.57 33.594 -18.109 1 83.44 371 VAL B C 1
ATOM 6026 O O . VAL B 1 371 ? 12.562 32.406 -18.5 1 83.44 371 VAL B O 1
ATOM 6029 N N . GLN B 1 372 ? 13.055 34.344 -18.969 1 67.69 372 GLN B N 1
ATOM 6030 C CA . GLN B 1 372 ? 13.953 34.031 -20.078 1 67.69 372 GLN B CA 1
ATOM 6031 C C . GLN B 1 372 ? 15.281 33.469 -19.578 1 67.69 372 GLN B C 1
ATOM 6033 O O . GLN B 1 372 ? 15.867 34 -18.641 1 67.69 372 GLN B O 1
ATOM 6038 N N . ASN B 1 373 ? 15.461 32.156 -19.453 1 54.5 373 ASN B N 1
ATOM 6039 C CA . ASN B 1 373 ? 16.781 31.609 -19.188 1 54.5 373 ASN B CA 1
ATOM 6040 C C . ASN B 1 373 ? 17.828 32.156 -20.172 1 54.5 373 ASN B C 1
ATOM 6042 O O . ASN B 1 373 ? 17.672 32 -21.375 1 54.5 373 ASN B O 1
ATOM 6046 N N . ASN B 1 374 ? 18.422 33.344 -19.984 1 40.19 374 ASN B N 1
ATOM 6047 C CA . ASN B 1 374 ? 19.609 33.562 -20.812 1 40.19 374 ASN B CA 1
ATOM 6048 C C . ASN B 1 374 ? 20.594 32.406 -20.703 1 40.19 374 ASN B C 1
ATOM 6050 O O . ASN B 1 374 ? 21.156 32.156 -19.641 1 40.19 374 ASN B O 1
ATOM 6054 N N . ALA B 1 375 ? 20.516 31.562 -21.453 1 26.09 375 ALA B N 1
ATOM 6055 C CA . ALA B 1 375 ? 21.672 30.734 -21.75 1 26.09 375 ALA B CA 1
ATOM 6056 C C . ALA B 1 375 ? 22.75 31.547 -22.453 1 26.09 375 ALA B C 1
ATOM 6058 O O . ALA B 1 375 ? 22.453 32.375 -23.328 1 26.09 375 ALA B O 1
#

Solvent-accessible surface area (backbone atoms only — not comparable to full-atom values): 40310 Å² total; per-residue (Å²): 131,79,66,68,60,84,75,45,59,65,56,57,44,35,52,54,51,44,51,50,52,42,34,24,54,44,32,40,82,54,76,84,82,65,77,47,52,38,63,64,51,67,77,43,43,78,69,46,96,51,87,58,64,55,48,37,66,48,89,86,62,50,55,27,26,54,48,66,55,65,65,62,58,51,62,74,67,56,81,52,32,67,67,31,62,40,45,31,27,37,77,46,72,29,35,37,58,34,86,86,77,64,39,73,37,81,43,48,33,35,34,38,39,44,30,11,62,75,47,73,48,55,53,43,51,53,52,49,48,50,53,51,49,43,45,63,73,33,85,55,40,40,36,39,32,24,40,41,30,34,56,50,37,55,53,65,69,65,73,62,57,68,72,57,47,54,52,45,52,51,21,31,54,66,52,33,61,69,61,34,51,51,54,38,55,74,69,66,52,50,72,72,57,45,52,46,56,55,49,51,49,63,34,49,44,58,40,67,64,31,50,54,56,50,61,73,62,55,82,49,67,52,21,44,51,37,52,51,52,50,49,56,45,44,66,43,39,59,82,43,98,52,40,87,31,46,28,29,28,57,37,61,61,77,56,66,74,35,35,59,30,49,34,36,38,24,37,41,70,91,44,94,53,69,40,28,44,35,33,22,28,38,57,57,31,48,74,70,73,39,90,35,34,34,34,37,37,40,32,45,49,70,63,46,55,69,65,48,62,79,72,61,86,43,72,21,52,31,31,34,33,40,53,91,85,51,64,46,43,56,49,50,53,52,54,49,52,45,35,73,73,70,34,23,34,33,78,36,72,50,85,44,91,87,63,42,53,70,37,47,29,33,50,54,96,90,39,79,40,78,54,78,76,81,121,132,80,66,68,60,83,77,45,59,65,53,58,45,35,51,53,51,45,51,51,54,43,34,26,55,44,31,39,83,55,76,85,84,64,76,49,51,38,64,64,50,65,78,44,44,78,68,46,96,49,86,56,66,55,49,39,67,48,90,85,62,49,54,27,27,54,47,66,55,65,64,63,57,52,63,73,69,56,81,51,32,66,67,32,63,41,44,32,27,37,78,47,73,27,34,35,56,34,84,84,77,63,38,73,37,81,42,50,33,35,34,39,40,43,30,11,61,76,47,73,47,54,53,43,51,54,51,48,48,50,51,52,48,44,46,64,71,33,86,55,39,39,35,40,33,23,39,42,30,35,56,50,37,53,53,67,67,63,73,62,55,69,71,57,47,53,52,44,51,51,22,31,55,65,51,33,62,70,61,35,51,52,52,37,55,73,71,65,54,50,68,71,58,45,53,47,56,55,48,50,52,61,34,50,43,58,41,68,63,30,50,55,58,50,62,72,60,55,83,49,68,51,22,44,52,36,51,50,53,51,48,54,45,45,67,43,38,59,81,43,97,53,40,86,30,46,28,30,28,57,37,64,59,79,56,66,74,34,35,59,30,48,33,35,38,26,35,40,71,91,44,96,53,69,41,29,44,34,33,22,30,39,58,60,30,48,74,71,72,38,89,36,35,35,35,37,38,41,33,45,50,69,64,45,52,69,63,48,64,80,73,62,87,43,72,21,52,31,32,35,33,39,56,91,85,52,63,46,43,57,49,49,50,51,52,50,52,45,35,72,72,68,35,23,34,32,78,34,71,50,85,45,92,87,63,42,53,71,38,47,29,32,48,54,95,90,39,78,40,78,54,77,77,81,124

pLDDT: mean 88.56, std 12.18, range [26.02, 98.25]

Sequence (750 aa):
MEVFLDSLRKEEQVTLNLRRLYEQFGYKKYRMGKFEEYALYIENKNFLQSEAIITFNDLEGKLLALKPDVTLSIVKHTNATRKSAEKVYYTENIYRLSKRNHEYKEISQMGLEFIGDLDPYAMIEVIGLALSSLNTISPQFLLDISHMGFVTGLFDSLGAEYHVQEQLLSCIRSKNLHELRSIAAQAGISDFYRDKLEKITLLYGDFEQTLDAAQEIVLNDQMQNAVSELRALFEALKNTEFADNIRLDFSIINDVNYYNGIIFRGYVENVPRAVLAGGRYDNLMKRFNKDVGAIGFALYLDELGRTYKNTLQYDVDALILYDEGADYAALFAAVSKLTQDGMRVRAEKEIPADLRAKQTLRFANGTLEEVQNNAMEVFLDSLRKEEQVTLNLRRLYEQFGYKKYRMGKFEEYALYIENKNFLQSEAIITFNDLEGKLLALKPDVTLSIVKHTNATRKSAEKVYYTENIYRLSKRNHEYKEISQMGLEFIGDLDPYAMIEVIGLALSSLNTISPQFLLDISHMGFVTGLFDSLGAEYHVQEQLLSCIRSKNLHELRSIAAQAGISDFYRDKLEKITLLYGDFEQTLDAAQEIVLNDQMQNAVSELRALFEALKNTEFADNIRLDFSIINDVNYYNGIIFRGYVENVPRAVLAGGRYDNLMKRFNKDVGAIGFALYLDELGRTYKNTLQYDVDALILYDEGADYAALFAAVSKLTQDGMRVRAEKEIPADLRAKQTLRFANGTLEEVQNNA

Secondary structure (DSSP, 8-state):
----GGGS-HHHHHHHHHHHHHHHTT-EE----SPEEHHHHHHTGGG-S-S---EEE-TT--EEE--S-SHHHHHHH----SSS-EEEEEEEEEEEE-TTT--EEEEEEEEEEEEE---HHHHHHHHHHHHHHHHHH-SSEEEEEEEHHHHHHHHHHHT--HHHHHHHHHHHHTT-HHHHHHHHHHTT--HHHHHHHHHHTT-EEEHHHHHHHHHTT--SHHHHHHHHHHHHHHHHHTTSTTGGGEEEETT----TTT-SSEEEEEEETT-SS-SEEEEE-HHHHHHTT--SEEEEEEEEGGGGTTT-----S-SEEEEEEE-TT--HHHHHHHHHHHHHTT--EEEESS--TT--EEEEEEEETTEEEE-----/----GGGS-HHHHHHHHHHHHHHHTT-EE----SPEEHHHHHHTGGG-S-S---EEE-TT--EEE--S-SHHHHHHH----SSS-EEEEEEEEEEEE-TTT--EEEEEEEEEEEEE---HHHHHHHHHHHHHHHHHH-SSEEEEEEEHHHHHHHHHHHT--HHHHHHHHHHHHTT-HHHHHHHHHHTT--HHHHHHHHHHTT-EEEHHHHHHHHHTT--SHHHHHHHHHHHHHHHHHTTSTTGGGEEEETT----TTT-SSEEEEEEETT-SS-SEEEEE-HHHHHHTT--SEEEEEEEEGGGTTTTS----S-SEEEEEEE-TT--HHHHHHHHHHHHHTT--EEEESS--TT--EEEEEEEETTEEEE-----

Organism: NCBI:txid537013

Radius of gyration: 30.63 Å; Cα contacts (8 Å, |Δi|>4): 1372; chains: 2; bounding box: 67×90×73 Å